Protein AF-A0A952J1V3-F1 (afdb_monomer_lite)

Radius of gyration: 32.46 Å; chains: 1; bounding box: 88×72×95 Å

Foldseek 3Di:
DDDDDDDDDDDDDDDDDDDDDDDDDDDDDDDDDDDDDDDDDDDDDDDDDDDDDDDDDDPQDDLDDPPPPDDDDFQDDDPPPPDVDAFDEDALKDWLVRKDWDPQWDWDADPVGIKTFRADQDARHDPTKIKYKYFAAAWAKWWKKFFKEAADPQGFWWFKDKQCVDPPPDDGTFIFGHRHDPHTDIDTRAGPVGVRDIDTDHGGIMMMITHDNGGGMMTTMMGIDGPPPDDPDQPQPDVVNLVVLCQQAVNDSVVVVVVCCVLQNPDRQRFDQDFQPPPPPPFGWRWGWDADPVGIEIEIRHHADDVVDEAEAAEAQAQRYEYRAHQEEYEYDLLHEHQHYYENQHYAYEDNEHENYEYENHHYAYEYLEYPEHEYEQHDEEYEYEEYEEYEYENHHYAYEYAEYNEYEYENYDDAYEYQEYEPHHHYHPHPHDHDYDHAFAWWADWDWDPADLFKIKIFTHDGPDPQFQWKWKDKDLDPRNDRQPQWFDHDPHDDTDTDRHRMDMDRGDDPRWIKMWMWTWHQDPVRGIHIHDTDIDIDDHDADPVRDDPPPVVPPPPPPPPDDDDDDDD

Structure (mmCIF, N/CA/C/O backbone):
data_AF-A0A952J1V3-F1
#
_entry.id   AF-A0A952J1V3-F1
#
loop_
_atom_site.group_PDB
_atom_site.id
_atom_site.type_symbol
_atom_site.label_atom_id
_atom_site.label_alt_id
_atom_site.label_comp_id
_atom_site.label_asym_id
_atom_site.label_entity_id
_atom_site.label_seq_id
_atom_site.pdbx_PDB_ins_code
_atom_site.Cartn_x
_atom_site.Cartn_y
_atom_site.Cartn_z
_atom_site.occupancy
_atom_site.B_iso_or_equiv
_atom_site.auth_seq_id
_atom_site.auth_comp_id
_atom_site.auth_asym_id
_atom_site.auth_atom_id
_atom_site.pdbx_PDB_model_num
ATOM 1 N N . MET A 1 1 ? 17.051 -45.631 -39.749 1.00 42.88 1 MET A N 1
ATOM 2 C CA . MET A 1 1 ? 17.375 -46.805 -38.910 1.00 42.88 1 MET A CA 1
ATOM 3 C C . MET A 1 1 ? 18.757 -46.601 -38.320 1.00 42.88 1 MET A C 1
ATOM 5 O O . MET A 1 1 ? 19.718 -46.673 -39.069 1.00 42.88 1 MET A O 1
ATOM 9 N N . ASN A 1 2 ? 18.821 -46.235 -37.039 1.00 33.84 2 ASN A N 1
ATOM 10 C CA . ASN A 1 2 ? 19.956 -46.403 -36.122 1.00 33.84 2 ASN A CA 1
ATOM 11 C C . ASN A 1 2 ? 19.530 -45.791 -34.779 1.00 33.84 2 ASN A C 1
ATOM 13 O O . ASN A 1 2 ? 19.628 -44.583 -34.585 1.00 33.84 2 ASN A O 1
ATOM 17 N N . HIS A 1 3 ? 18.995 -46.621 -33.882 1.00 31.73 3 HIS A N 1
ATOM 18 C CA . HIS A 1 3 ? 18.740 -46.238 -32.495 1.00 31.73 3 HIS A CA 1
ATOM 19 C C . HIS A 1 3 ? 20.025 -46.437 -31.689 1.00 31.73 3 HIS A C 1
ATOM 21 O O . HIS A 1 3 ? 20.577 -47.536 -31.667 1.00 31.73 3 HIS A O 1
ATOM 27 N N . ARG A 1 4 ? 20.500 -45.376 -31.032 1.00 41.12 4 ARG A N 1
ATOM 28 C CA . ARG A 1 4 ? 21.500 -45.466 -29.966 1.00 41.12 4 ARG A CA 1
ATOM 29 C C . ARG A 1 4 ? 20.769 -45.423 -28.629 1.00 41.12 4 ARG A C 1
ATOM 31 O O . ARG A 1 4 ? 20.080 -44.456 -28.328 1.00 41.12 4 ARG A O 1
ATOM 38 N N . LEU A 1 5 ? 20.907 -46.515 -27.888 1.00 34.66 5 LEU A N 1
ATOM 39 C CA . LEU A 1 5 ? 20.427 -46.712 -26.528 1.00 34.66 5 LEU A CA 1
ATOM 40 C C . LEU A 1 5 ? 21.409 -46.017 -25.570 1.00 34.66 5 LEU A C 1
ATOM 42 O O . LEU A 1 5 ? 22.597 -46.340 -25.582 1.00 34.66 5 LEU A O 1
ATOM 46 N N . LEU A 1 6 ? 20.926 -45.061 -24.777 1.00 37.31 6 LEU A N 1
ATOM 47 C CA . LEU A 1 6 ? 21.675 -44.436 -23.687 1.00 37.31 6 LEU A CA 1
ATOM 48 C C . LEU A 1 6 ? 21.347 -45.197 -22.396 1.00 37.31 6 LEU A C 1
ATOM 50 O O . LEU A 1 6 ? 20.190 -45.252 -21.988 1.00 37.31 6 LEU A O 1
ATOM 54 N N . VAL A 1 7 ? 22.359 -45.809 -21.781 1.00 34.25 7 VAL A N 1
ATOM 55 C CA . VAL A 1 7 ? 22.268 -46.437 -20.456 1.00 34.25 7 VAL A CA 1
ATOM 56 C C . VAL A 1 7 ? 22.830 -45.440 -19.450 1.00 34.25 7 VAL A C 1
ATOM 58 O O . VAL A 1 7 ? 24.014 -45.116 -19.508 1.00 34.25 7 VAL A O 1
ATOM 61 N N . VAL A 1 8 ? 21.984 -44.944 -18.548 1.00 36.84 8 VAL A N 1
ATOM 62 C CA . VAL A 1 8 ? 22.395 -44.113 -17.410 1.00 36.84 8 VAL A CA 1
ATOM 63 C C . VAL A 1 8 ? 22.591 -45.033 -16.208 1.00 36.84 8 VAL A C 1
ATOM 65 O O . VAL A 1 8 ? 21.660 -45.713 -15.781 1.00 36.84 8 VAL A O 1
ATOM 68 N N . ALA A 1 9 ? 23.818 -45.085 -15.694 1.00 32.38 9 ALA A N 1
ATOM 69 C CA . ALA A 1 9 ? 24.146 -45.748 -14.440 1.00 32.38 9 ALA A CA 1
ATOM 70 C C . ALA A 1 9 ? 23.870 -44.784 -13.278 1.00 32.38 9 ALA A C 1
ATOM 72 O O . ALA A 1 9 ? 24.427 -43.689 -13.237 1.00 32.38 9 ALA A O 1
ATOM 73 N N . VAL A 1 10 ? 23.011 -45.195 -12.347 1.00 31.73 10 VAL A N 1
ATOM 74 C CA . VAL A 1 10 ? 22.761 -44.493 -11.083 1.00 31.73 10 VAL A CA 1
ATOM 75 C C . VAL A 1 10 ? 23.675 -45.107 -10.025 1.00 31.73 10 VAL A C 1
ATOM 77 O O . VAL A 1 10 ? 23.540 -46.284 -9.694 1.00 31.73 10 VAL A O 1
ATOM 80 N N . SER A 1 11 ? 24.613 -44.316 -9.509 1.00 33.03 11 SER A N 1
ATOM 81 C CA . SER A 1 11 ? 25.461 -44.686 -8.373 1.00 33.03 11 SER A CA 1
ATOM 82 C C . SER A 1 11 ? 24.830 -44.155 -7.088 1.00 33.03 11 SER A C 1
ATOM 84 O O . SER A 1 11 ? 24.764 -42.947 -6.882 1.00 33.03 11 SER A O 1
ATOM 86 N N . VAL A 1 12 ? 24.369 -45.063 -6.228 1.00 34.31 12 VAL A N 1
ATOM 87 C CA . VAL A 1 12 ? 23.889 -44.759 -4.874 1.00 34.31 12 VAL A CA 1
ATOM 88 C C . VAL A 1 12 ? 25.088 -44.784 -3.927 1.00 34.31 12 VAL A C 1
ATOM 90 O O . VAL A 1 12 ? 25.714 -45.829 -3.750 1.00 34.31 12 VAL A O 1
ATOM 93 N N . PHE A 1 13 ? 25.412 -43.643 -3.318 1.00 32.72 13 PHE A N 1
ATOM 94 C CA . PHE A 1 13 ? 26.348 -43.573 -2.196 1.00 32.72 13 PHE A CA 1
ATOM 95 C C . PHE A 1 13 ? 25.583 -43.811 -0.891 1.00 32.72 13 PHE A C 1
ATOM 97 O O . PHE A 1 13 ? 24.722 -43.023 -0.512 1.00 32.72 13 PHE A O 1
ATOM 104 N N . VAL A 1 14 ? 25.909 -44.906 -0.204 1.00 36.16 14 VAL A N 1
ATOM 105 C CA . VAL A 1 14 ? 25.484 -45.175 1.174 1.00 36.16 14 VAL A CA 1
ATOM 106 C C . VAL A 1 14 ? 26.617 -44.718 2.088 1.00 36.16 14 VAL A C 1
ATOM 108 O O . VAL A 1 14 ? 27.689 -45.322 2.089 1.00 36.16 14 VAL A O 1
ATOM 111 N N . ALA A 1 15 ? 26.396 -43.644 2.844 1.00 36.00 15 ALA A N 1
ATOM 112 C CA . ALA A 1 15 ? 27.311 -43.214 3.893 1.00 36.00 15 ALA A CA 1
ATOM 113 C C . ALA A 1 15 ? 27.018 -43.999 5.180 1.00 36.00 15 ALA A C 1
ATOM 115 O O . ALA A 1 15 ? 25.929 -43.922 5.746 1.00 36.00 15 ALA A O 1
ATOM 116 N N . SER A 1 16 ? 27.999 -44.781 5.625 1.00 35.66 16 SER A N 1
ATOM 117 C CA . SER A 1 16 ? 28.008 -45.473 6.911 1.00 35.66 16 SER A CA 1
ATOM 118 C C . SER A 1 16 ? 28.656 -44.584 7.975 1.00 35.66 16 SER A C 1
ATOM 120 O O . SER A 1 16 ? 29.857 -44.323 7.900 1.00 35.66 16 SER A O 1
ATOM 122 N N . CYS A 1 17 ? 27.899 -44.169 8.990 1.00 36.47 17 CYS A N 1
ATOM 123 C CA . CYS A 1 17 ? 28.457 -43.565 10.199 1.00 36.47 17 CYS A CA 1
ATOM 124 C C . CYS A 1 17 ? 28.679 -44.650 11.258 1.00 36.47 17 CYS A C 1
ATOM 126 O O . CYS A 1 17 ? 27.735 -45.239 11.782 1.00 36.47 17 CYS A O 1
ATOM 128 N N . THR A 1 18 ? 29.945 -44.917 11.571 1.00 41.16 18 THR A N 1
ATOM 129 C CA . THR A 1 18 ? 30.371 -45.754 12.696 1.00 41.16 18 THR A CA 1
ATOM 130 C C . THR A 1 18 ? 30.796 -44.886 13.878 1.00 41.16 18 THR A C 1
ATOM 132 O O . THR A 1 18 ? 31.743 -44.119 13.751 1.00 41.16 18 THR A O 1
ATOM 135 N N . GLY A 1 19 ? 30.134 -45.093 15.019 1.00 34.66 19 GLY A N 1
ATOM 136 C CA . GLY A 1 19 ? 30.740 -45.291 16.342 1.00 34.66 19 GLY A CA 1
ATOM 137 C C . GLY A 1 19 ? 31.546 -44.156 16.979 1.00 34.66 19 GLY A C 1
ATOM 138 O O . GLY A 1 19 ? 32.722 -43.976 16.682 1.00 34.66 19 GLY A O 1
ATOM 139 N N . GLY A 1 20 ? 30.959 -43.542 18.008 1.00 35.22 20 GLY A N 1
ATOM 140 C CA . GLY A 1 20 ? 31.676 -42.835 19.068 1.00 35.22 20 GLY A CA 1
ATOM 141 C C . GLY A 1 20 ? 30.972 -43.061 20.404 1.00 35.22 20 GLY A C 1
ATOM 142 O O . GLY A 1 20 ? 29.954 -42.440 20.680 1.00 35.22 20 GLY A O 1
ATOM 143 N N . SER A 1 21 ? 31.481 -44.004 21.195 1.00 41.56 21 SER A N 1
ATOM 144 C CA . SER A 1 21 ? 31.025 -44.329 22.548 1.00 41.56 21 SER A CA 1
ATOM 145 C C . SER A 1 21 ? 31.603 -43.342 23.564 1.00 41.56 21 SER A C 1
ATOM 147 O O . SER A 1 21 ? 32.824 -43.263 23.699 1.00 41.56 21 SER A O 1
ATOM 149 N N . GLY A 1 22 ? 30.743 -42.661 24.316 1.00 36.50 22 GLY A N 1
ATOM 150 C CA . GLY A 1 22 ? 31.103 -41.910 25.516 1.00 36.50 22 GLY A CA 1
ATOM 151 C C . GLY A 1 22 ? 29.982 -42.056 26.536 1.00 36.50 22 GLY A C 1
ATOM 152 O O . GLY A 1 22 ? 28.917 -41.477 26.370 1.00 36.50 22 GLY A O 1
ATOM 153 N N . THR A 1 23 ? 30.202 -42.913 27.527 1.00 43.59 23 THR A N 1
ATOM 154 C CA . THR A 1 23 ? 29.342 -43.105 28.696 1.00 43.59 23 THR A CA 1
ATOM 155 C C . THR A 1 23 ? 29.727 -42.089 29.762 1.00 43.59 23 THR A C 1
ATOM 157 O O . THR A 1 23 ? 30.877 -42.119 30.190 1.00 43.59 23 THR A O 1
ATOM 160 N N . ASP A 1 24 ? 28.777 -41.280 30.223 1.00 41.03 24 ASP A N 1
ATOM 161 C CA . ASP A 1 24 ? 28.805 -40.717 31.573 1.00 41.03 24 ASP A CA 1
ATOM 162 C C . ASP A 1 24 ? 27.406 -40.830 32.196 1.00 41.03 24 ASP A C 1
ATOM 164 O O . ASP A 1 24 ? 26.399 -40.411 31.625 1.00 41.03 24 ASP A O 1
ATOM 168 N N . ASP A 1 25 ? 27.398 -41.490 33.354 1.00 42.12 25 ASP A N 1
ATOM 169 C CA . ASP A 1 25 ? 26.297 -41.734 34.282 1.00 42.12 25 ASP A CA 1
ATOM 170 C C . ASP A 1 25 ? 25.755 -40.426 34.869 1.00 42.12 25 ASP A C 1
ATOM 172 O O . ASP A 1 25 ? 26.494 -39.731 35.566 1.00 42.12 25 ASP A O 1
ATOM 176 N N . ILE A 1 26 ? 24.450 -40.164 34.729 1.00 38.59 26 ILE A N 1
ATOM 177 C CA . ILE A 1 26 ? 23.665 -39.443 35.745 1.00 38.59 26 ILE A CA 1
ATOM 178 C C . ILE A 1 26 ? 22.282 -40.101 35.847 1.00 38.59 26 ILE A C 1
ATOM 180 O O . ILE A 1 26 ? 21.467 -40.048 34.928 1.00 38.59 26 ILE A O 1
ATOM 184 N N . SER A 1 27 ? 22.041 -40.735 36.992 1.00 45.91 27 SER A N 1
ATOM 185 C CA . SER A 1 27 ? 20.775 -41.312 37.440 1.00 45.91 27 SER A CA 1
ATOM 186 C C . SER A 1 27 ? 19.778 -40.236 37.884 1.00 45.91 27 SER A C 1
ATOM 188 O O . SER A 1 27 ? 20.146 -39.375 38.683 1.00 45.91 27 SER A O 1
ATOM 190 N N . PHE A 1 28 ? 18.512 -40.371 37.487 1.00 38.53 28 PHE A N 1
ATOM 191 C CA . PHE A 1 28 ? 17.368 -39.801 38.203 1.00 38.53 28 PHE A CA 1
ATOM 192 C C . PHE A 1 28 ? 16.291 -40.881 38.357 1.00 38.53 28 PHE A C 1
ATOM 194 O O . PHE A 1 28 ? 15.590 -41.210 37.402 1.00 38.53 28 PHE A O 1
ATOM 201 N N . ASP A 1 29 ? 16.216 -41.440 39.565 1.00 41.91 29 ASP A N 1
ATOM 202 C CA . ASP A 1 29 ? 14.980 -41.964 40.144 1.00 41.91 29 ASP A CA 1
ATOM 203 C C . ASP A 1 29 ? 14.187 -40.761 40.675 1.00 41.91 29 ASP A C 1
ATOM 205 O O . ASP A 1 29 ? 14.771 -39.915 41.350 1.00 41.91 29 ASP A O 1
ATOM 209 N N . ASP A 1 30 ? 12.892 -40.684 40.365 1.00 42.66 30 ASP A N 1
ATOM 210 C CA . ASP A 1 30 ? 11.847 -40.359 41.347 1.00 42.66 30 ASP A CA 1
ATOM 211 C C . ASP A 1 30 ? 10.450 -40.580 40.730 1.00 42.66 30 ASP A C 1
ATOM 213 O O . ASP A 1 30 ? 10.069 -39.991 39.714 1.00 42.66 30 ASP A O 1
ATOM 217 N N . ASP A 1 31 ? 9.709 -41.488 41.366 1.00 44.97 31 ASP A N 1
ATOM 218 C CA . ASP A 1 31 ? 8.337 -41.915 41.083 1.00 44.97 31 ASP A CA 1
ATOM 219 C C . ASP A 1 31 ? 7.296 -40.776 41.174 1.00 44.97 31 ASP A C 1
ATOM 221 O O . ASP A 1 31 ? 7.408 -39.893 42.031 1.00 44.97 31 ASP A O 1
ATOM 225 N N . PRO A 1 32 ? 6.180 -40.836 40.418 1.00 51.06 32 PRO A N 1
ATOM 226 C CA . PRO A 1 32 ? 4.990 -40.047 40.723 1.00 51.06 32 PRO A CA 1
ATOM 227 C C . PRO A 1 32 ? 4.124 -40.717 41.819 1.00 51.06 32 PRO A C 1
ATOM 229 O O . PRO A 1 32 ? 3.968 -41.942 41.829 1.00 51.06 32 PRO A O 1
ATOM 232 N N . PRO A 1 33 ? 3.497 -39.946 42.733 1.00 57.59 33 PRO A N 1
ATOM 233 C CA . PRO A 1 33 ? 2.680 -40.504 43.808 1.00 57.59 33 PRO A CA 1
ATOM 234 C C . PRO A 1 33 ? 1.285 -40.959 43.326 1.00 57.59 33 PRO A C 1
ATOM 236 O O . PRO A 1 33 ? 0.762 -40.438 42.337 1.00 57.59 33 PRO A O 1
ATOM 239 N N . PRO A 1 34 ? 0.633 -41.893 44.049 1.00 53.94 34 PRO A N 1
ATOM 240 C CA . PRO A 1 34 ? -0.686 -42.405 43.696 1.00 53.94 34 PRO A CA 1
ATOM 241 C C . PRO A 1 34 ? -1.806 -41.454 44.142 1.00 53.94 34 PRO A C 1
ATOM 243 O O . PRO A 1 34 ? -1.839 -40.990 45.283 1.00 53.94 34 PRO A O 1
ATOM 246 N N . ILE A 1 35 ? -2.766 -41.215 43.247 1.00 45.88 35 ILE A N 1
ATOM 247 C CA . ILE A 1 35 ? -4.012 -40.505 43.549 1.00 45.88 35 ILE A CA 1
ATOM 248 C C . ILE A 1 35 ? -4.945 -41.442 44.323 1.00 45.88 35 ILE A C 1
ATOM 250 O O . ILE A 1 35 ? -5.237 -42.558 43.897 1.00 45.88 35 ILE A O 1
ATOM 254 N N . THR A 1 36 ? -5.389 -40.961 45.480 1.00 40.50 36 THR A N 1
ATOM 255 C CA . THR A 1 36 ? -6.282 -41.624 46.429 1.00 40.50 36 THR A CA 1
ATOM 256 C C . THR A 1 36 ? -7.759 -41.476 46.071 1.00 40.50 36 THR A C 1
ATOM 258 O O . THR A 1 36 ? -8.199 -40.425 45.608 1.00 40.50 36 THR A O 1
ATOM 261 N N . ASP A 1 37 ? -8.505 -42.530 46.401 1.00 35.12 37 ASP A N 1
ATOM 262 C CA . ASP A 1 37 ? -9.958 -42.686 46.368 1.00 35.12 37 ASP A CA 1
ATOM 263 C C . ASP A 1 37 ? -10.779 -41.510 46.933 1.00 35.12 37 ASP A C 1
ATOM 265 O O . ASP A 1 37 ? -10.433 -40.878 47.935 1.00 35.12 37 ASP A O 1
ATOM 269 N N . SER A 1 38 ? -11.981 -41.331 46.377 1.00 33.16 38 SER A N 1
ATOM 270 C CA . SER A 1 38 ? -13.133 -40.808 47.120 1.00 33.16 38 SER A CA 1
ATOM 271 C C . SER A 1 38 ? -14.406 -41.602 46.807 1.00 33.16 38 SER A C 1
ATOM 273 O O . SER A 1 38 ? -14.555 -42.114 45.696 1.00 33.16 38 SER A O 1
ATOM 275 N N . PRO A 1 39 ? -15.299 -41.775 47.801 1.00 51.47 39 PRO A N 1
ATOM 276 C CA . PRO A 1 39 ? -16.217 -42.901 47.858 1.00 51.47 39 PRO A CA 1
ATOM 277 C C . PRO A 1 39 ? -17.561 -42.621 47.187 1.00 51.47 39 PRO A C 1
ATOM 279 O O . PRO A 1 39 ? -18.048 -41.492 47.130 1.00 51.47 39 PRO A O 1
ATOM 282 N N . GLY A 1 40 ? -18.185 -43.707 46.735 1.00 35.69 40 GLY A N 1
ATOM 283 C CA . GLY A 1 40 ? -19.508 -43.702 46.134 1.00 35.69 40 GLY A CA 1
ATOM 284 C C . GLY A 1 40 ? -20.636 -43.308 47.086 1.00 35.69 40 GLY A C 1
ATOM 285 O O . GLY A 1 40 ? -20.620 -43.599 48.283 1.00 35.69 40 GLY A O 1
ATOM 286 N N . ILE A 1 41 ? -21.674 -42.727 46.489 1.00 35.56 41 ILE A N 1
ATOM 287 C CA . ILE A 1 41 ? -23.027 -42.697 47.033 1.00 35.56 41 ILE A CA 1
ATOM 288 C C . ILE A 1 41 ? -23.954 -43.373 46.024 1.00 35.56 41 ILE A C 1
ATOM 290 O O . ILE A 1 41 ? -23.915 -43.131 44.820 1.00 35.56 41 ILE A O 1
ATOM 294 N N . THR A 1 42 ? -24.748 -44.282 46.566 1.00 37.62 42 THR A N 1
ATOM 295 C CA . THR A 1 42 ? -25.702 -45.167 45.918 1.00 37.62 42 THR A CA 1
ATOM 296 C C . THR A 1 42 ? -27.054 -44.484 45.698 1.00 37.62 42 THR A C 1
ATOM 298 O O . THR A 1 42 ? -27.599 -43.873 46.608 1.00 37.62 42 THR A O 1
ATOM 301 N N . GLY A 1 43 ? -27.601 -44.683 44.495 1.00 35.47 43 GLY A N 1
ATOM 302 C CA . GLY A 1 43 ? -29.003 -45.023 44.225 1.00 35.47 43 GLY A CA 1
ATOM 303 C C . GLY A 1 43 ? -30.095 -43.993 44.513 1.00 35.47 43 GLY A C 1
ATOM 304 O O . GLY A 1 43 ? -30.506 -43.842 45.656 1.00 35.47 43 GLY A O 1
ATOM 305 N N . VAL A 1 44 ? -30.725 -43.478 43.450 1.00 34.53 44 VAL A N 1
ATOM 306 C CA . VAL A 1 44 ? -32.178 -43.241 43.424 1.00 34.53 44 VAL A CA 1
ATOM 307 C C . VAL A 1 44 ? -32.724 -43.633 42.049 1.00 34.53 44 VAL A C 1
ATOM 309 O O . VAL A 1 44 ? -32.129 -43.368 41.010 1.00 34.53 44 VAL A O 1
ATOM 312 N N . THR A 1 45 ? -33.838 -44.345 42.112 1.00 35.34 45 THR A N 1
ATOM 313 C CA . THR A 1 45 ? -34.645 -44.971 41.068 1.00 35.34 45 THR A CA 1
ATOM 314 C C . THR A 1 45 ? -35.309 -43.988 40.107 1.00 35.34 45 THR A C 1
ATOM 316 O O . THR A 1 45 ? -35.890 -42.993 40.536 1.00 35.34 45 THR A O 1
ATOM 319 N N . ASP A 1 46 ? -35.320 -44.375 38.836 1.00 36.56 46 ASP A N 1
ATOM 320 C CA . ASP A 1 46 ? -36.233 -43.929 37.779 1.00 36.56 46 ASP A CA 1
ATOM 321 C C . ASP A 1 46 ? -37.703 -44.228 38.165 1.00 36.56 46 ASP A C 1
ATOM 323 O O . ASP A 1 46 ? -37.981 -45.297 38.731 1.00 36.56 46 ASP A O 1
ATOM 327 N N . PRO A 1 47 ? -38.652 -43.312 37.896 1.00 50.47 47 PRO A N 1
ATOM 328 C CA . PRO A 1 47 ? -39.657 -43.690 36.907 1.00 50.47 47 PRO A CA 1
ATOM 329 C C . PRO A 1 47 ? -40.100 -42.543 35.978 1.00 50.47 47 PRO A C 1
ATOM 331 O O . PRO A 1 47 ? -40.581 -41.508 36.426 1.00 50.47 47 PRO A O 1
ATOM 334 N N . ALA A 1 48 ? -40.040 -42.827 34.678 1.00 40.78 48 ALA A N 1
ATOM 335 C CA . ALA A 1 48 ? -41.101 -42.716 33.668 1.00 40.78 48 ALA A CA 1
ATOM 336 C C . ALA A 1 48 ? -42.036 -41.476 33.626 1.00 40.78 48 ALA A C 1
ATOM 338 O O . ALA A 1 48 ? -42.769 -41.171 34.564 1.00 40.78 48 ALA A O 1
ATOM 339 N N . ASN A 1 49 ? -42.179 -40.983 32.384 1.00 35.59 49 ASN A N 1
ATOM 340 C CA . ASN A 1 49 ? -43.238 -40.147 31.793 1.00 35.59 49 ASN A CA 1
ATOM 341 C C . ASN A 1 49 ? -43.231 -38.635 32.068 1.00 35.59 49 ASN A C 1
ATOM 343 O O . ASN A 1 49 ? -43.727 -38.178 33.092 1.00 35.59 49 ASN A O 1
ATOM 347 N N . ALA A 1 50 ? -42.894 -37.859 31.030 1.00 34.34 50 ALA A N 1
ATOM 348 C CA . ALA A 1 50 ? -43.893 -37.083 30.282 1.00 34.34 50 ALA A CA 1
ATOM 349 C C . ALA A 1 50 ? -43.269 -36.481 29.009 1.00 34.34 50 ALA A C 1
ATOM 351 O O . ALA A 1 50 ? -42.366 -35.651 29.084 1.00 34.34 50 ALA A O 1
ATOM 352 N N . ASP A 1 51 ? -43.795 -36.885 27.851 1.00 40.56 51 ASP A N 1
ATOM 353 C CA . ASP A 1 51 ? -43.637 -36.178 26.582 1.00 40.56 51 ASP A CA 1
ATOM 354 C C . ASP A 1 51 ? -44.160 -34.743 26.728 1.00 40.56 51 ASP A C 1
ATOM 356 O O . ASP A 1 51 ? -45.360 -34.506 26.883 1.00 40.56 51 ASP A O 1
ATOM 360 N N . GLY A 1 52 ? -43.245 -33.782 26.668 1.00 31.45 52 GLY A N 1
ATOM 361 C CA . GLY A 1 52 ? -43.535 -32.361 26.565 1.00 31.45 52 GLY A CA 1
ATOM 362 C C . GLY A 1 52 ? -42.592 -31.759 25.540 1.00 31.45 52 GLY A C 1
ATOM 363 O O . GLY A 1 52 ? -41.450 -31.443 25.860 1.00 31.45 52 GLY A O 1
ATOM 364 N N . ALA A 1 53 ? -43.062 -31.640 24.299 1.00 38.12 53 ALA A N 1
ATOM 365 C CA . ALA A 1 53 ? -42.363 -30.939 23.234 1.00 38.12 53 ALA A CA 1
ATOM 366 C C . ALA A 1 53 ? -42.162 -29.470 23.638 1.00 38.12 53 ALA A C 1
ATOM 368 O O . ALA A 1 53 ? -43.075 -28.651 23.539 1.00 38.12 53 ALA A O 1
ATOM 369 N N . ILE A 1 54 ? -40.961 -29.150 24.115 1.00 31.62 54 ILE A N 1
ATOM 370 C CA . ILE A 1 54 ? -40.476 -27.780 24.224 1.00 31.62 54 ILE A CA 1
ATOM 371 C C . ILE A 1 54 ? -39.952 -27.431 22.835 1.00 31.62 54 ILE A C 1
ATOM 373 O O . ILE A 1 54 ? -38.928 -27.949 22.394 1.00 31.62 54 ILE A O 1
ATOM 377 N N . SER A 1 55 ? -40.697 -26.595 22.117 1.00 33.62 55 SER A N 1
ATOM 378 C CA . SER A 1 55 ? -40.196 -25.916 20.929 1.00 33.62 55 SER A CA 1
ATOM 379 C C . SER A 1 55 ? -38.953 -25.121 21.323 1.00 33.62 55 SER A C 1
ATOM 381 O O . SER A 1 55 ? -39.055 -24.182 22.118 1.00 33.62 55 SER A O 1
ATOM 383 N N . SER A 1 56 ? -37.796 -25.506 20.787 1.00 33.03 56 SER A N 1
ATOM 384 C CA . SER A 1 56 ? -36.583 -24.695 20.843 1.00 33.03 56 SER A CA 1
ATOM 385 C C . SER A 1 56 ? -36.898 -23.271 20.367 1.00 33.03 56 SER A C 1
ATOM 387 O O . SER A 1 56 ? -37.600 -23.126 19.361 1.00 33.03 56 SER A O 1
ATOM 389 N N . PRO A 1 57 ? -36.411 -22.220 21.050 1.00 34.50 57 PRO A N 1
ATOM 390 C CA . PRO A 1 57 ? -36.458 -20.879 20.488 1.00 34.50 57 PRO A CA 1
ATOM 391 C C . PRO A 1 57 ? -35.701 -20.893 19.156 1.00 34.50 57 PRO A C 1
ATOM 393 O O . PRO A 1 57 ? -34.649 -21.526 19.043 1.00 34.50 57 PRO A O 1
ATOM 396 N N . ALA A 1 58 ? -36.289 -20.255 18.142 1.00 34.69 58 ALA A N 1
ATOM 397 C CA . ALA A 1 58 ? -35.682 -20.099 16.830 1.00 34.69 58 ALA A CA 1
ATOM 398 C C . ALA A 1 58 ? -34.247 -19.580 16.992 1.00 34.69 58 ALA A C 1
ATOM 400 O O . ALA A 1 58 ? -34.015 -18.617 17.725 1.00 34.69 58 ALA A O 1
ATOM 401 N N . ALA A 1 59 ? -33.300 -20.263 16.350 1.00 32.91 59 ALA A N 1
ATOM 402 C CA . ALA A 1 59 ? -31.923 -19.811 16.270 1.00 32.91 59 ALA A CA 1
ATOM 403 C C . ALA A 1 59 ? -31.908 -18.375 15.729 1.00 32.91 59 ALA A C 1
ATOM 405 O O . ALA A 1 59 ? -32.587 -18.083 14.745 1.00 32.91 59 ALA A O 1
ATOM 406 N N . SER A 1 60 ? -31.168 -17.485 16.392 1.00 36.72 60 SER A N 1
ATOM 407 C CA . SER A 1 60 ? -30.859 -16.167 15.851 1.00 36.72 60 SER A CA 1
ATOM 408 C C . SER A 1 60 ? -30.136 -16.370 14.522 1.00 36.72 60 SER A C 1
ATOM 410 O O . SER A 1 60 ? -29.034 -16.920 14.505 1.00 36.72 60 SER A O 1
ATOM 412 N N . GLU A 1 61 ? -30.772 -15.989 13.417 1.00 38.31 61 GLU A N 1
ATOM 413 C CA . GLU A 1 61 ? -30.123 -15.968 12.110 1.00 38.31 61 GLU A CA 1
ATOM 414 C C . GLU A 1 61 ? -28.897 -15.049 12.198 1.00 38.31 61 GLU A C 1
ATOM 416 O O . GLU A 1 61 ? -28.993 -13.925 12.696 1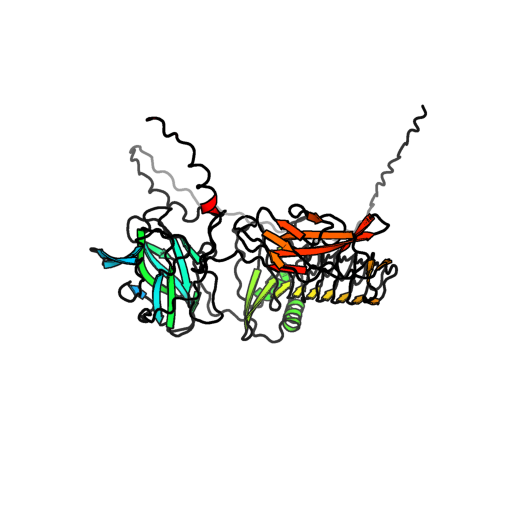.00 38.31 61 GLU A O 1
ATOM 421 N N . ALA A 1 62 ? -27.735 -15.574 11.802 1.00 37.06 62 ALA A N 1
ATOM 422 C CA . ALA A 1 62 ? -26.471 -14.852 11.832 1.00 37.06 62 ALA A CA 1
ATOM 423 C C . ALA A 1 62 ? -26.573 -13.574 10.984 1.00 37.06 62 ALA A C 1
ATOM 425 O O . ALA A 1 62 ? -27.173 -13.581 9.913 1.00 37.06 62 ALA A O 1
ATOM 426 N N . VAL A 1 63 ? -26.012 -12.481 11.504 1.00 44.12 63 VAL A N 1
ATOM 427 C CA . VAL A 1 63 ? -26.155 -11.114 10.969 1.00 44.12 63 VAL A CA 1
ATOM 428 C C . VAL A 1 63 ? -25.230 -10.836 9.773 1.00 44.12 63 VAL A C 1
ATOM 430 O O . VAL A 1 63 ? -25.370 -9.807 9.142 1.00 44.12 63 VAL A O 1
ATOM 433 N N . ASN A 1 64 ? -24.371 -11.774 9.372 1.00 37.41 64 ASN A N 1
ATOM 434 C CA . ASN A 1 64 ? -23.459 -11.597 8.241 1.00 37.41 64 ASN A CA 1
ATOM 435 C C . ASN A 1 64 ? -23.567 -12.814 7.313 1.00 37.41 64 ASN A C 1
ATOM 437 O O . ASN A 1 64 ? -23.006 -13.866 7.625 1.00 37.41 64 ASN A O 1
ATOM 441 N N . ASP A 1 65 ? -24.303 -12.703 6.204 1.00 44.03 65 ASP A N 1
ATOM 442 C CA . ASP A 1 65 ? -24.221 -13.682 5.114 1.00 44.03 65 ASP A CA 1
ATOM 443 C C . ASP A 1 65 ? -23.137 -13.212 4.125 1.00 44.03 65 ASP A C 1
ATOM 445 O O . ASP A 1 65 ? -23.359 -12.253 3.383 1.00 44.03 65 ASP A O 1
ATOM 449 N N . PRO A 1 66 ? -21.953 -13.851 4.099 1.00 39.75 66 PRO A N 1
ATOM 450 C CA . PRO A 1 66 ? -20.849 -13.449 3.230 1.00 39.75 66 PRO A CA 1
ATOM 451 C C . PRO A 1 66 ? -21.137 -13.662 1.734 1.00 39.75 66 PRO A C 1
ATOM 453 O O . PRO A 1 66 ? -20.295 -13.333 0.907 1.00 39.75 66 PRO A O 1
ATOM 456 N N . THR A 1 67 ? -22.292 -14.216 1.350 1.00 41.53 67 THR A N 1
ATOM 457 C CA . THR A 1 67 ? -22.630 -14.471 -0.060 1.00 41.53 67 THR A CA 1
ATOM 458 C C . THR A 1 67 ? -23.105 -13.238 -0.842 1.00 41.53 67 THR A C 1
ATOM 460 O O . THR A 1 67 ? -23.373 -13.363 -2.036 1.00 41.53 67 THR A O 1
ATOM 463 N N . ASN A 1 68 ? -23.159 -12.051 -0.222 1.00 44.75 68 ASN A N 1
ATOM 464 C CA . ASN A 1 68 ? -23.659 -10.814 -0.843 1.00 44.75 68 ASN A CA 1
ATOM 465 C C . ASN A 1 68 ? -22.563 -9.815 -1.307 1.00 44.75 68 ASN A C 1
ATOM 467 O O . ASN A 1 68 ? -22.859 -8.646 -1.527 1.00 44.75 68 ASN A O 1
ATOM 471 N N . SER A 1 69 ? -21.294 -10.229 -1.449 1.00 43.12 69 SER A N 1
ATOM 472 C CA . SER A 1 69 ? -20.148 -9.304 -1.599 1.00 43.12 69 SER A CA 1
ATOM 473 C C . SER A 1 69 ? -19.791 -8.825 -3.015 1.00 43.12 69 SER A C 1
ATOM 475 O O . SER A 1 69 ? -19.024 -7.875 -3.138 1.00 43.12 69 SER A O 1
ATOM 477 N N . ASP A 1 70 ? -20.288 -9.443 -4.089 1.00 34.94 70 ASP A N 1
ATOM 478 C CA . ASP A 1 70 ? -19.589 -9.347 -5.390 1.00 34.94 70 ASP A CA 1
ATOM 479 C C . ASP A 1 70 ? -20.103 -8.259 -6.360 1.00 34.94 70 ASP A C 1
ATOM 481 O O . ASP A 1 70 ? -19.655 -8.199 -7.507 1.00 34.94 70 ASP A O 1
ATOM 485 N N . SER A 1 71 ? -21.012 -7.370 -5.941 1.00 45.44 71 SER A N 1
ATOM 486 C CA . SER A 1 71 ? -21.477 -6.263 -6.803 1.00 45.44 71 SER A CA 1
ATOM 487 C C . SER A 1 71 ? -22.063 -5.055 -6.067 1.00 45.44 71 SER A C 1
ATOM 489 O O . SER A 1 71 ? -22.903 -4.351 -6.631 1.00 45.44 71 SER A O 1
ATOM 491 N N . GLU A 1 72 ? -21.701 -4.820 -4.807 1.00 49.84 72 GLU A N 1
ATOM 492 C CA . GLU A 1 72 ? -22.256 -3.675 -4.082 1.00 49.84 72 GLU A CA 1
ATOM 493 C C . GLU A 1 72 ? -21.493 -2.375 -4.397 1.00 49.84 72 GLU A C 1
ATOM 495 O O . GLU A 1 72 ? -20.262 -2.383 -4.411 1.00 49.84 72 GLU A O 1
ATOM 500 N N . PRO A 1 73 ? -22.198 -1.262 -4.670 1.00 47.00 73 PRO A N 1
ATOM 501 C CA . PRO A 1 73 ? -21.566 0.023 -4.941 1.00 47.00 73 PRO A CA 1
ATOM 502 C C . PRO A 1 73 ? -20.840 0.550 -3.700 1.00 47.00 73 PRO A C 1
ATOM 504 O O . PRO A 1 73 ? -21.376 0.528 -2.587 1.00 47.00 73 PRO A O 1
ATOM 507 N N . GLU A 1 74 ? -19.612 1.023 -3.915 1.00 46.41 74 GLU A N 1
ATOM 508 C CA . GLU A 1 74 ? -18.798 1.702 -2.909 1.00 46.41 74 GLU A CA 1
ATOM 509 C C . GLU A 1 74 ? -19.520 2.956 -2.420 1.00 46.41 74 GLU A C 1
ATOM 511 O O . GLU A 1 74 ? -19.942 3.792 -3.217 1.00 46.41 74 GLU A O 1
ATOM 516 N N . ALA A 1 75 ? -19.652 3.089 -1.103 1.00 44.91 75 ALA A N 1
ATOM 517 C CA . ALA A 1 75 ? -20.276 4.250 -0.497 1.00 44.91 75 ALA A CA 1
ATOM 518 C C . ALA A 1 75 ? -19.422 5.494 -0.781 1.00 44.91 75 ALA A C 1
ATOM 520 O O . ALA A 1 75 ? -18.279 5.574 -0.330 1.00 44.91 75 ALA A O 1
ATOM 521 N N . ARG A 1 76 ? -19.949 6.481 -1.511 1.00 50.31 76 ARG A N 1
ATOM 522 C CA . ARG A 1 76 ? -19.209 7.727 -1.762 1.00 50.31 76 ARG A CA 1
ATOM 523 C C . ARG A 1 76 ? -19.562 8.792 -0.715 1.00 50.31 76 ARG A C 1
ATOM 525 O O . ARG A 1 76 ? -20.738 9.123 -0.573 1.00 50.31 76 ARG A O 1
ATOM 532 N N . PRO A 1 77 ? -18.581 9.377 -0.003 1.00 47.53 77 PRO A N 1
ATOM 533 C CA . PRO A 1 77 ? -18.823 10.544 0.842 1.00 47.53 77 PRO A CA 1
ATOM 534 C C . PRO A 1 77 ? -19.272 11.711 -0.046 1.00 47.53 77 PRO A C 1
ATOM 536 O O . PRO A 1 77 ? -18.583 12.091 -1.000 1.00 47.53 77 PRO A O 1
ATOM 539 N N . TRP A 1 78 ? -20.463 12.258 0.208 1.00 50.06 78 TRP A N 1
ATOM 540 C CA . TRP A 1 78 ? -21.038 13.267 -0.679 1.00 50.06 78 TRP A CA 1
ATOM 541 C C . TRP A 1 78 ? -20.489 14.651 -0.329 1.00 50.06 78 TRP A C 1
ATOM 543 O O . TRP A 1 78 ? -20.974 15.345 0.568 1.00 50.06 78 TRP A O 1
ATOM 553 N N . VAL A 1 79 ? -19.473 15.082 -1.079 1.00 42.62 79 VAL A N 1
ATOM 554 C CA . VAL A 1 79 ? -18.889 16.427 -0.987 1.00 42.62 79 VAL A CA 1
ATOM 555 C C . VAL A 1 79 ? -19.902 17.457 -1.503 1.00 42.62 79 VAL A C 1
ATOM 557 O O . VAL A 1 79 ? -19.888 17.845 -2.669 1.00 42.62 79 VAL A O 1
ATOM 560 N N . GLY A 1 80 ? -20.810 17.917 -0.639 1.00 42.97 80 GLY A N 1
ATOM 561 C CA . GLY A 1 80 ? -21.738 18.990 -1.011 1.00 42.97 80 GLY A CA 1
ATOM 562 C C . GLY A 1 80 ? -22.894 19.293 -0.059 1.00 42.97 80 GLY A C 1
ATOM 563 O O . GLY A 1 80 ? -23.541 20.330 -0.225 1.00 42.97 80 GLY A O 1
ATOM 564 N N . THR A 1 81 ? -23.182 18.462 0.947 1.00 47.09 81 THR A N 1
ATOM 565 C CA . THR A 1 81 ? -24.326 18.638 1.867 1.00 47.09 81 THR A CA 1
ATOM 566 C C . THR A 1 81 ? -24.025 19.664 2.960 1.00 47.09 81 THR A C 1
ATOM 568 O O . THR A 1 81 ? -24.251 19.445 4.144 1.00 47.09 81 THR A O 1
ATOM 571 N N . THR A 1 82 ? -23.603 20.870 2.574 1.00 44.88 82 THR A N 1
ATOM 572 C CA . THR A 1 82 ? -23.602 22.034 3.479 1.00 44.88 82 THR A CA 1
ATOM 573 C C . THR A 1 82 ? -25.024 22.582 3.630 1.00 44.88 82 THR A C 1
ATOM 575 O O . THR A 1 82 ? -25.358 23.716 3.286 1.00 44.88 82 THR A O 1
ATOM 578 N N . SER A 1 83 ? -25.916 21.741 4.147 1.00 51.47 83 SER A N 1
ATOM 579 C CA . SER A 1 83 ? -27.190 22.191 4.688 1.00 51.47 83 SER A CA 1
ATOM 580 C C . SER A 1 83 ? -26.901 23.160 5.841 1.00 51.47 83 SER A C 1
ATOM 582 O O . SER A 1 83 ? -26.264 22.803 6.826 1.00 51.47 83 SER A O 1
ATOM 584 N N . ASN A 1 84 ? -27.429 24.388 5.777 1.00 57.41 84 ASN A N 1
ATOM 585 C CA . ASN A 1 84 ? -27.380 25.349 6.895 1.00 57.41 84 ASN A CA 1
ATOM 586 C C . ASN A 1 84 ? -28.156 24.879 8.150 1.00 57.41 84 ASN A C 1
ATOM 588 O O . ASN A 1 84 ? -28.273 25.629 9.122 1.00 57.41 84 ASN A O 1
ATOM 592 N N . ARG A 1 85 ? -28.755 23.682 8.132 1.00 68.50 85 ARG A N 1
ATOM 593 C CA . ARG A 1 85 ? -29.371 23.052 9.300 1.00 68.50 85 ARG A CA 1
ATOM 594 C C . ARG A 1 85 ? -28.516 21.867 9.727 1.00 68.50 85 ARG A C 1
ATOM 596 O O . ARG A 1 85 ? -28.495 20.859 9.033 1.00 68.50 85 ARG A O 1
ATOM 603 N N . GLN A 1 86 ? -27.877 22.027 10.878 1.00 80.00 86 GLN A N 1
ATOM 604 C CA . GLN A 1 86 ? -27.172 20.974 11.602 1.00 80.00 86 GLN A CA 1
ATOM 605 C C . GLN A 1 86 ? -28.040 20.464 12.754 1.00 80.00 86 GLN A C 1
ATOM 607 O O . GLN A 1 86 ? -28.892 21.198 13.284 1.00 80.00 86 GLN A O 1
ATOM 612 N N . ALA A 1 87 ? -27.817 19.215 13.151 1.00 90.81 87 ALA A N 1
ATOM 613 C CA . ALA A 1 87 ? -28.386 18.654 14.368 1.00 90.81 87 ALA A CA 1
ATOM 614 C C . ALA A 1 87 ? -27.979 19.480 15.601 1.00 90.81 87 ALA A C 1
ATOM 616 O O . ALA A 1 87 ? -26.920 20.112 15.647 1.00 90.81 87 ALA A O 1
ATOM 617 N N . ARG A 1 88 ? -28.825 19.501 16.638 1.00 92.75 88 ARG A N 1
ATOM 618 C CA . ARG A 1 88 ? -28.487 20.213 17.879 1.00 92.75 88 ARG A CA 1
ATOM 619 C C . ARG A 1 88 ? -27.601 19.330 18.738 1.00 92.75 88 ARG A C 1
ATOM 621 O O . ARG A 1 88 ? -28.021 18.242 19.110 1.00 92.75 88 ARG A O 1
ATOM 628 N N . CYS A 1 89 ? -26.430 19.838 19.115 1.00 95.75 89 CYS A N 1
ATOM 629 C CA . CYS A 1 89 ? -25.510 19.061 19.929 1.00 95.75 89 CYS A CA 1
ATOM 630 C C . CYS A 1 89 ? -26.103 18.728 21.308 1.00 95.75 89 CYS A C 1
ATOM 632 O O . CYS A 1 89 ? -26.480 19.628 22.065 1.00 95.75 89 CYS A O 1
ATOM 634 N N . GLY A 1 90 ? -26.209 17.434 21.609 1.00 95.50 90 GLY A N 1
ATOM 635 C CA . GLY A 1 90 ? -26.763 16.886 22.848 1.00 95.50 90 GLY A CA 1
ATOM 636 C C . GLY A 1 90 ? -25.742 16.085 23.661 1.00 95.50 90 GLY A C 1
ATOM 637 O O . GLY A 1 90 ? -24.540 16.156 23.423 1.00 95.50 90 GLY A O 1
ATOM 638 N N . GLY A 1 91 ? -26.218 15.323 24.649 1.00 96.88 91 GLY A N 1
ATOM 639 C CA . GLY A 1 91 ? -25.374 14.387 25.401 1.00 96.88 91 GLY A CA 1
ATOM 640 C C . GLY A 1 91 ? -24.985 13.152 24.580 1.00 96.88 91 GLY A C 1
ATOM 641 O O . GLY A 1 91 ? -25.272 13.073 23.387 1.00 96.88 91 GLY A O 1
ATOM 642 N N . LEU A 1 92 ? -24.367 12.169 25.240 1.00 97.19 92 LEU A N 1
ATOM 643 C CA . LEU A 1 92 ? -23.977 10.897 24.615 1.00 97.19 92 LEU A CA 1
ATOM 644 C C . LEU A 1 92 ? -25.176 10.016 24.224 1.00 97.19 92 LEU A C 1
ATOM 646 O O . LEU A 1 92 ? -25.032 9.152 23.373 1.00 97.19 92 LEU A O 1
ATOM 650 N N . VAL A 1 93 ? -26.358 10.251 24.806 1.00 97.88 93 VAL A N 1
ATOM 651 C CA . VAL A 1 93 ? -27.614 9.571 24.451 1.00 97.88 93 VAL A CA 1
ATOM 652 C C . VAL A 1 93 ? -28.563 10.579 23.816 1.00 97.88 93 VAL A C 1
ATOM 654 O O . VAL A 1 93 ? -28.840 11.621 24.419 1.00 97.88 93 VAL A O 1
ATOM 657 N N . GLN A 1 94 ? -29.066 10.281 22.617 1.00 97.94 94 GLN A N 1
ATOM 658 C CA . GLN A 1 94 ? -29.966 11.167 21.876 1.00 97.94 94 GLN A CA 1
ATOM 659 C C . GLN A 1 94 ? -31.071 10.400 21.169 1.00 97.94 94 GLN A C 1
ATOM 661 O O . GLN A 1 94 ? -30.810 9.444 20.442 1.00 97.94 94 GLN A O 1
ATOM 666 N N . GLY A 1 95 ? -32.306 10.860 21.356 1.00 97.31 95 GLY A N 1
ATOM 667 C CA . GLY A 1 95 ? -33.435 10.466 20.525 1.00 97.31 95 GLY A CA 1
ATOM 668 C C . GLY A 1 95 ? -33.472 11.257 19.217 1.00 97.31 95 GLY A C 1
ATOM 669 O O . GLY A 1 95 ? -32.813 12.289 19.059 1.00 97.31 95 GLY A O 1
ATOM 670 N N . VAL A 1 96 ? -34.289 10.793 18.272 1.00 97.19 96 VAL A N 1
ATOM 671 C CA . VAL A 1 96 ? -34.495 11.471 16.978 1.00 97.19 96 VAL A CA 1
ATOM 672 C C . VAL A 1 96 ? -35.113 12.872 17.074 1.00 97.19 96 VAL A C 1
ATOM 674 O O . VAL A 1 96 ? -35.179 13.587 16.083 1.00 97.19 96 VAL A O 1
ATOM 677 N N . ASP A 1 97 ? -35.581 13.296 18.245 1.00 95.75 97 ASP A N 1
ATOM 678 C CA . ASP A 1 97 ? -36.051 14.657 18.507 1.00 95.75 97 ASP A CA 1
ATOM 679 C C . ASP A 1 97 ? -34.922 15.703 18.526 1.00 95.75 97 ASP A C 1
ATOM 681 O O . ASP A 1 97 ? -35.192 16.895 18.354 1.00 95.75 97 ASP A O 1
ATOM 685 N N . LEU A 1 98 ? -33.674 15.260 18.698 1.00 95.00 98 LEU A N 1
ATOM 686 C CA . LEU A 1 98 ? -32.468 16.088 18.593 1.00 95.00 98 LEU A CA 1
ATOM 687 C C . LEU A 1 98 ? -31.755 15.946 17.241 1.00 95.00 98 LEU A C 1
ATOM 689 O O . LEU A 1 98 ? -30.897 16.773 16.917 1.00 95.00 98 LEU A O 1
ATOM 693 N N . ALA A 1 99 ? -32.137 14.940 16.454 1.00 96.31 99 ALA A N 1
ATOM 694 C CA . ALA A 1 99 ? -31.571 14.692 15.140 1.00 96.31 99 ALA A CA 1
ATOM 695 C C . ALA A 1 99 ? -32.049 15.720 14.107 1.00 96.31 99 ALA A C 1
ATOM 697 O O . ALA A 1 99 ? -33.170 16.238 14.160 1.00 96.31 99 ALA A O 1
ATOM 698 N N . PHE A 1 100 ? -31.198 15.981 13.122 1.00 94.88 100 PHE A N 1
ATOM 699 C CA . PHE A 1 100 ? -31.622 16.527 11.841 1.00 94.88 100 PHE A CA 1
ATOM 700 C C . PHE A 1 100 ? -31.879 15.361 10.884 1.00 94.88 100 PHE A C 1
ATOM 702 O O . PHE A 1 100 ? -31.147 14.380 10.901 1.00 94.88 100 PHE A O 1
ATOM 709 N N . ALA A 1 101 ? -32.920 15.452 10.063 1.00 94.25 101 ALA A N 1
ATOM 710 C CA . ALA A 1 101 ? -33.217 14.442 9.059 1.00 94.25 101 ALA A CA 1
ATOM 711 C C . ALA A 1 101 ? -33.641 15.123 7.761 1.00 94.25 101 ALA A C 1
ATOM 713 O O . ALA A 1 101 ? -34.381 16.116 7.787 1.00 94.25 101 ALA A O 1
ATOM 714 N N . THR A 1 102 ? -33.158 14.600 6.641 1.00 92.06 102 THR A N 1
ATOM 715 C CA . THR A 1 102 ? -33.547 15.049 5.304 1.00 92.06 102 THR A CA 1
ATOM 716 C C . THR A 1 102 ? -34.929 14.497 4.910 1.00 92.06 102 THR A C 1
ATOM 718 O O . THR A 1 102 ? -35.603 13.823 5.693 1.00 92.06 102 THR A O 1
ATOM 721 N N . SER A 1 103 ? -35.410 14.833 3.710 1.00 90.81 103 SER A N 1
ATOM 722 C CA . SER A 1 103 ? -36.774 14.514 3.262 1.00 90.81 103 SER A CA 1
ATOM 723 C C . SER A 1 103 ? -37.060 13.025 3.080 1.00 90.81 103 SER A C 1
ATOM 725 O O . SER A 1 103 ? -38.229 12.643 3.152 1.00 90.81 103 SER A O 1
ATOM 727 N N . ALA A 1 104 ? -36.043 12.189 2.871 1.00 91.75 104 ALA A N 1
ATOM 728 C CA . ALA A 1 104 ? -36.233 10.750 2.717 1.00 91.75 104 ALA A CA 1
ATOM 729 C C . ALA A 1 104 ? -36.604 10.030 4.024 1.00 91.75 104 ALA A C 1
ATOM 731 O O . ALA A 1 104 ? -37.042 8.874 3.990 1.00 91.75 104 ALA A O 1
ATOM 732 N N . PHE A 1 105 ? -36.489 10.706 5.171 1.00 95.06 105 PHE A N 1
ATOM 733 C CA . PHE A 1 105 ? -36.829 10.158 6.479 1.00 95.06 105 PHE A CA 1
ATOM 734 C C . PHE A 1 105 ? -38.134 10.751 7.013 1.00 95.06 105 PHE A C 1
ATOM 736 O O . PHE A 1 105 ? -38.231 11.929 7.362 1.00 95.06 105 PHE A O 1
ATOM 743 N N . LEU A 1 106 ? -39.157 9.907 7.140 1.00 96.50 106 LEU A N 1
ATOM 744 C CA . LEU A 1 106 ? -40.431 10.290 7.733 1.00 96.50 106 LEU A CA 1
ATOM 745 C C . LEU A 1 106 ? -40.357 10.184 9.252 1.00 96.50 106 LEU A C 1
ATOM 747 O O . LEU A 1 106 ? -40.090 9.118 9.805 1.00 96.50 106 LEU A O 1
ATOM 751 N N . SER A 1 107 ? -40.677 11.279 9.937 1.00 97.38 107 SER A N 1
ATOM 752 C CA . SER A 1 107 ? -40.889 11.245 11.379 1.00 97.38 107 SER A CA 1
ATOM 753 C C . SER A 1 107 ? -42.234 10.596 11.705 1.00 97.38 107 SER A C 1
ATOM 755 O O . SER A 1 107 ? -43.288 11.094 11.305 1.00 97.38 107 SER A O 1
ATOM 757 N N . VAL A 1 108 ? -42.192 9.487 12.440 1.00 97.94 108 VAL A N 1
ATOM 758 C CA . VAL A 1 108 ? -43.367 8.722 12.867 1.00 97.94 108 VAL A CA 1
ATOM 759 C C . VAL A 1 108 ? -43.401 8.672 14.391 1.00 97.94 108 VAL A C 1
ATOM 761 O O . VAL A 1 108 ? -42.364 8.575 15.040 1.00 97.94 108 VAL A O 1
ATOM 764 N N . GLU A 1 109 ? -44.593 8.746 14.977 1.00 98.00 109 GLU A N 1
ATOM 765 C CA . GLU A 1 109 ? -44.804 8.653 16.423 1.00 98.00 109 GLU A CA 1
ATOM 766 C C . GLU A 1 109 ? -45.742 7.480 16.725 1.00 98.00 109 GLU A C 1
ATOM 768 O O . GLU A 1 109 ? -46.829 7.384 16.151 1.00 98.00 109 GLU A O 1
ATOM 773 N N . ASP A 1 110 ? -45.301 6.568 17.591 1.00 96.50 110 ASP A N 1
ATOM 774 C CA . ASP A 1 110 ? -46.078 5.421 18.064 1.00 96.50 110 ASP A CA 1
ATOM 775 C C . ASP A 1 110 ? -46.233 5.437 19.597 1.00 96.50 110 ASP A C 1
ATOM 777 O O . ASP A 1 110 ? -45.924 6.426 20.263 1.00 96.50 110 ASP A O 1
ATOM 781 N N . ALA A 1 111 ? -46.752 4.352 20.181 1.00 96.38 111 ALA A N 1
ATOM 782 C CA . ALA A 1 111 ? -46.972 4.267 21.627 1.00 96.38 111 ALA A CA 1
ATOM 783 C C . ALA A 1 111 ? -45.666 4.216 22.448 1.00 96.38 111 ALA A C 1
ATOM 785 O O . ALA A 1 111 ? -45.705 4.383 23.667 1.00 96.38 111 ALA A O 1
ATOM 786 N N . GLN A 1 112 ? -44.529 3.971 21.801 1.00 95.00 112 GLN A N 1
ATOM 787 C CA . GLN A 1 112 ? -43.209 3.820 22.393 1.00 95.00 112 GLN A CA 1
ATOM 788 C C . GLN A 1 112 ? -42.300 5.023 22.100 1.00 95.00 112 GLN A C 1
ATOM 790 O O . GLN A 1 112 ? -41.206 5.097 22.656 1.00 95.00 112 GLN A O 1
ATOM 795 N N . GLY A 1 113 ? -42.745 5.969 21.270 1.00 96.31 113 GLY A N 1
ATOM 796 C CA . GLY A 1 113 ? -42.076 7.242 21.031 1.00 96.31 113 GLY A CA 1
ATOM 797 C C . GLY A 1 113 ? -41.964 7.605 19.554 1.00 96.31 113 GLY A C 1
ATOM 798 O O . GLY A 1 113 ? -42.547 6.974 18.671 1.00 96.31 113 GLY A O 1
ATOM 799 N N . ARG A 1 114 ? -41.202 8.666 19.287 1.00 98.06 114 ARG A N 1
ATOM 800 C CA . ARG A 1 114 ? -40.907 9.130 17.929 1.00 98.06 114 ARG A CA 1
ATOM 801 C C . ARG A 1 114 ? -39.720 8.371 17.345 1.00 98.06 114 ARG A C 1
ATOM 803 O O . ARG A 1 114 ? -38.784 8.054 18.068 1.00 98.06 114 ARG A O 1
ATOM 810 N N . TYR A 1 115 ? -39.749 8.106 16.048 1.00 98.38 115 TYR A N 1
ATOM 811 C CA . TYR A 1 115 ? -38.651 7.520 15.282 1.00 98.38 115 TYR A CA 1
ATOM 812 C C . TYR A 1 115 ? -38.604 8.113 13.869 1.00 98.38 115 TYR A C 1
ATOM 814 O O . TYR A 1 115 ? -39.539 8.796 13.440 1.00 98.38 115 TYR A O 1
ATOM 822 N N . LEU A 1 116 ? -37.506 7.869 13.162 1.00 98.00 116 LEU A N 1
ATOM 823 C CA . LEU A 1 116 ? -37.317 8.230 11.761 1.00 98.00 116 LEU A CA 1
ATOM 824 C C . LEU A 1 116 ? -37.355 6.957 10.920 1.00 98.00 116 LEU A C 1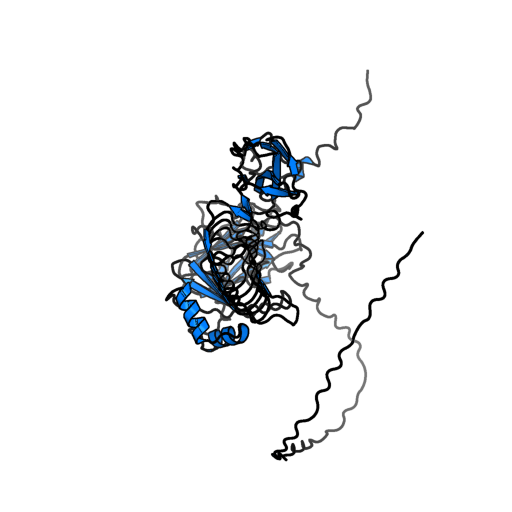
ATOM 826 O O . LEU A 1 116 ? -36.643 6.002 11.216 1.00 98.00 116 LEU A O 1
ATOM 830 N N . LEU A 1 117 ? -38.222 6.939 9.911 1.00 97.56 117 LEU A N 1
ATOM 831 C CA . LEU A 1 117 ? -38.431 5.828 8.986 1.00 97.56 117 LEU A CA 1
ATOM 832 C C . LEU A 1 117 ? -37.892 6.205 7.608 1.00 97.56 117 LEU A C 1
ATOM 834 O O . LEU A 1 117 ? -38.351 7.193 7.037 1.00 97.56 117 LEU A O 1
ATOM 838 N N . ALA A 1 118 ? -36.979 5.409 7.061 1.00 95.69 118 ALA A N 1
ATOM 839 C CA . ALA A 1 118 ? -36.571 5.524 5.666 1.00 95.69 118 ALA A CA 1
ATOM 840 C C . ALA A 1 118 ? -37.774 5.248 4.747 1.00 95.69 118 ALA A C 1
ATOM 842 O O . ALA A 1 118 ? -38.396 4.189 4.835 1.00 95.69 118 ALA A O 1
ATOM 843 N N . THR A 1 119 ? -38.149 6.206 3.896 1.00 91.94 119 THR A N 1
ATOM 844 C CA . THR A 1 119 ? -39.378 6.110 3.077 1.00 91.94 119 THR A CA 1
ATOM 845 C C . THR A 1 119 ? -39.160 5.761 1.619 1.00 91.94 119 THR A C 1
ATOM 847 O O . THR A 1 119 ? -40.121 5.399 0.941 1.00 91.94 119 THR A O 1
ATOM 850 N N . SER A 1 120 ? -37.928 5.866 1.138 1.00 79.94 120 SER A N 1
ATOM 851 C CA . SER A 1 120 ? -37.587 5.578 -0.244 1.00 79.94 120 SER A CA 1
ATOM 852 C C . SER A 1 120 ? -36.484 4.537 -0.296 1.00 79.94 120 SER A C 1
ATOM 854 O O . SER A 1 120 ? -35.576 4.556 0.528 1.00 79.94 120 SER A O 1
ATOM 856 N N . SER A 1 121 ? -36.570 3.644 -1.273 1.00 66.56 121 SER A N 1
ATOM 857 C CA . SER A 1 121 ? -35.423 2.904 -1.785 1.00 66.56 121 SER A CA 1
ATOM 858 C C . SER A 1 121 ? -34.910 3.715 -2.972 1.00 66.56 121 SER A C 1
ATOM 860 O O . SER A 1 121 ? -35.146 3.351 -4.126 1.00 66.56 121 SER A O 1
ATOM 862 N N . GLU A 1 122 ? -34.362 4.903 -2.715 1.00 56.94 122 GLU A N 1
ATOM 863 C CA . GLU A 1 122 ? -33.606 5.555 -3.783 1.00 56.94 122 GLU A CA 1
ATOM 864 C C . GLU A 1 122 ? -32.322 4.763 -4.020 1.00 56.94 122 GLU A C 1
ATOM 866 O O . GLU A 1 122 ? -31.922 3.942 -3.191 1.00 56.94 122 GLU A O 1
ATOM 871 N N . LEU A 1 123 ? -31.734 4.963 -5.198 1.00 57.53 123 LEU A N 1
ATOM 872 C CA . LEU A 1 123 ? -30.490 4.312 -5.575 1.00 57.53 123 LEU A CA 1
ATOM 873 C C . LEU A 1 123 ? -29.429 4.532 -4.479 1.00 57.53 123 LEU A C 1
ATOM 875 O O . LEU A 1 123 ? -29.440 5.583 -3.830 1.00 57.53 123 LEU A O 1
ATOM 879 N N . PRO A 1 124 ? -28.521 3.567 -4.268 1.00 54.31 124 PRO A N 1
ATOM 880 C CA . PRO A 1 124 ? -27.321 3.799 -3.469 1.00 54.31 124 PRO A CA 1
ATOM 881 C C . PRO A 1 124 ? -26.664 5.128 -3.896 1.00 54.31 124 PRO A C 1
ATOM 883 O O . PRO A 1 124 ? -26.686 5.457 -5.081 1.00 54.31 124 PRO A O 1
ATOM 886 N N . ASP A 1 125 ? -26.152 5.901 -2.929 1.00 62.34 125 ASP A N 1
ATOM 887 C CA . ASP A 1 125 ? -25.541 7.243 -3.088 1.00 62.34 125 ASP A CA 1
ATOM 888 C C . ASP A 1 125 ? -26.467 8.479 -3.046 1.00 62.34 125 ASP A C 1
ATOM 890 O O . ASP A 1 125 ? -26.171 9.520 -3.642 1.00 62.34 125 ASP A O 1
ATOM 894 N N . THR A 1 126 ? -27.570 8.441 -2.292 1.00 69.75 126 THR A N 1
ATOM 895 C CA . THR A 1 126 ? -28.334 9.678 -2.030 1.00 69.75 126 THR A CA 1
ATOM 896 C C . THR A 1 126 ? -27.713 10.545 -0.935 1.00 69.75 126 THR A C 1
ATOM 898 O O . THR A 1 126 ? -27.246 10.060 0.094 1.00 69.75 126 THR A O 1
ATOM 901 N N . ALA A 1 127 ? -27.805 11.866 -1.101 1.00 80.81 127 ALA A N 1
ATOM 902 C CA . ALA A 1 127 ? -27.410 12.868 -0.106 1.00 80.81 127 ALA A CA 1
ATOM 903 C C . ALA A 1 127 ? -28.372 12.946 1.108 1.00 80.81 127 ALA A C 1
ATOM 905 O O . ALA A 1 127 ? -28.417 13.956 1.816 1.00 80.81 127 ALA A O 1
ATOM 906 N N . GLU A 1 128 ? -29.191 11.915 1.321 1.00 89.62 128 GLU A N 1
ATOM 907 C CA . GLU A 1 128 ? -30.2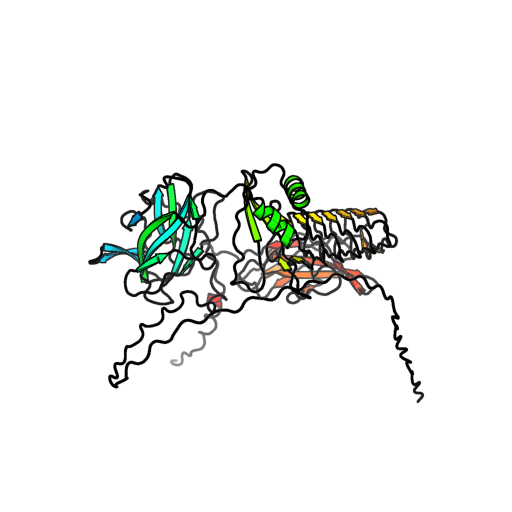52 11.877 2.317 1.00 89.62 128 GLU A CA 1
ATOM 908 C C . GLU A 1 128 ? -29.756 11.173 3.584 1.00 89.62 128 GLU A C 1
ATOM 910 O O . GLU A 1 128 ? -29.310 10.026 3.542 1.00 89.62 128 GLU A O 1
ATOM 915 N N . PHE A 1 129 ? -29.847 11.841 4.736 1.00 92.88 129 PHE A N 1
ATOM 916 C CA . PHE A 1 129 ? -29.298 11.334 5.994 1.00 92.88 129 PHE A CA 1
ATOM 917 C C . PHE A 1 129 ? -30.099 11.738 7.232 1.00 92.88 129 PHE A C 1
ATOM 919 O O . PHE A 1 129 ? -30.889 12.688 7.238 1.00 92.88 129 PHE A O 1
ATOM 926 N N . ILE A 1 130 ? -29.821 11.015 8.315 1.00 95.81 130 ILE A N 1
ATOM 927 C CA . ILE A 1 130 ? -30.099 11.394 9.696 1.00 95.81 130 ILE A CA 1
ATOM 928 C C . ILE A 1 130 ? -28.775 11.822 10.327 1.00 95.81 130 ILE A C 1
ATOM 930 O O . ILE A 1 130 ? -27.828 11.043 10.349 1.00 95.81 130 ILE A O 1
ATOM 934 N N . GLU A 1 131 ? -28.703 13.031 10.870 1.00 95.75 131 GLU A N 1
ATOM 935 C CA . GLU A 1 131 ? -27.534 13.533 11.591 1.00 95.75 131 GLU A CA 1
ATOM 936 C C . GLU A 1 131 ? -27.841 13.689 13.076 1.00 95.75 131 GLU A C 1
ATOM 938 O O . GLU A 1 131 ? -28.850 14.282 13.467 1.00 95.75 131 GLU A O 1
ATOM 943 N N . PHE A 1 132 ? -26.914 13.218 13.899 1.00 97.06 132 PHE A N 1
ATOM 944 C CA . PHE A 1 132 ? -26.829 13.544 15.313 1.00 97.06 132 PHE A CA 1
ATOM 945 C C . PHE A 1 132 ? -25.560 14.353 15.558 1.00 97.06 132 PHE A C 1
ATOM 947 O O . PHE A 1 132 ? -24.509 14.041 15.005 1.00 97.06 132 PHE A O 1
ATOM 954 N N . CYS A 1 133 ? -25.636 15.358 16.430 1.00 97.19 133 CYS A N 1
ATOM 955 C CA . CYS A 1 133 ? -24.446 16.006 16.974 1.00 97.19 133 CYS A CA 1
ATOM 956 C C . CYS A 1 133 ? -24.341 15.645 18.453 1.00 97.19 133 CYS A C 1
ATOM 958 O O . CYS A 1 133 ? -25.246 15.964 19.216 1.00 97.19 133 CYS A O 1
ATOM 960 N N . VAL A 1 134 ? -23.263 15.011 18.894 1.00 97.31 134 VAL A N 1
ATOM 961 C CA . VAL A 1 134 ? -23.014 14.655 20.304 1.00 97.31 134 VAL A CA 1
ATOM 962 C C . VAL A 1 134 ? -21.930 15.546 20.900 1.00 97.31 134 VAL A C 1
ATOM 964 O O . VAL A 1 134 ? -21.002 15.945 20.206 1.00 97.31 134 VAL A O 1
ATOM 967 N N . ASN A 1 135 ? -22.043 15.872 22.188 1.00 97.56 135 ASN A N 1
ATOM 968 C CA . ASN A 1 135 ? -21.026 16.614 22.928 1.00 97.56 135 ASN A CA 1
ATOM 969 C C . ASN A 1 135 ? -20.220 15.663 23.822 1.00 97.56 135 ASN A C 1
ATOM 971 O O . ASN A 1 135 ? -20.643 15.313 24.932 1.00 97.56 135 ASN A O 1
ATOM 975 N N . VAL A 1 136 ? -19.057 15.262 23.328 1.00 96.44 136 VAL A N 1
ATOM 976 C CA . VAL A 1 136 ? -18.108 14.370 23.990 1.00 96.44 136 VAL A CA 1
ATOM 977 C C . VAL A 1 136 ? -17.399 15.130 25.112 1.00 96.44 136 VAL A C 1
ATOM 979 O O . VAL A 1 136 ? -16.880 16.223 24.899 1.00 96.44 136 VAL A O 1
ATOM 982 N N . GLN A 1 137 ? -17.436 14.596 26.337 1.00 95.38 137 GLN A N 1
ATOM 983 C CA . GLN A 1 137 ? -16.894 15.288 27.518 1.00 95.38 137 GLN A CA 1
ATOM 984 C C . GLN A 1 137 ? -15.404 15.014 27.735 1.00 95.38 137 GLN A C 1
ATOM 986 O O . GLN A 1 137 ? -14.677 15.894 28.191 1.00 95.38 137 GLN A O 1
ATOM 991 N N . GLU A 1 138 ? -14.962 13.803 27.414 1.00 89.31 138 GLU A N 1
ATOM 992 C CA . GLU A 1 138 ? -13.593 13.336 27.608 1.00 89.31 138 GLU A CA 1
ATOM 993 C C . GLU A 1 138 ? -13.146 12.509 26.396 1.00 89.31 138 GLU A C 1
ATOM 995 O O . GLU A 1 138 ? -13.997 11.862 25.767 1.00 89.31 138 GLU A O 1
ATOM 1000 N N . PRO A 1 139 ? -11.845 12.550 26.042 1.00 89.50 139 PRO A N 1
ATOM 1001 C CA . PRO A 1 139 ? -11.335 11.745 24.948 1.00 89.50 139 PRO A CA 1
ATOM 1002 C C . PRO A 1 139 ? -11.468 10.274 25.325 1.00 89.50 139 PRO A C 1
ATOM 1004 O O . PRO A 1 139 ? -10.938 9.845 26.350 1.00 89.50 139 PRO A O 1
ATOM 1007 N N . ALA A 1 140 ? -12.179 9.501 24.515 1.00 91.06 140 ALA A N 1
ATOM 1008 C CA . ALA A 1 140 ? -12.325 8.071 24.743 1.00 91.06 140 ALA A CA 1
ATOM 1009 C C . ALA A 1 140 ? -12.634 7.331 23.441 1.00 91.06 140 ALA A C 1
ATOM 1011 O O . ALA A 1 140 ? -12.920 7.932 22.402 1.00 91.06 140 ALA A O 1
ATOM 1012 N N . ARG A 1 141 ? -12.582 6.002 23.523 1.00 89.88 141 ARG A N 1
ATOM 1013 C CA . ARG A 1 141 ? -13.136 5.112 22.506 1.00 89.88 141 ARG A CA 1
ATOM 1014 C C . ARG A 1 141 ? -14.593 4.849 22.837 1.00 89.88 141 ARG A C 1
ATOM 1016 O O . ARG A 1 141 ? -14.923 4.514 23.974 1.00 89.88 141 ARG A O 1
ATOM 1023 N N . TYR A 1 142 ? -15.450 5.000 21.845 1.00 93.75 142 TYR A N 1
ATOM 1024 C CA . TYR A 1 142 ? -16.881 4.829 21.979 1.00 93.75 142 TYR A CA 1
ATOM 1025 C C . TYR A 1 142 ? -17.350 3.721 21.048 1.00 93.75 142 TYR A C 1
ATOM 1027 O O . TYR A 1 142 ? -16.987 3.691 19.872 1.00 93.75 142 TYR A O 1
ATOM 1035 N N . ARG A 1 143 ? -18.200 2.844 21.576 1.00 94.75 143 ARG A N 1
ATOM 1036 C CA . ARG A 1 143 ? -19.102 2.029 20.764 1.00 94.75 143 ARG A CA 1
ATOM 1037 C C . ARG A 1 143 ? -20.400 2.796 20.555 1.00 94.75 143 ARG A C 1
ATOM 1039 O O . ARG A 1 143 ? -20.851 3.524 21.445 1.00 94.75 143 ARG A O 1
ATOM 1046 N N . ILE A 1 144 ? -21.009 2.617 19.392 1.00 96.81 144 ILE A N 1
ATOM 1047 C CA . ILE A 1 144 ? -22.229 3.330 19.014 1.00 96.81 144 ILE A CA 1
ATOM 1048 C C . ILE A 1 144 ? -23.387 2.347 19.109 1.00 96.81 144 ILE A C 1
ATOM 1050 O O . ILE A 1 144 ? -23.534 1.468 18.267 1.00 96.81 144 ILE A O 1
ATOM 1054 N N . ALA A 1 145 ? -24.192 2.472 20.156 1.00 97.56 145 ALA A N 1
ATOM 1055 C CA . ALA A 1 145 ? -25.421 1.711 20.311 1.00 97.56 145 ALA A CA 1
ATOM 1056 C C . ALA A 1 145 ? -26.596 2.472 19.687 1.00 97.56 145 ALA A C 1
ATOM 1058 O O . ALA A 1 145 ? -26.667 3.703 19.739 1.00 97.56 145 ALA A O 1
ATOM 1059 N N . THR A 1 146 ? -27.538 1.743 19.106 1.00 98.31 146 THR A N 1
ATOM 1060 C CA . THR A 1 146 ? -28.716 2.290 18.437 1.00 98.31 146 THR A CA 1
ATOM 1061 C C . THR A 1 146 ? -29.977 1.581 18.920 1.00 98.31 146 THR A C 1
ATOM 1063 O O . THR A 1 146 ? -29.935 0.453 19.403 1.00 98.31 146 THR A O 1
ATOM 1066 N N . GLN A 1 147 ? -31.122 2.253 18.792 1.00 98.25 147 GLN A N 1
ATOM 1067 C CA . GLN A 1 147 ? -32.430 1.613 18.889 1.00 98.25 147 GLN A CA 1
ATOM 1068 C C . GLN A 1 147 ? -33.087 1.640 17.510 1.00 98.25 147 GLN A C 1
ATOM 1070 O O . GLN A 1 147 ? -33.528 2.697 17.046 1.00 98.25 147 GLN A O 1
ATOM 1075 N N . VAL A 1 148 ? -33.131 0.482 16.856 1.00 98.12 148 VAL A N 1
ATOM 1076 C CA . VAL A 1 148 ? -33.401 0.339 15.416 1.00 98.12 148 VAL A CA 1
ATOM 1077 C C . VAL A 1 148 ? -34.427 -0.749 15.120 1.00 98.12 148 VAL A C 1
ATOM 1079 O O . VAL A 1 148 ? -34.716 -1.603 15.960 1.00 98.12 148 VAL A O 1
ATOM 1082 N N . ARG A 1 149 ? -35.020 -0.698 13.924 1.00 97.75 149 ARG A N 1
ATOM 1083 C CA . ARG A 1 149 ? -35.955 -1.700 13.399 1.00 97.75 149 ARG A CA 1
ATOM 1084 C C . ARG A 1 149 ? -35.707 -1.900 11.904 1.00 97.75 149 ARG A C 1
ATOM 1086 O O . ARG A 1 149 ? -35.811 -0.935 11.153 1.00 97.75 149 ARG A O 1
ATOM 1093 N N . ALA A 1 150 ? -35.495 -3.146 11.495 1.00 97.25 150 ALA A N 1
ATOM 1094 C CA . ALA A 1 150 ? -35.255 -3.558 10.112 1.00 97.25 150 ALA A CA 1
ATOM 1095 C C . ALA A 1 150 ? -36.137 -4.775 9.759 1.00 97.25 150 ALA A C 1
ATOM 1097 O O . ALA A 1 150 ? -35.900 -5.868 10.278 1.00 97.25 150 ALA A O 1
ATOM 1098 N N . PRO A 1 151 ? -37.212 -4.623 8.968 1.00 95.50 151 PRO A N 1
ATOM 1099 C CA . PRO A 1 151 ? -38.209 -5.684 8.788 1.00 95.50 151 PRO A CA 1
ATOM 1100 C C . PRO A 1 151 ? -37.765 -6.850 7.886 1.00 95.50 151 PRO A C 1
ATOM 1102 O O . PRO A 1 151 ? -38.330 -7.941 8.006 1.00 95.50 151 PRO A O 1
ATOM 1105 N N . SER A 1 152 ? -36.791 -6.656 6.992 1.00 92.94 152 SER A N 1
ATOM 1106 C CA . SER A 1 152 ? -36.353 -7.673 6.026 1.00 92.94 152 SER A CA 1
ATOM 1107 C C . SER A 1 152 ? -34.886 -7.494 5.613 1.00 92.94 152 SER A C 1
ATOM 1109 O O . SER A 1 152 ? -34.280 -6.496 5.961 1.00 92.94 152 SER A O 1
ATOM 1111 N N . ILE A 1 153 ? -34.329 -8.469 4.882 1.00 86.31 153 ILE A N 1
ATOM 1112 C CA . ILE A 1 153 ? -32.931 -8.474 4.385 1.00 86.31 153 ILE A CA 1
ATOM 1113 C C . ILE A 1 153 ? -32.649 -7.453 3.270 1.00 86.31 153 ILE A C 1
ATOM 1115 O O . ILE A 1 153 ? -31.518 -7.278 2.856 1.00 86.31 153 ILE A O 1
ATOM 1119 N N . SER A 1 154 ? -33.691 -6.855 2.700 1.00 88.69 154 SER A N 1
ATOM 1120 C CA . SER A 1 154 ? -33.556 -5.781 1.708 1.00 88.69 154 SER A CA 1
ATOM 1121 C C . SER A 1 154 ? -33.850 -4.408 2.322 1.00 88.69 154 SER A C 1
ATOM 1123 O O . SER A 1 154 ? -34.119 -3.453 1.596 1.00 88.69 154 SER A O 1
ATOM 1125 N N . GLU A 1 155 ? -33.974 -4.358 3.651 1.00 92.94 155 GLU A N 1
ATOM 1126 C CA . GLU A 1 155 ? -34.491 -3.244 4.454 1.00 92.94 155 GLU A CA 1
ATOM 1127 C C . GLU A 1 155 ? -33.793 -3.212 5.828 1.00 92.94 155 GLU A C 1
ATOM 1129 O O . GLU A 1 155 ? -34.433 -2.988 6.865 1.00 92.94 155 GLU A O 1
ATOM 1134 N N . ASP A 1 156 ? -32.493 -3.508 5.850 1.00 94.25 156 ASP A N 1
ATOM 1135 C CA . ASP A 1 156 ? -31.690 -3.721 7.049 1.00 94.25 156 ASP A CA 1
ATOM 1136 C C . ASP A 1 156 ? -30.347 -2.998 7.065 1.00 94.25 156 ASP A C 1
ATOM 1138 O O . ASP A 1 156 ? -29.468 -3.391 7.818 1.00 94.25 156 ASP A O 1
ATOM 1142 N N . SER A 1 157 ? -30.186 -1.890 6.343 1.00 94.19 157 SER A N 1
ATOM 1143 C CA . SER A 1 157 ? -28.890 -1.202 6.343 1.00 94.19 157 SER A CA 1
ATOM 1144 C C . SER A 1 157 ? -28.936 0.323 6.210 1.00 94.19 157 SER A C 1
ATOM 1146 O O . SER A 1 157 ? -29.875 0.923 5.676 1.00 94.19 157 SER A O 1
ATOM 1148 N N . TYR A 1 158 ? -27.861 0.948 6.696 1.00 94.69 158 TYR A N 1
ATOM 1149 C CA . TYR A 1 158 ? -27.517 2.360 6.517 1.00 94.69 158 TYR A CA 1
ATOM 1150 C C . TYR A 1 158 ? -26.080 2.480 5.997 1.00 94.69 158 TYR A C 1
ATOM 1152 O O . TYR A 1 158 ? -25.246 1.637 6.327 1.00 94.69 158 TYR A O 1
ATOM 1160 N N . TYR A 1 159 ? -25.745 3.560 5.285 1.00 92.50 159 TYR A N 1
ATOM 1161 C CA . TYR A 1 159 ? -24.343 4.007 5.271 1.00 92.50 159 TYR A CA 1
ATOM 1162 C C . TYR A 1 159 ? -24.081 4.899 6.486 1.00 92.50 159 TYR A C 1
ATOM 1164 O O . TYR A 1 159 ? -24.986 5.578 6.977 1.00 92.50 159 TYR A O 1
ATOM 1172 N N . PHE A 1 160 ? -22.855 4.895 6.996 1.00 92.56 160 PHE A N 1
ATOM 1173 C CA . PHE A 1 160 ? -22.520 5.532 8.261 1.00 92.56 160 PHE A CA 1
ATOM 1174 C C . PHE A 1 160 ? -21.194 6.298 8.192 1.00 92.56 160 PHE A C 1
ATOM 1176 O O . PHE A 1 160 ? -20.179 5.747 7.768 1.00 92.56 160 PHE A O 1
ATOM 1183 N N . THR A 1 161 ? -21.194 7.557 8.645 1.00 91.94 161 THR A N 1
ATOM 1184 C CA . THR A 1 161 ? -19.984 8.394 8.757 1.00 91.94 161 THR A CA 1
ATOM 1185 C C . THR A 1 161 ? -19.909 9.113 10.103 1.00 91.94 161 THR A C 1
ATOM 1187 O O . THR A 1 161 ? -20.913 9.303 10.803 1.00 91.94 161 THR A O 1
ATOM 1190 N N . ILE A 1 162 ? -18.694 9.536 10.465 1.00 92.12 162 ILE A N 1
ATOM 1191 C CA . ILE A 1 162 ? -18.412 10.344 11.655 1.00 92.12 162 ILE A CA 1
ATOM 1192 C C . ILE A 1 162 ? -17.537 11.521 11.254 1.00 92.12 162 ILE A C 1
ATOM 1194 O O . ILE A 1 162 ? -16.521 11.323 10.597 1.00 92.12 162 ILE A O 1
ATOM 1198 N N . ASN A 1 163 ? -17.895 12.726 11.706 1.00 91.06 163 ASN A N 1
ATOM 1199 C CA . ASN A 1 163 ? -17.109 13.948 11.510 1.00 91.06 163 ASN A CA 1
ATOM 1200 C C . ASN A 1 163 ? -16.717 14.210 10.047 1.00 91.06 163 ASN A C 1
ATOM 1202 O O . ASN A 1 163 ? -15.668 14.781 9.781 1.00 91.06 163 ASN A O 1
ATOM 1206 N N . GLU A 1 164 ? -17.574 13.842 9.099 1.00 84.62 164 GLU A N 1
ATOM 1207 C CA . GLU A 1 164 ? -17.309 13.991 7.661 1.00 84.62 164 GLU A CA 1
ATOM 1208 C C . GLU A 1 164 ? -17.037 15.447 7.234 1.00 84.62 164 GLU A C 1
ATOM 1210 O O . GLU A 1 164 ? -16.355 15.689 6.245 1.00 84.62 164 GLU A O 1
ATOM 1215 N N . ASP A 1 165 ? -17.524 16.429 8.001 1.00 78.25 165 ASP A N 1
ATOM 1216 C CA . ASP A 1 165 ? -17.268 17.853 7.744 1.00 78.25 165 ASP A CA 1
ATOM 1217 C C . ASP A 1 165 ? -15.873 18.319 8.207 1.00 78.25 165 ASP A C 1
ATOM 1219 O O . ASP A 1 165 ? -15.498 19.472 7.974 1.00 78.25 165 ASP A O 1
ATOM 1223 N N . VAL A 1 166 ? -15.116 17.472 8.911 1.00 72.06 166 VAL A N 1
ATOM 1224 C CA . VAL A 1 166 ? -13.751 17.784 9.337 1.00 72.06 166 VAL A CA 1
ATOM 1225 C C . VAL A 1 166 ? -12.807 17.484 8.159 1.00 72.06 166 VAL A C 1
ATOM 1227 O O . VAL A 1 166 ? -12.769 16.355 7.667 1.00 72.06 166 VAL A O 1
ATOM 1230 N N . PRO A 1 167 ? -12.054 18.486 7.660 1.00 58.44 167 PRO A N 1
ATOM 1231 C CA . PRO A 1 167 ? -11.090 18.276 6.584 1.00 58.44 167 PRO A CA 1
ATOM 1232 C C . PRO A 1 167 ? -10.091 17.172 6.950 1.00 58.44 167 PRO A C 1
ATOM 1234 O O . PRO A 1 167 ? -9.664 17.091 8.100 1.00 58.44 167 PRO A O 1
ATOM 1237 N N . ASP A 1 168 ? -9.714 16.352 5.969 1.00 53.41 168 ASP A N 1
ATOM 1238 C CA . ASP A 1 168 ? -8.716 15.276 6.093 1.00 53.41 168 ASP A CA 1
ATOM 1239 C C . ASP A 1 168 ? -9.140 14.061 6.948 1.00 53.41 168 ASP A C 1
ATOM 1241 O O . ASP A 1 168 ? -8.343 13.146 7.152 1.00 53.41 168 ASP A O 1
ATOM 1245 N N . THR A 1 169 ? -10.398 13.995 7.406 1.00 55.84 169 THR A N 1
ATOM 1246 C CA . THR A 1 169 ? -10.947 12.847 8.149 1.00 55.84 169 THR A CA 1
ATOM 1247 C C . THR A 1 169 ? -12.100 12.186 7.410 1.00 55.84 169 THR A C 1
ATOM 1249 O O . THR A 1 169 ? -13.123 11.914 8.027 1.00 55.84 169 THR A O 1
ATOM 1252 N N . ILE A 1 170 ? -11.990 11.952 6.104 1.00 50.31 170 ILE A N 1
ATOM 1253 C CA . ILE A 1 170 ? -13.032 11.223 5.373 1.00 50.31 170 ILE A CA 1
ATOM 1254 C C . ILE A 1 170 ? -12.644 9.737 5.340 1.00 50.31 170 ILE A C 1
ATOM 1256 O O . ILE A 1 170 ? -11.998 9.315 4.380 1.00 50.31 170 ILE A O 1
ATOM 1260 N N . PRO A 1 171 ? -12.957 8.922 6.371 1.00 61.28 171 PRO A N 1
ATOM 1261 C CA . PRO A 1 171 ? -13.005 7.492 6.154 1.00 61.28 171 PRO A CA 1
ATOM 1262 C C . PRO A 1 171 ? -14.117 7.217 5.140 1.00 61.28 171 PRO A C 1
ATOM 1264 O O . PRO A 1 171 ? -15.143 7.905 5.121 1.00 61.28 171 PRO A O 1
ATOM 1267 N N . GLU A 1 172 ? -13.906 6.207 4.304 1.00 74.81 172 GLU A N 1
ATOM 1268 C CA . GLU A 1 172 ? -14.978 5.644 3.491 1.00 74.81 172 GLU A CA 1
ATOM 1269 C C . GLU A 1 172 ? -16.191 5.343 4.396 1.00 74.81 172 GLU A C 1
ATOM 1271 O O . GLU A 1 172 ? -16.010 4.816 5.503 1.00 74.81 172 GLU A O 1
ATOM 1276 N N . PRO A 1 173 ? -17.421 5.708 3.989 1.00 80.62 173 PRO A N 1
ATOM 1277 C CA . PRO A 1 173 ? -18.612 5.412 4.767 1.00 80.62 173 PRO A CA 1
ATOM 1278 C C . PRO A 1 173 ? -18.717 3.909 5.029 1.00 80.62 173 PRO A C 1
ATOM 1280 O O . PRO A 1 173 ? -18.664 3.093 4.110 1.00 80.62 173 PRO A O 1
ATOM 1283 N N . GLY A 1 174 ? -18.914 3.534 6.289 1.00 88.50 174 GLY A N 1
ATOM 1284 C CA . GLY A 1 174 ? -19.166 2.143 6.646 1.00 88.50 174 GLY A CA 1
ATOM 1285 C C . GLY A 1 174 ? -20.592 1.734 6.282 1.00 88.50 174 GLY A C 1
ATOM 1286 O O . GLY A 1 174 ? -21.520 2.524 6.442 1.00 88.50 174 GLY A O 1
ATOM 1287 N N . ILE A 1 175 ? -20.797 0.491 5.843 1.00 92.50 175 ILE A N 1
ATOM 1288 C CA . ILE A 1 175 ? -22.144 -0.091 5.719 1.00 92.50 175 ILE A CA 1
ATOM 1289 C C . ILE A 1 175 ? -22.534 -0.658 7.077 1.00 92.50 175 ILE A C 1
ATOM 1291 O O . ILE A 1 175 ? -21.948 -1.652 7.495 1.00 92.50 175 ILE A O 1
ATOM 1295 N N . TYR A 1 176 ? -23.492 -0.028 7.752 1.00 95.12 176 TYR A N 1
ATOM 1296 C CA . TYR A 1 176 ? -24.071 -0.533 8.989 1.00 95.12 176 TYR A CA 1
ATOM 1297 C C . TYR A 1 176 ? -25.233 -1.483 8.683 1.00 95.12 176 TYR A C 1
ATOM 1299 O O . TYR A 1 176 ? -26.335 -1.024 8.376 1.00 95.12 176 TYR A O 1
ATOM 1307 N N . ASP A 1 177 ? -24.982 -2.786 8.819 1.00 93.50 177 ASP A N 1
ATOM 1308 C CA . ASP A 1 177 ? -25.993 -3.841 8.716 1.00 93.50 177 ASP A CA 1
ATOM 1309 C C . ASP A 1 177 ? -26.739 -3.980 10.062 1.00 93.50 177 ASP A C 1
ATOM 1311 O O . ASP A 1 177 ? -26.201 -4.414 11.086 1.00 93.50 177 ASP A O 1
ATOM 1315 N N . VAL A 1 178 ? -27.997 -3.549 10.070 1.00 95.56 178 VAL A N 1
ATOM 1316 C CA . VAL A 1 178 ? -28.910 -3.518 11.212 1.00 95.56 178 VAL A CA 1
ATOM 1317 C C . VAL A 1 178 ? -29.468 -4.909 11.483 1.00 95.56 178 VAL A C 1
ATOM 1319 O O . VAL A 1 178 ? -29.981 -5.595 10.600 1.00 95.56 178 VAL A O 1
ATOM 1322 N N . ARG A 1 179 ? -29.504 -5.319 12.753 1.00 94.38 179 ARG A N 1
ATOM 1323 C CA . ARG A 1 179 ? -30.152 -6.587 13.105 1.00 94.38 179 ARG A CA 1
ATOM 1324 C C . ARG A 1 179 ? -31.653 -6.576 12.760 1.00 94.38 179 ARG A C 1
ATOM 1326 O O . ARG A 1 179 ? -32.441 -5.783 13.279 1.00 94.38 179 ARG A O 1
ATOM 1333 N N . ARG A 1 180 ? -32.072 -7.543 11.938 1.00 95.62 180 ARG A N 1
ATOM 1334 C CA . ARG A 1 180 ? -33.461 -7.711 11.479 1.00 95.62 180 ARG A CA 1
ATOM 1335 C C . ARG A 1 180 ? -34.438 -7.953 12.635 1.00 95.62 180 ARG A C 1
ATOM 1337 O O . ARG A 1 180 ? -34.263 -8.856 13.454 1.00 95.62 180 ARG A O 1
ATOM 1344 N N . SER A 1 181 ? -35.499 -7.151 12.690 1.00 96.25 181 SER A N 1
ATOM 1345 C CA . SER A 1 181 ? -36.570 -7.229 13.682 1.00 96.25 181 SER A CA 1
ATOM 1346 C C . SER A 1 181 ? -37.805 -6.426 13.250 1.00 96.25 181 SER A C 1
ATOM 1348 O O . SER A 1 181 ? -37.705 -5.306 12.754 1.00 96.25 181 SER A O 1
ATOM 1350 N N . ASN A 1 182 ? -38.999 -6.959 13.539 1.00 95.38 182 ASN A N 1
ATOM 1351 C CA . ASN A 1 182 ? -40.276 -6.248 13.358 1.00 95.38 182 ASN A CA 1
ATOM 1352 C C . ASN A 1 182 ? -40.603 -5.266 14.502 1.00 95.38 182 ASN A C 1
ATOM 1354 O O . ASN A 1 182 ? -41.556 -4.490 14.410 1.00 95.38 182 ASN A O 1
ATOM 1358 N N . SER A 1 183 ? -39.831 -5.290 15.590 1.00 96.75 183 SER A N 1
ATOM 1359 C CA . SER A 1 183 ? -39.907 -4.344 16.710 1.00 96.75 183 SER A CA 1
ATOM 1360 C C . SER A 1 183 ? -38.592 -3.591 16.873 1.00 96.75 183 SER A C 1
ATOM 1362 O O . SER A 1 183 ? -37.547 -4.092 16.469 1.00 96.75 183 SER A O 1
ATOM 1364 N N . PHE A 1 184 ? -38.628 -2.420 17.509 1.00 98.00 184 PHE A N 1
ATOM 1365 C CA . PHE A 1 184 ? -37.392 -1.751 17.907 1.00 98.00 184 PHE A CA 1
ATOM 1366 C C . PHE A 1 184 ? -36.599 -2.633 18.872 1.00 98.00 184 PHE A C 1
ATOM 1368 O O . PHE A 1 184 ? -37.157 -3.134 19.851 1.00 98.00 184 PHE A O 1
ATOM 1375 N N . ILE A 1 185 ? -35.324 -2.819 18.566 1.00 97.62 185 ILE A N 1
ATOM 1376 C CA . ILE A 1 185 ? -34.351 -3.538 19.383 1.00 97.62 185 ILE A CA 1
ATOM 1377 C C . ILE A 1 185 ? -33.139 -2.645 19.610 1.00 97.62 185 ILE A C 1
ATOM 1379 O O . ILE A 1 185 ? -32.902 -1.713 18.840 1.00 97.62 185 ILE A O 1
ATOM 1383 N N . ASP A 1 186 ? -32.391 -2.945 20.665 1.00 97.75 186 ASP A N 1
ATOM 1384 C CA . ASP A 1 186 ? -31.077 -2.351 20.862 1.00 97.75 186 ASP A CA 1
ATOM 1385 C C . ASP A 1 186 ? -30.067 -3.116 19.996 1.00 97.75 186 ASP A C 1
ATOM 1387 O O . ASP A 1 186 ? -30.028 -4.354 20.010 1.00 97.75 186 ASP A O 1
ATOM 1391 N N . ASP A 1 187 ? -29.280 -2.375 19.230 1.00 97.19 187 ASP A N 1
ATOM 1392 C CA . ASP A 1 187 ? -28.248 -2.892 18.340 1.00 97.19 187 ASP A CA 1
ATOM 1393 C C . ASP A 1 187 ? -26.968 -2.060 18.484 1.00 97.19 187 ASP A C 1
ATOM 1395 O O . ASP A 1 187 ? -26.969 -0.993 19.101 1.00 97.19 187 ASP A O 1
ATOM 1399 N N . VAL A 1 188 ? -25.857 -2.562 17.961 1.00 96.06 188 VAL A N 1
ATOM 1400 C CA . VAL A 1 188 ? -24.581 -1.839 17.929 1.00 96.06 188 VAL A CA 1
ATOM 1401 C C . VAL A 1 188 ? -24.215 -1.614 16.474 1.00 96.06 188 VAL A C 1
ATOM 1403 O O . VAL A 1 188 ? -24.408 -2.509 15.656 1.00 96.06 188 VAL A O 1
ATOM 1406 N N . VAL A 1 189 ? -23.715 -0.421 16.149 1.00 96.00 189 VAL A N 1
ATOM 1407 C CA . VAL A 1 189 ? -23.207 -0.132 14.808 1.00 96.00 189 VAL A CA 1
ATOM 1408 C C . VAL A 1 189 ? -22.044 -1.073 14.529 1.00 96.00 189 VAL A C 1
ATOM 1410 O O . VAL A 1 189 ? -20.983 -0.958 15.139 1.00 96.00 189 VAL A O 1
ATOM 1413 N N . ASN A 1 190 ? -22.264 -2.002 13.608 1.00 92.12 190 ASN A N 1
ATOM 1414 C CA . ASN A 1 190 ? -21.249 -2.897 13.075 1.00 92.12 190 ASN A CA 1
ATOM 1415 C C . ASN A 1 190 ? -21.143 -2.575 11.595 1.00 92.12 190 ASN A C 1
ATOM 1417 O O . ASN A 1 190 ? -22.154 -2.603 10.894 1.00 92.12 190 ASN A O 1
ATOM 1421 N N . THR A 1 191 ? -19.951 -2.234 11.131 1.00 90.31 191 THR A N 1
ATOM 1422 C CA . THR A 1 191 ? -19.700 -2.142 9.702 1.00 90.31 191 THR A CA 1
ATOM 1423 C C . THR A 1 191 ? -19.263 -3.503 9.179 1.00 90.31 191 THR A C 1
ATOM 1425 O O . THR A 1 191 ? -18.788 -4.358 9.927 1.00 90.31 191 THR A O 1
ATOM 1428 N N . ARG A 1 192 ? -19.347 -3.715 7.868 1.00 84.06 192 ARG A N 1
ATOM 1429 C CA . ARG A 1 192 ? -18.793 -4.934 7.251 1.00 84.06 192 ARG A CA 1
ATOM 1430 C C . ARG A 1 192 ? -17.286 -5.108 7.451 1.00 84.06 192 ARG A C 1
ATOM 1432 O O . ARG A 1 192 ? -16.765 -6.204 7.266 1.00 84.06 192 ARG A O 1
ATOM 1439 N N . THR A 1 193 ? -16.589 -4.037 7.815 1.00 80.00 193 THR A N 1
ATOM 1440 C CA . THR A 1 193 ? -15.155 -4.035 8.110 1.00 80.00 193 THR A CA 1
ATOM 1441 C C . THR A 1 193 ? -14.850 -4.059 9.610 1.00 80.00 193 THR A C 1
ATOM 1443 O O . THR A 1 193 ? -13.741 -4.444 9.973 1.00 80.00 193 THR A O 1
ATOM 1446 N N . GLU A 1 194 ? -15.801 -3.692 10.479 1.00 82.00 194 GLU A N 1
ATOM 1447 C CA . GLU A 1 194 ? -15.615 -3.573 11.930 1.00 82.00 194 GLU A CA 1
ATOM 1448 C C . GLU A 1 194 ? -16.869 -4.002 12.712 1.00 82.00 194 GLU A C 1
ATOM 1450 O O . GLU A 1 194 ? -17.938 -3.411 12.583 1.00 82.00 194 GLU A O 1
ATOM 1455 N N . ASN A 1 195 ? -16.746 -4.993 13.596 1.00 87.00 195 ASN A N 1
ATOM 1456 C CA . ASN A 1 195 ? -17.863 -5.502 14.397 1.00 87.00 195 ASN A CA 1
ATOM 1457 C C . ASN A 1 195 ? -17.445 -5.717 15.866 1.00 87.00 195 ASN A C 1
ATOM 1459 O O . ASN A 1 195 ? -16.835 -6.744 16.174 1.00 87.00 195 ASN A O 1
ATOM 1463 N N . PRO A 1 196 ? -17.768 -4.796 16.795 1.00 91.69 196 PRO A N 1
ATOM 1464 C CA . PRO A 1 196 ? -18.440 -3.508 16.588 1.00 91.69 196 PRO A CA 1
ATOM 1465 C C . PRO A 1 196 ? -17.530 -2.424 15.999 1.00 91.69 196 PRO A C 1
ATOM 1467 O O . PRO A 1 196 ? -16.310 -2.485 16.143 1.00 91.69 196 PRO A O 1
ATOM 1470 N N . LEU A 1 197 ? -18.134 -1.384 15.416 1.00 90.81 197 LEU A N 1
ATOM 1471 C CA . LEU A 1 197 ? -17.437 -0.146 15.068 1.00 90.81 197 LEU A CA 1
ATOM 1472 C C . LEU A 1 197 ? -17.052 0.597 16.354 1.00 90.81 197 LEU A C 1
ATOM 1474 O O . LEU A 1 197 ? -17.922 0.985 17.145 1.00 90.81 197 LEU A O 1
ATOM 1478 N N . ILE A 1 198 ? -15.750 0.817 16.555 1.00 91.19 198 ILE A N 1
ATOM 1479 C CA . ILE A 1 198 ? -15.217 1.509 17.735 1.00 91.19 198 ILE A CA 1
ATOM 1480 C C . ILE A 1 198 ? -14.464 2.759 17.313 1.00 91.19 198 ILE A C 1
ATOM 1482 O O . ILE A 1 198 ? -13.446 2.693 16.630 1.00 91.19 198 ILE A O 1
ATOM 1486 N N . VAL A 1 199 ? -14.923 3.912 17.793 1.00 90.56 199 VAL A N 1
ATOM 1487 C CA . VAL A 1 199 ? -14.454 5.216 17.314 1.00 90.56 199 VAL A CA 1
ATOM 1488 C C . VAL A 1 199 ? -13.801 6.009 18.433 1.00 90.56 199 VAL A C 1
ATOM 1490 O O . VAL A 1 199 ? -14.320 6.079 19.545 1.00 90.56 199 VAL A O 1
ATOM 1493 N N . THR A 1 200 ? -12.651 6.618 18.157 1.00 90.94 200 THR A N 1
ATOM 1494 C CA . THR A 1 200 ? -11.992 7.529 19.101 1.00 90.94 200 THR A CA 1
ATOM 1495 C C . THR A 1 200 ? -12.525 8.935 18.876 1.00 90.94 200 THR A C 1
ATOM 1497 O O . THR A 1 200 ? -12.381 9.474 17.781 1.00 90.94 200 THR A O 1
ATOM 1500 N N . LEU A 1 201 ? -13.132 9.532 19.901 1.00 91.88 201 LEU A N 1
ATOM 1501 C CA . LEU A 1 201 ? -13.661 10.892 19.830 1.00 91.88 201 LEU A CA 1
ATOM 1502 C C . LEU A 1 201 ? -12.971 11.779 20.861 1.00 91.88 201 LEU A C 1
ATOM 1504 O O . LEU A 1 201 ? -12.873 11.412 22.031 1.00 91.88 201 LEU A O 1
ATOM 1508 N N . GLU A 1 202 ? -12.533 12.953 20.418 1.00 91.62 202 GLU A N 1
ATOM 1509 C CA . GLU A 1 202 ? -11.977 14.007 21.269 1.00 91.62 202 GLU A CA 1
ATOM 1510 C C . GLU A 1 202 ? -13.089 14.805 21.976 1.00 91.62 202 GLU A C 1
ATOM 1512 O O . GLU A 1 202 ? -14.232 14.816 21.506 1.00 91.62 202 GLU A O 1
ATOM 1517 N N . PRO A 1 203 ? -12.789 15.518 23.080 1.00 94.25 203 PRO A N 1
ATOM 1518 C CA . PRO A 1 203 ? -13.745 16.413 23.717 1.00 94.25 203 PRO A CA 1
ATOM 1519 C C . PRO A 1 203 ? -14.270 17.473 22.752 1.00 94.25 203 PRO A C 1
ATOM 1521 O O . PRO A 1 203 ? -13.501 18.181 22.100 1.00 94.25 203 PRO A O 1
ATOM 1524 N N . GLY A 1 204 ? -15.588 17.646 22.731 1.00 95.12 204 GLY A N 1
ATOM 1525 C CA . GLY A 1 204 ? -16.263 18.618 21.882 1.00 95.12 204 GLY A CA 1
ATOM 1526 C C . GLY A 1 204 ? -17.410 18.019 21.080 1.00 95.12 204 GLY A C 1
ATOM 1527 O O . GLY A 1 204 ? -17.950 16.963 21.405 1.00 95.12 204 GLY A O 1
ATOM 1528 N N . ALA A 1 205 ? -17.821 18.748 20.047 1.00 95.56 205 ALA A N 1
ATOM 1529 C CA . ALA A 1 205 ? -18.884 18.317 19.154 1.00 95.56 205 ALA A CA 1
ATOM 1530 C C . ALA A 1 205 ? -18.361 17.259 18.175 1.00 95.56 205 ALA A C 1
ATOM 1532 O O . ALA A 1 205 ? -17.357 17.495 17.506 1.00 95.56 205 ALA A O 1
ATOM 1533 N N . ALA A 1 206 ? -19.074 16.143 18.061 1.00 94.69 206 ALA A N 1
ATOM 1534 C CA . ALA A 1 206 ? -18.881 15.159 17.005 1.00 94.69 206 ALA A CA 1
ATOM 1535 C C . ALA A 1 206 ? -20.202 14.932 16.260 1.00 94.69 206 ALA A C 1
ATOM 1537 O O . ALA A 1 206 ? -21.270 14.910 16.880 1.00 94.69 206 ALA A O 1
ATOM 1538 N N . THR A 1 207 ? -20.146 14.781 14.940 1.00 94.94 207 THR A N 1
ATOM 1539 C CA . THR A 1 207 ? -21.318 14.499 14.105 1.00 94.94 207 THR A CA 1
ATOM 1540 C C . THR A 1 207 ? -21.332 13.037 13.686 1.00 94.94 207 THR A C 1
ATOM 1542 O O . THR A 1 207 ? -20.307 12.482 13.305 1.00 94.94 207 THR A O 1
ATOM 1545 N N . LEU A 1 208 ? -22.500 12.405 13.785 1.00 95.19 208 LEU A N 1
ATOM 1546 C CA . LEU A 1 208 ? -22.757 11.040 13.336 1.00 95.19 208 LEU A CA 1
ATOM 1547 C C . LEU A 1 208 ? -23.845 11.103 12.271 1.00 95.19 208 LEU A C 1
ATOM 1549 O O . LEU A 1 208 ? -24.926 11.630 12.555 1.00 95.19 208 LEU A O 1
ATOM 1553 N N . ARG A 1 209 ? -23.586 10.564 11.079 1.00 94.44 209 ARG A N 1
ATOM 1554 C CA . ARG A 1 209 ? -24.562 10.544 9.983 1.00 94.44 209 ARG A CA 1
ATOM 1555 C C . ARG A 1 209 ? -24.915 9.119 9.587 1.00 94.44 209 ARG A C 1
ATOM 1557 O O . ARG A 1 209 ? -24.033 8.305 9.344 1.00 94.44 209 ARG A O 1
ATOM 1564 N N . PHE A 1 210 ? -26.216 8.855 9.510 1.00 95.00 210 PHE A N 1
ATOM 1565 C CA . PHE A 1 210 ? -26.810 7.631 8.980 1.00 95.00 210 PHE A CA 1
ATOM 1566 C C . PHE A 1 210 ? -27.483 7.974 7.656 1.00 95.00 210 PHE A C 1
ATOM 1568 O O . PHE A 1 210 ? -28.556 8.579 7.632 1.00 95.00 210 PHE A O 1
ATOM 1575 N N . TYR A 1 211 ? -26.828 7.630 6.562 1.00 93.12 211 TYR A N 1
ATOM 1576 C CA . TYR A 1 211 ? -27.305 7.858 5.208 1.00 93.12 211 TYR A CA 1
ATOM 1577 C C . TYR A 1 211 ? -28.276 6.762 4.784 1.00 93.12 211 TYR A C 1
ATOM 1579 O O . TYR A 1 211 ? -28.159 5.600 5.189 1.00 93.12 211 TYR A O 1
ATOM 1587 N N . LEU A 1 212 ? -29.244 7.146 3.958 1.00 91.62 212 LEU A N 1
ATOM 1588 C CA . LEU A 1 212 ? -30.203 6.228 3.367 1.00 91.62 212 LEU A CA 1
ATOM 1589 C C . LEU A 1 212 ? -29.481 5.200 2.484 1.00 91.62 212 LEU A C 1
ATOM 1591 O O . LEU A 1 212 ? -28.782 5.577 1.547 1.00 91.62 212 LEU A O 1
ATOM 1595 N N . ARG A 1 213 ? -29.699 3.911 2.762 1.00 90.31 213 ARG A N 1
ATOM 1596 C CA . ARG A 1 213 ? -29.294 2.803 1.882 1.00 90.31 213 ARG A CA 1
ATOM 1597 C C . ARG A 1 213 ? -30.507 1.987 1.451 1.00 90.31 213 ARG A C 1
ATOM 1599 O O . ARG A 1 213 ? -30.712 1.768 0.265 1.00 90.31 213 ARG A O 1
ATOM 1606 N N . GLU A 1 214 ? -31.353 1.606 2.404 1.00 92.25 214 GLU A N 1
ATOM 1607 C CA . GLU A 1 214 ? -32.561 0.827 2.129 1.00 92.25 214 GLU A CA 1
ATOM 1608 C C . GLU A 1 214 ? -33.818 1.464 2.731 1.00 92.25 214 GLU A C 1
ATOM 1610 O O . GLU A 1 214 ? -33.765 2.247 3.681 1.00 92.25 214 GLU A O 1
ATOM 1615 N N . ALA A 1 215 ? -34.979 1.136 2.161 1.00 94.06 215 ALA A N 1
ATOM 1616 C CA . ALA A 1 215 ? -36.265 1.617 2.656 1.00 94.06 215 ALA A CA 1
ATOM 1617 C C . ALA A 1 215 ? -36.684 0.886 3.939 1.00 94.06 215 ALA A C 1
ATOM 1619 O O . ALA A 1 215 ? -36.189 -0.186 4.263 1.00 94.06 215 ALA A O 1
ATOM 1620 N N . ASN A 1 216 ? -37.659 1.445 4.657 1.00 95.62 216 ASN A N 1
ATOM 1621 C CA . ASN A 1 216 ? -38.351 0.846 5.805 1.00 95.62 216 ASN A CA 1
ATOM 1622 C C . ASN A 1 216 ? -37.503 0.512 7.046 1.00 95.62 216 ASN A C 1
ATOM 1624 O O . ASN A 1 216 ? -38.083 0.215 8.103 1.00 95.62 216 ASN A O 1
ATOM 1628 N N . VAL A 1 217 ? -36.179 0.657 6.974 1.00 96.31 217 VAL A N 1
ATOM 1629 C CA . VAL A 1 217 ? -35.304 0.703 8.143 1.00 96.31 217 VAL A CA 1
ATOM 1630 C C . VAL A 1 217 ? -35.625 1.950 8.976 1.00 96.31 217 VAL A C 1
ATOM 1632 O O . VAL A 1 217 ? -35.898 3.040 8.455 1.00 96.31 217 VAL A O 1
ATOM 1635 N N . ALA A 1 218 ? -35.679 1.788 10.296 1.00 98.12 218 ALA A N 1
ATOM 1636 C CA . ALA A 1 218 ? -36.046 2.855 11.214 1.00 98.12 218 ALA A CA 1
ATOM 1637 C C . ALA A 1 218 ? -35.055 3.003 12.366 1.00 98.12 218 ALA A C 1
ATOM 1639 O O . ALA A 1 218 ? -34.637 2.014 12.966 1.00 98.12 218 ALA A O 1
ATOM 1640 N N . LEU A 1 219 ? -34.779 4.254 12.733 1.00 98.31 219 LEU A N 1
ATOM 1641 C CA . LEU A 1 219 ? -33.886 4.640 13.823 1.00 98.31 219 LEU A CA 1
ATOM 1642 C C . LEU A 1 219 ? -34.646 5.508 14.826 1.00 98.31 219 LEU A C 1
ATOM 1644 O O . LEU A 1 219 ? -35.400 6.407 14.451 1.00 98.31 219 LEU A O 1
ATOM 1648 N N . ARG A 1 220 ? -34.468 5.233 16.117 1.00 98.25 220 ARG A N 1
ATOM 1649 C CA . ARG A 1 220 ? -35.165 5.926 17.210 1.00 98.25 220 ARG A CA 1
ATOM 1650 C C . ARG A 1 220 ? -34.222 6.663 18.150 1.00 98.25 220 ARG A C 1
ATOM 1652 O O . ARG A 1 220 ? -34.565 7.744 18.631 1.00 98.25 220 ARG A O 1
ATOM 1659 N N . GLN A 1 221 ? -33.063 6.080 18.422 1.00 98.38 221 GLN A N 1
ATOM 1660 C CA . GLN A 1 221 ? -32.116 6.601 19.398 1.00 98.38 221 GLN A CA 1
ATOM 1661 C C . GLN A 1 221 ? -30.698 6.163 19.045 1.00 98.38 221 GLN A C 1
ATOM 1663 O O . GLN A 1 221 ? -30.517 5.066 18.518 1.00 98.38 221 GLN A O 1
ATOM 1668 N N . ILE A 1 222 ? -29.719 6.989 19.405 1.00 98.44 222 ILE A N 1
ATOM 1669 C CA . ILE A 1 222 ? -28.308 6.610 19.498 1.00 98.44 222 ILE A CA 1
ATOM 1670 C C . ILE A 1 222 ? -27.796 6.778 20.935 1.00 98.44 222 ILE A C 1
ATOM 1672 O O . ILE A 1 222 ? -28.300 7.606 21.701 1.00 98.44 222 ILE A O 1
ATOM 1676 N N . SER A 1 223 ? -26.783 6.000 21.293 1.00 98.00 223 SER A N 1
ATOM 1677 C CA . SER A 1 223 ? -26.050 6.078 22.552 1.00 98.00 223 SER A CA 1
ATOM 1678 C C . SER A 1 223 ? -24.568 5.827 22.285 1.00 98.00 223 SER A C 1
ATOM 1680 O O . SER A 1 223 ? -24.199 4.783 21.756 1.00 98.00 223 SER A O 1
ATOM 1682 N N . LEU A 1 224 ? -23.717 6.785 22.641 1.00 96.88 224 LEU A N 1
ATOM 1683 C CA . LEU A 1 224 ? -22.276 6.588 22.704 1.00 96.88 224 LEU A CA 1
ATOM 1684 C C . LEU A 1 224 ? -21.919 6.007 24.063 1.00 96.88 224 LEU A C 1
ATOM 1686 O O . LEU A 1 224 ? -22.060 6.661 25.099 1.00 96.88 224 LEU A O 1
ATOM 1690 N N . GLU A 1 225 ? -21.431 4.778 24.051 1.00 95.69 225 GLU A N 1
ATOM 1691 C CA . GLU A 1 225 ? -21.022 4.077 25.254 1.00 95.69 225 GLU A CA 1
ATOM 1692 C C . GLU A 1 225 ? -19.507 3.969 25.248 1.00 95.69 225 GLU A C 1
ATOM 1694 O O . GLU A 1 225 ? -18.916 3.571 24.246 1.00 95.69 225 GLU A O 1
ATOM 1699 N N . ILE A 1 226 ? -18.872 4.347 26.357 1.00 92.12 226 ILE A N 1
ATOM 1700 C CA . ILE A 1 226 ? -17.425 4.191 26.496 1.00 92.12 226 ILE A CA 1
ATOM 1701 C C . ILE A 1 226 ? -17.113 2.705 26.344 1.00 92.12 226 ILE A C 1
ATOM 1703 O O . ILE A 1 226 ? -17.657 1.871 27.076 1.00 92.12 226 ILE A O 1
ATOM 1707 N N . ASP A 1 227 ? -16.245 2.386 25.389 1.00 88.38 227 ASP A N 1
ATOM 1708 C CA . ASP A 1 227 ? -15.741 1.037 25.204 1.00 88.38 227 ASP A CA 1
ATOM 1709 C C . ASP A 1 227 ? -14.762 0.722 26.339 1.00 88.38 227 ASP A C 1
ATOM 1711 O O . ASP A 1 227 ? -13.556 0.957 26.261 1.00 88.38 227 ASP A O 1
ATOM 1715 N N . SER A 1 228 ? -15.314 0.235 27.449 1.00 76.38 228 SER A N 1
ATOM 1716 C CA . SER A 1 228 ? -14.571 -0.134 28.654 1.00 76.38 228 SER A CA 1
ATOM 1717 C C . SER A 1 228 ? -13.759 -1.423 28.495 1.00 76.38 228 SER A C 1
ATOM 1719 O O . SER A 1 228 ? -13.158 -1.881 29.465 1.00 76.38 228 SER A O 1
ATOM 1721 N N . LEU A 1 229 ? -13.728 -2.007 27.290 1.00 59.28 229 LEU A N 1
ATOM 1722 C CA . LEU A 1 229 ? -12.950 -3.202 26.970 1.00 59.28 229 LEU A CA 1
ATOM 1723 C C . LEU A 1 229 ? -11.476 -2.922 26.667 1.00 59.28 229 LEU A C 1
ATOM 1725 O O . LEU A 1 229 ? -10.743 -3.862 26.362 1.00 59.28 229 LEU A O 1
ATOM 1729 N N . LEU A 1 230 ? -10.994 -1.685 26.824 1.00 50.03 230 LEU A N 1
ATOM 1730 C CA . LEU A 1 230 ? -9.560 -1.504 26.999 1.00 50.03 230 LEU A CA 1
ATOM 1731 C C . LEU A 1 230 ? -9.139 -1.836 28.444 1.00 50.03 230 LEU A C 1
ATOM 1733 O O . LEU A 1 230 ? -9.742 -1.333 29.398 1.00 50.03 230 LEU A O 1
ATOM 1737 N N . PRO A 1 231 ? -8.063 -2.630 28.625 1.00 42.91 231 PRO A N 1
ATOM 1738 C CA . PRO A 1 231 ? -7.265 -2.558 29.841 1.00 42.91 231 PRO A CA 1
ATOM 1739 C C . PRO A 1 231 ? -6.902 -1.086 30.104 1.00 42.91 231 PRO A C 1
ATOM 1741 O O . PRO A 1 231 ? -6.854 -0.289 29.168 1.00 42.91 231 PRO A O 1
ATOM 1744 N N . ALA A 1 232 ? -6.675 -0.726 31.371 1.00 37.69 232 ALA A N 1
ATOM 1745 C CA . ALA A 1 232 ? -6.175 0.593 31.778 1.00 37.69 232 ALA A CA 1
ATOM 1746 C C . ALA A 1 232 ? -5.134 1.147 30.786 1.00 37.69 232 ALA A C 1
ATOM 1748 O O . ALA A 1 232 ? -4.397 0.326 30.248 1.00 37.69 232 ALA A O 1
ATOM 1749 N N . ASP A 1 233 ? -5.118 2.478 30.582 1.00 40.53 233 ASP A N 1
ATOM 1750 C CA . ASP A 1 233 ? -4.171 3.275 29.770 1.00 40.53 233 ASP A CA 1
ATOM 1751 C C . ASP A 1 233 ? -3.092 2.448 29.060 1.00 40.53 233 ASP A C 1
ATOM 1753 O O . ASP A 1 233 ? -2.335 1.788 29.775 1.00 40.53 233 ASP A O 1
ATOM 1757 N N . PRO A 1 234 ? -2.954 2.521 27.716 1.00 41.66 234 PRO A N 1
ATOM 1758 C CA . PRO A 1 234 ? -1.993 1.714 26.967 1.00 41.66 234 PRO A CA 1
ATOM 1759 C C . PRO A 1 234 ? -0.654 1.752 27.686 1.00 41.66 234 PRO A C 1
ATOM 1761 O O . PRO A 1 234 ? 0.002 2.793 27.763 1.00 41.66 234 PRO A O 1
ATOM 1764 N N . VAL A 1 235 ? -0.333 0.624 28.314 1.00 40.38 235 VAL A N 1
ATOM 1765 C CA . VAL A 1 235 ? 0.872 0.496 29.108 1.00 40.38 235 VAL A CA 1
ATOM 1766 C C . VAL A 1 235 ? 2.001 0.755 28.121 1.00 40.38 235 VAL A C 1
ATOM 1768 O O . VAL A 1 235 ? 2.053 0.107 27.073 1.00 40.38 235 VAL A O 1
ATOM 1771 N N . ASP A 1 236 ? 2.825 1.765 28.425 1.00 48.19 236 ASP A N 1
ATOM 1772 C CA . ASP A 1 236 ? 4.169 1.971 27.865 1.00 48.19 236 ASP A CA 1
ATOM 1773 C C . ASP A 1 236 ? 4.716 0.594 27.496 1.00 48.19 236 ASP A C 1
ATOM 1775 O O . ASP A 1 236 ? 4.661 -0.231 28.415 1.00 48.19 236 ASP A O 1
ATOM 1779 N N . PRO A 1 237 ? 5.074 0.308 26.216 1.00 49.19 237 PRO A N 1
ATOM 1780 C CA . PRO A 1 237 ? 5.354 -1.033 25.705 1.00 49.19 237 PRO A CA 1
ATOM 1781 C C . PRO A 1 237 ? 5.860 -1.885 26.830 1.00 49.19 237 PRO A C 1
ATOM 1783 O O . PRO A 1 237 ? 6.994 -1.702 27.288 1.00 49.19 237 PRO A O 1
ATOM 1786 N N . THR A 1 238 ? 4.979 -2.732 27.363 1.00 57.47 238 THR A N 1
ATOM 1787 C CA . THR A 1 238 ? 5.453 -3.661 28.364 1.00 57.47 238 THR A CA 1
ATOM 1788 C C . THR A 1 238 ? 6.617 -4.369 27.691 1.00 57.47 238 THR A C 1
ATOM 1790 O O . THR A 1 238 ? 6.601 -4.578 26.471 1.00 57.47 238 THR A O 1
ATOM 1793 N N . SER A 1 239 ? 7.653 -4.695 28.457 1.00 63.44 239 SER A N 1
ATOM 1794 C CA . SER A 1 239 ? 8.712 -5.606 28.009 1.00 63.44 239 SER A CA 1
ATOM 1795 C C . SER A 1 239 ? 8.154 -6.741 27.134 1.00 63.44 239 SER A C 1
ATOM 1797 O O . SER A 1 239 ? 8.774 -7.146 26.166 1.00 63.44 239 SER A O 1
ATOM 1799 N N . ASP A 1 240 ? 6.919 -7.161 27.407 1.00 79.50 240 ASP A N 1
ATOM 1800 C CA . ASP A 1 240 ? 6.132 -8.154 26.691 1.00 79.50 240 ASP A CA 1
ATOM 1801 C C . ASP A 1 240 ? 5.892 -7.869 25.192 1.00 79.50 240 ASP A C 1
ATOM 1803 O O . ASP A 1 240 ? 5.878 -8.821 24.421 1.00 79.50 240 ASP A O 1
ATOM 1807 N N . ALA A 1 241 ? 5.713 -6.621 24.733 1.00 81.81 241 ALA A N 1
ATOM 1808 C CA . ALA A 1 241 ? 5.476 -6.331 23.308 1.00 81.81 241 ALA A CA 1
ATOM 1809 C C . ALA A 1 241 ? 6.758 -6.472 22.472 1.00 81.81 241 ALA A C 1
ATOM 1811 O O . ALA A 1 241 ? 6.747 -7.095 21.407 1.00 81.81 241 ALA A O 1
ATOM 1812 N N . LEU A 1 242 ? 7.876 -5.938 22.980 1.00 87.19 242 LEU A N 1
ATOM 1813 C CA . LEU A 1 242 ? 9.192 -6.142 22.373 1.00 87.19 242 LEU A CA 1
ATOM 1814 C C . LEU A 1 242 ? 9.596 -7.613 22.463 1.00 87.19 242 LEU A C 1
ATOM 1816 O O . LEU A 1 242 ? 10.009 -8.172 21.453 1.00 87.19 242 LEU A O 1
ATOM 1820 N N . ALA A 1 243 ? 9.385 -8.262 23.611 1.00 89.50 243 ALA A N 1
ATOM 1821 C CA . ALA A 1 243 ? 9.632 -9.689 23.792 1.00 89.50 243 ALA A CA 1
ATOM 1822 C C . ALA A 1 243 ? 8.803 -10.555 22.834 1.00 89.50 243 ALA A C 1
ATOM 1824 O O . ALA A 1 243 ? 9.311 -11.533 22.292 1.00 89.50 243 ALA A O 1
ATOM 1825 N N . LEU A 1 244 ? 7.538 -10.205 22.582 1.00 87.19 244 LEU A N 1
ATOM 1826 C CA . LEU A 1 244 ? 6.694 -10.919 21.625 1.00 87.19 244 LEU A CA 1
ATOM 1827 C C . LEU A 1 244 ? 7.149 -10.681 20.182 1.00 87.19 244 LEU A C 1
ATOM 1829 O O . LEU A 1 244 ? 7.201 -11.624 19.397 1.00 87.19 244 LEU A O 1
ATOM 1833 N N . CYS A 1 245 ? 7.509 -9.445 19.828 1.00 89.50 245 CYS A N 1
ATOM 1834 C CA . CYS A 1 245 ? 8.087 -9.149 18.518 1.00 89.50 245 CYS A CA 1
ATOM 1835 C C . CYS A 1 245 ? 9.403 -9.921 18.311 1.00 89.50 245 CYS A C 1
ATOM 1837 O O . CYS A 1 245 ? 9.590 -10.553 17.273 1.00 89.50 245 CYS A O 1
ATOM 1839 N N . ALA A 1 246 ? 10.267 -9.954 19.327 1.00 92.38 246 ALA A N 1
ATOM 1840 C CA . ALA A 1 246 ? 11.499 -10.737 19.356 1.00 92.38 246 ALA A CA 1
ATOM 1841 C C . ALA A 1 246 ? 11.226 -12.238 19.204 1.00 92.38 246 ALA A C 1
ATOM 1843 O O . ALA A 1 246 ? 11.876 -12.912 18.411 1.00 92.38 246 ALA A O 1
ATOM 1844 N N . ALA A 1 247 ? 10.220 -12.767 19.903 1.00 90.44 247 ALA A N 1
ATOM 1845 C CA . ALA A 1 247 ? 9.834 -14.171 19.801 1.00 90.44 247 ALA A CA 1
ATOM 1846 C C . ALA A 1 247 ? 9.293 -14.543 18.409 1.00 90.44 247 ALA A C 1
ATOM 1848 O O . ALA A 1 247 ? 9.580 -15.634 17.922 1.00 90.44 247 ALA A O 1
ATOM 1849 N N . ASN A 1 248 ? 8.530 -13.652 17.772 1.00 88.62 248 ASN A N 1
ATOM 1850 C CA . ASN A 1 248 ? 7.973 -13.869 16.436 1.00 88.62 248 ASN A CA 1
ATOM 1851 C C . ASN A 1 248 ? 9.051 -13.845 15.349 1.00 88.62 248 ASN A C 1
ATOM 1853 O O . ASN A 1 248 ? 9.117 -14.745 14.512 1.00 88.62 248 ASN A O 1
ATOM 1857 N N . THR A 1 249 ? 9.883 -12.808 15.387 1.00 92.00 249 THR A N 1
ATOM 1858 C CA . THR A 1 249 ? 10.868 -12.509 14.342 1.00 92.00 249 THR A CA 1
ATOM 1859 C C . THR A 1 249 ? 12.159 -13.298 14.540 1.00 92.00 249 THR A C 1
ATOM 1861 O O . THR A 1 249 ? 12.904 -13.512 13.597 1.00 92.00 249 THR A O 1
ATOM 1864 N N . GLY A 1 250 ? 12.457 -13.739 15.764 1.00 93.19 250 GLY A N 1
ATOM 1865 C CA . GLY A 1 250 ? 13.754 -14.308 16.135 1.00 93.19 250 GLY A CA 1
ATOM 1866 C C . GLY A 1 250 ? 14.842 -13.258 16.399 1.00 93.19 250 GLY A C 1
ATOM 1867 O O . GLY A 1 250 ? 15.965 -13.625 16.745 1.00 93.19 250 GLY A O 1
ATOM 1868 N N . MET A 1 251 ? 14.536 -11.962 16.272 1.00 94.56 251 MET A N 1
ATOM 1869 C CA . MET A 1 251 ? 15.475 -10.878 16.576 1.00 94.56 251 MET A CA 1
ATOM 1870 C C . MET A 1 251 ? 15.590 -10.646 18.088 1.00 94.56 251 MET A C 1
ATOM 1872 O O . MET A 1 251 ? 14.662 -10.902 18.850 1.00 94.56 251 MET A O 1
ATOM 1876 N N . ALA A 1 252 ? 16.718 -10.099 18.545 1.00 95.81 252 ALA A N 1
ATOM 1877 C CA . ALA A 1 252 ? 16.840 -9.644 19.930 1.00 95.81 252 ALA A CA 1
ATOM 1878 C C . ALA A 1 252 ? 16.002 -8.373 20.174 1.00 95.81 252 ALA A C 1
ATOM 1880 O O . ALA A 1 252 ? 15.936 -7.501 19.307 1.00 95.81 252 ALA A O 1
ATOM 1881 N N . GLU A 1 253 ? 15.432 -8.226 21.377 1.00 93.69 253 GLU A N 1
ATOM 1882 C CA . GLU A 1 253 ? 14.625 -7.049 21.756 1.00 93.69 253 GLU A CA 1
ATOM 1883 C C . GLU A 1 253 ? 15.383 -5.729 21.555 1.00 93.69 253 GLU A C 1
ATOM 1885 O O . GLU A 1 253 ? 14.850 -4.799 20.952 1.00 93.69 253 GLU A O 1
ATOM 1890 N N . ASP A 1 254 ? 16.652 -5.671 21.977 1.00 94.19 254 ASP A N 1
ATOM 1891 C CA . ASP A 1 254 ? 17.504 -4.488 21.799 1.00 94.19 254 ASP A CA 1
ATOM 1892 C C . ASP A 1 254 ? 17.719 -4.153 20.313 1.00 94.19 254 ASP A C 1
ATOM 1894 O O . ASP A 1 254 ? 17.831 -2.984 19.944 1.00 94.19 254 ASP A O 1
ATOM 1898 N N . THR A 1 255 ? 17.779 -5.161 19.436 1.00 94.81 255 THR A N 1
ATOM 1899 C CA . THR A 1 255 ? 17.912 -4.948 17.987 1.00 94.81 255 THR A CA 1
ATOM 1900 C C . THR A 1 255 ? 16.640 -4.334 17.420 1.00 94.81 255 THR A C 1
ATOM 1902 O O . THR A 1 255 ? 16.719 -3.327 16.720 1.00 94.81 255 THR A O 1
ATOM 1905 N N . ILE A 1 256 ? 15.475 -4.892 17.765 1.00 92.44 256 ILE A N 1
ATOM 1906 C CA . ILE A 1 256 ? 14.173 -4.355 17.349 1.00 92.44 256 ILE A CA 1
ATOM 1907 C C . ILE A 1 256 ? 14.029 -2.908 17.821 1.00 92.44 256 ILE A C 1
ATOM 1909 O O . ILE A 1 256 ? 13.685 -2.039 17.023 1.00 92.44 256 ILE A O 1
ATOM 1913 N N . ASP A 1 257 ? 14.348 -2.621 19.085 1.00 91.69 257 ASP A N 1
ATOM 1914 C CA . ASP A 1 257 ? 14.235 -1.264 19.618 1.00 91.69 257 ASP A CA 1
ATOM 1915 C C . ASP A 1 257 ? 15.170 -0.280 18.900 1.00 91.69 257 ASP A C 1
ATOM 1917 O O . ASP A 1 257 ? 14.771 0.826 18.533 1.00 91.69 257 ASP A O 1
ATOM 1921 N N . ASN A 1 258 ? 16.410 -0.686 18.620 1.00 92.88 258 ASN A N 1
ATOM 1922 C CA . ASN A 1 258 ? 17.342 0.143 17.857 1.00 92.88 258 ASN A CA 1
ATOM 1923 C C . ASN A 1 258 ? 16.840 0.427 16.435 1.00 92.88 258 ASN A C 1
ATOM 1925 O O . ASN A 1 258 ? 16.954 1.565 15.981 1.00 92.88 258 ASN A O 1
ATOM 1929 N N . LEU A 1 259 ? 16.255 -0.561 15.751 1.00 92.81 259 LEU A N 1
ATOM 1930 C CA . LEU A 1 259 ? 15.701 -0.390 14.405 1.00 92.81 259 LEU A CA 1
ATOM 1931 C C . LEU A 1 259 ? 14.471 0.526 14.420 1.00 92.81 259 LEU A C 1
ATOM 1933 O O . LEU A 1 259 ? 14.377 1.443 13.605 1.00 92.81 259 LEU A O 1
ATOM 1937 N N . ILE A 1 260 ? 13.574 0.358 15.394 1.00 90.38 260 ILE A N 1
ATOM 1938 C CA . ILE A 1 260 ? 12.442 1.269 15.616 1.00 90.38 260 ILE A CA 1
ATOM 1939 C C . ILE A 1 260 ? 12.950 2.707 15.771 1.00 90.38 260 ILE A C 1
ATOM 1941 O O . ILE A 1 260 ? 12.496 3.603 15.060 1.00 90.38 260 ILE A O 1
ATOM 1945 N N . ASN A 1 261 ? 13.936 2.924 16.644 1.00 89.50 261 ASN A N 1
ATOM 1946 C CA . ASN A 1 261 ? 14.509 4.249 16.879 1.00 89.50 261 ASN A CA 1
ATOM 1947 C C . ASN A 1 261 ? 15.260 4.798 15.653 1.00 89.50 261 ASN A C 1
ATOM 1949 O O . ASN A 1 261 ? 15.255 6.006 15.420 1.00 89.50 261 ASN A O 1
ATOM 1953 N N . GLN A 1 262 ? 15.899 3.938 14.857 1.00 91.44 262 GLN A N 1
ATOM 1954 C CA . GLN A 1 262 ? 16.609 4.328 13.639 1.00 91.44 262 GLN A CA 1
ATOM 1955 C C . GLN A 1 262 ? 15.652 4.836 12.557 1.00 91.44 262 GLN A C 1
ATOM 1957 O O . GLN A 1 262 ? 15.920 5.876 11.956 1.00 91.44 262 GLN A O 1
ATOM 1962 N N . TYR A 1 263 ? 14.560 4.114 12.301 1.00 88.44 263 TYR A N 1
ATOM 1963 C CA . TYR A 1 263 ? 13.675 4.391 11.167 1.00 88.44 263 TYR A CA 1
ATOM 1964 C C . TYR A 1 263 ? 12.498 5.307 11.520 1.00 88.44 263 TYR A C 1
ATOM 1966 O O . TYR A 1 263 ? 12.060 6.074 10.667 1.00 88.44 263 TYR A O 1
ATOM 1974 N N . LEU A 1 264 ? 12.011 5.290 12.765 1.00 84.12 264 LEU A N 1
ATOM 1975 C CA . LEU A 1 264 ? 10.914 6.164 13.212 1.00 84.12 264 LEU A CA 1
ATOM 1976 C C . LEU A 1 264 ? 11.395 7.355 14.048 1.00 84.12 264 LEU A C 1
ATOM 1978 O O . LEU A 1 264 ? 10.627 8.282 14.313 1.00 84.12 264 LEU A O 1
ATOM 1982 N N . GLY A 1 265 ? 12.663 7.358 14.466 1.00 84.25 265 GLY A N 1
ATOM 1983 C CA . GLY A 1 265 ? 13.200 8.355 15.385 1.00 84.25 265 GLY A CA 1
ATOM 1984 C C . GLY A 1 265 ? 12.673 8.190 16.814 1.00 84.25 265 GLY A C 1
ATOM 1985 O O . GLY A 1 265 ? 12.116 7.166 17.195 1.00 84.25 265 GLY A O 1
ATOM 1986 N N . ASN A 1 266 ? 12.820 9.247 17.618 1.00 73.44 266 ASN A N 1
ATOM 1987 C CA . ASN A 1 266 ? 12.363 9.289 19.015 1.00 73.44 266 ASN A CA 1
ATOM 1988 C C . ASN A 1 266 ? 10.855 9.590 19.126 1.00 73.44 266 ASN A C 1
ATOM 1990 O O . ASN A 1 266 ? 10.456 10.507 19.851 1.00 73.44 266 ASN A O 1
ATOM 1994 N N . VAL A 1 267 ? 10.013 8.895 18.365 1.00 67.19 267 VAL A N 1
ATOM 1995 C CA . VAL A 1 267 ? 8.556 9.020 18.501 1.00 67.19 267 VAL A CA 1
ATOM 1996 C C . VAL A 1 267 ? 8.086 8.331 19.778 1.00 67.19 267 VAL A C 1
ATOM 1998 O O . VAL A 1 267 ? 8.600 7.284 20.164 1.00 67.19 267 VAL A O 1
ATOM 2001 N N . GLU A 1 268 ? 7.113 8.939 20.463 1.00 66.94 268 GLU A N 1
ATOM 2002 C CA . GLU A 1 268 ? 6.473 8.327 21.628 1.00 66.94 268 GLU A CA 1
ATOM 2003 C C . GLU A 1 268 ? 5.827 7.006 21.193 1.00 66.94 268 GLU A C 1
ATOM 2005 O O . GLU A 1 268 ? 4.842 6.985 20.451 1.00 66.94 268 GLU A O 1
ATOM 2010 N N . ARG A 1 269 ? 6.434 5.895 21.616 1.00 65.75 269 ARG A N 1
ATOM 2011 C CA . ARG A 1 269 ? 6.015 4.552 21.229 1.00 65.75 269 ARG A CA 1
ATOM 2012 C C . ARG A 1 269 ? 4.677 4.244 21.890 1.00 65.75 269 ARG A C 1
ATOM 2014 O O . ARG A 1 269 ? 4.601 4.119 23.108 1.00 65.75 269 ARG A O 1
ATOM 2021 N N . ARG A 1 270 ? 3.624 4.086 21.094 1.00 59.81 270 ARG A N 1
ATOM 2022 C CA . ARG A 1 270 ? 2.346 3.545 21.565 1.00 59.81 270 ARG A CA 1
ATOM 2023 C C . ARG A 1 270 ? 2.140 2.215 20.868 1.00 59.81 270 ARG A C 1
ATOM 2025 O O . ARG A 1 270 ? 1.990 2.182 19.657 1.00 59.81 270 ARG A O 1
ATOM 2032 N N . PHE A 1 271 ? 2.215 1.120 21.613 1.00 56.44 271 PHE A N 1
ATOM 2033 C CA . PHE A 1 271 ? 1.984 -0.214 21.075 1.00 56.44 271 PHE A CA 1
ATOM 2034 C C . PHE A 1 271 ? 0.554 -0.614 21.417 1.00 56.44 271 PHE A C 1
ATOM 2036 O O . PHE A 1 271 ? 0.217 -0.814 22.580 1.00 56.44 271 PHE A O 1
ATOM 2043 N N . VAL A 1 272 ? -0.303 -0.715 20.407 1.00 47.75 272 VAL A N 1
ATOM 2044 C CA . VAL A 1 272 ? -1.620 -1.336 20.570 1.00 47.75 272 VAL A CA 1
ATOM 2045 C C . VAL A 1 272 ? -1.471 -2.812 20.228 1.00 47.75 272 VAL A C 1
ATOM 2047 O O . VAL A 1 272 ? -1.314 -3.143 19.061 1.00 47.75 272 VAL A O 1
ATOM 2050 N N . LEU A 1 273 ? -1.495 -3.691 21.231 1.00 45.00 273 LEU A N 1
ATOM 2051 C CA . LEU A 1 273 ? -1.639 -5.133 21.014 1.00 45.00 273 LEU A CA 1
ATOM 2052 C C . LEU A 1 273 ? -3.070 -5.402 20.532 1.00 45.00 273 LEU A C 1
ATOM 2054 O O . LEU A 1 273 ? -3.980 -5.562 21.344 1.00 45.00 273 LEU A O 1
ATOM 2058 N N . ALA A 1 274 ? -3.289 -5.410 19.219 1.00 42.66 274 ALA A N 1
ATOM 2059 C CA . ALA A 1 274 ? -4.488 -6.020 18.661 1.00 42.66 274 ALA A CA 1
ATOM 2060 C C . ALA A 1 274 ? -4.250 -7.541 18.597 1.00 42.66 274 ALA A C 1
ATOM 2062 O O . ALA A 1 274 ? -3.238 -7.950 18.023 1.00 42.66 274 ALA A O 1
ATOM 2063 N N . PRO A 1 275 ? -5.107 -8.388 19.201 1.00 40.62 275 PRO A N 1
ATOM 2064 C CA . PRO A 1 275 ? -5.005 -9.826 18.994 1.00 40.62 275 PRO A CA 1
ATOM 2065 C C . PRO A 1 275 ? -5.147 -10.128 17.500 1.00 40.62 275 PRO A C 1
ATOM 2067 O O . PRO A 1 275 ? -5.932 -9.475 16.810 1.00 40.62 275 PRO A O 1
ATOM 2070 N N . ALA A 1 276 ? -4.380 -11.103 17.011 1.00 42.44 276 ALA A N 1
ATOM 2071 C CA . ALA A 1 276 ? -4.540 -11.607 15.656 1.00 42.44 276 ALA A CA 1
ATOM 2072 C C . ALA A 1 276 ? -6.004 -12.007 15.436 1.00 42.44 276 ALA A C 1
ATOM 2074 O O . ALA A 1 276 ? -6.558 -12.791 16.206 1.00 42.44 276 ALA A O 1
ATOM 2075 N N . ASP A 1 277 ? -6.625 -11.435 14.411 1.00 41.06 277 ASP A N 1
ATOM 2076 C CA . ASP A 1 277 ? -8.005 -11.734 14.052 1.00 41.06 277 ASP A CA 1
ATOM 2077 C C . ASP A 1 277 ? -8.075 -13.168 13.495 1.00 41.06 277 ASP A C 1
ATOM 2079 O O . ASP A 1 277 ? -7.632 -13.434 12.374 1.00 41.06 277 ASP A O 1
ATOM 2083 N N . GLU A 1 278 ? -8.557 -14.115 14.311 1.00 41.44 278 GLU A N 1
ATOM 2084 C CA . GLU A 1 278 ? -8.589 -15.555 13.998 1.00 41.44 278 GLU A CA 1
ATOM 2085 C C . GLU A 1 278 ? -9.450 -15.885 12.757 1.00 41.44 278 GLU A C 1
ATOM 2087 O O . GLU A 1 278 ? -9.336 -16.977 12.196 1.00 41.44 278 GLU A O 1
ATOM 2092 N N . GLU A 1 279 ? -10.294 -14.959 12.284 1.00 39.47 279 GLU A N 1
ATOM 2093 C CA . GLU A 1 279 ? -11.253 -15.216 11.202 1.00 39.47 279 GLU A CA 1
ATOM 2094 C C . GLU A 1 279 ? -10.649 -15.207 9.783 1.00 39.47 279 GLU A C 1
ATOM 2096 O O . GLU A 1 279 ? -11.283 -15.703 8.849 1.00 39.47 279 GLU A O 1
ATOM 2101 N N . ARG A 1 280 ? -9.413 -14.721 9.576 1.00 43.47 280 ARG A N 1
ATOM 2102 C CA . ARG A 1 280 ? -8.813 -14.589 8.223 1.00 43.47 280 ARG A CA 1
ATOM 2103 C C . ARG A 1 280 ? -7.913 -15.751 7.772 1.00 43.47 280 ARG A C 1
ATOM 2105 O O . ARG A 1 280 ? -7.186 -15.625 6.785 1.00 43.47 280 ARG A O 1
ATOM 2112 N N . GLY A 1 281 ? -7.990 -16.909 8.427 1.00 42.53 281 GLY A N 1
ATOM 2113 C CA . GLY A 1 281 ? -7.158 -18.081 8.116 1.00 42.53 281 GLY A CA 1
ATOM 2114 C C . GLY A 1 281 ? -5.868 -18.131 8.950 1.00 42.53 281 GLY A C 1
ATOM 2115 O O . GLY A 1 281 ? -5.769 -17.423 9.944 1.00 42.53 281 GLY A O 1
ATOM 2116 N N . PRO A 1 282 ? -4.873 -18.974 8.607 1.00 40.78 282 PRO A N 1
ATOM 2117 C CA . PRO A 1 282 ? -3.736 -19.313 9.482 1.00 40.78 282 PRO A CA 1
ATOM 2118 C C . PRO A 1 282 ? -2.702 -18.185 9.706 1.00 40.78 282 PRO A C 1
ATOM 2120 O O . PRO A 1 282 ? -1.555 -18.467 10.044 1.00 40.78 282 PRO A O 1
ATOM 2123 N N . PHE A 1 283 ? -3.071 -16.918 9.519 1.00 46.09 283 PHE A N 1
ATOM 2124 C CA . PHE A 1 283 ? -2.170 -15.774 9.631 1.00 46.09 283 PHE A CA 1
ATOM 2125 C C . PHE A 1 283 ? -2.299 -15.130 11.013 1.00 46.09 283 PHE A C 1
ATOM 2127 O O . PHE A 1 283 ? -3.250 -14.403 11.287 1.00 46.09 283 PHE A O 1
ATOM 2134 N N . VAL A 1 284 ? -1.320 -15.358 11.887 1.00 44.09 284 VAL A N 1
ATOM 2135 C CA . VAL A 1 284 ? -1.218 -14.619 13.152 1.00 44.09 284 VAL A CA 1
ATOM 2136 C C . VAL A 1 284 ? -0.545 -13.273 12.863 1.00 44.09 284 VAL A C 1
ATOM 2138 O O . VAL A 1 284 ? 0.665 -13.221 12.655 1.00 44.09 284 VAL A O 1
ATOM 2141 N N . ARG A 1 285 ? -1.318 -12.177 12.821 1.00 54.53 285 ARG A N 1
ATOM 2142 C CA . ARG A 1 285 ? -0.788 -10.803 12.726 1.00 54.53 285 ARG A CA 1
ATOM 2143 C C . ARG A 1 285 ? -0.743 -10.149 14.102 1.00 54.53 285 ARG A C 1
ATOM 2145 O O . ARG A 1 285 ? -1.782 -9.976 14.726 1.00 54.53 285 ARG A O 1
ATOM 2152 N N . ASN A 1 286 ? 0.443 -9.712 14.520 1.00 50.69 286 ASN A N 1
ATOM 2153 C CA . ASN A 1 286 ? 0.599 -8.754 15.613 1.00 50.69 286 ASN A CA 1
ATOM 2154 C C . ASN A 1 286 ? 0.850 -7.371 14.995 1.00 50.69 286 ASN A C 1
ATOM 2156 O O . ASN A 1 286 ? 1.977 -7.056 14.608 1.00 50.69 286 ASN A O 1
ATOM 2160 N N . ASP A 1 287 ? -0.220 -6.586 14.847 1.00 55.97 287 ASP A N 1
ATOM 2161 C CA . ASP A 1 287 ? -0.184 -5.217 14.324 1.00 55.97 287 ASP A CA 1
ATOM 2162 C C . ASP A 1 287 ? -0.169 -4.213 15.481 1.00 55.97 287 ASP A C 1
ATOM 2164 O O . ASP A 1 287 ? -1.173 -4.035 16.170 1.00 55.97 287 ASP A O 1
ATOM 2168 N N . TYR A 1 288 ? 0.947 -3.508 15.662 1.00 51.88 288 TYR A N 1
ATOM 2169 C CA . TYR A 1 288 ? 1.093 -2.475 16.684 1.00 51.88 288 TYR A CA 1
ATOM 2170 C C . TYR A 1 288 ? 0.932 -1.086 16.076 1.00 51.88 288 TYR A C 1
ATOM 2172 O O . TYR A 1 288 ? 1.735 -0.696 15.236 1.00 51.88 288 TYR A O 1
ATOM 2180 N N . ARG A 1 289 ? -0.074 -0.313 16.496 1.00 55.81 289 ARG A N 1
ATOM 2181 C CA . ARG A 1 289 ? -0.340 1.041 15.962 1.00 55.81 289 ARG A CA 1
ATOM 2182 C C . ARG A 1 289 ? 0.094 2.144 16.926 1.00 55.81 289 ARG A C 1
ATOM 2184 O O . ARG A 1 289 ? -0.260 2.060 18.098 1.00 55.81 289 ARG A O 1
ATOM 2191 N N . TRP A 1 290 ? 0.714 3.214 16.422 1.00 56.56 290 TRP A N 1
ATOM 2192 C CA . TRP A 1 290 ? 0.939 4.469 17.157 1.00 56.56 290 TRP A CA 1
ATOM 2193 C C . TRP A 1 290 ? 0.434 5.680 16.368 1.00 56.56 290 TRP A C 1
ATOM 2195 O O . TRP A 1 290 ? 0.277 5.633 15.150 1.00 56.56 290 TRP A O 1
ATOM 2205 N N . ASN A 1 291 ? 0.242 6.797 17.070 1.00 48.34 291 ASN A N 1
ATOM 2206 C CA . ASN A 1 291 ? -0.112 8.085 16.479 1.00 48.34 291 ASN A CA 1
ATOM 2207 C C . ASN A 1 291 ? 0.976 9.109 16.806 1.00 48.34 291 ASN A C 1
ATOM 2209 O O . ASN A 1 291 ? 1.343 9.264 17.971 1.00 48.34 291 ASN A O 1
ATOM 2213 N N . THR A 1 292 ? 1.469 9.826 15.799 1.00 54.00 292 THR A N 1
ATOM 2214 C CA . THR A 1 292 ? 2.320 11.011 15.966 1.00 54.00 292 THR A CA 1
ATOM 2215 C C . THR A 1 292 ? 1.576 12.252 15.473 1.00 54.00 292 THR A C 1
ATOM 2217 O O . THR A 1 292 ? 0.544 12.157 14.809 1.00 54.00 292 THR A O 1
ATOM 2220 N N . ALA A 1 293 ? 2.127 13.440 15.735 1.00 48.84 293 ALA A N 1
ATOM 2221 C CA . ALA A 1 293 ? 1.627 14.680 15.135 1.00 48.84 293 ALA A CA 1
ATOM 2222 C C . ALA A 1 293 ? 1.744 14.710 13.592 1.00 48.84 293 ALA A C 1
ATOM 2224 O O . ALA A 1 293 ? 1.187 15.605 12.964 1.00 48.84 293 ALA A O 1
ATOM 2225 N N . GLN A 1 294 ? 2.479 13.768 12.987 1.00 53.50 294 GLN A N 1
ATOM 2226 C CA . GLN A 1 294 ? 2.716 13.649 11.544 1.00 53.50 294 GLN A CA 1
ATOM 2227 C C . GLN A 1 294 ? 1.920 12.500 10.893 1.00 53.50 294 GLN A C 1
ATOM 2229 O O . GLN A 1 294 ? 2.074 12.262 9.699 1.00 53.50 294 GLN A O 1
ATOM 2234 N N . GLY A 1 295 ? 1.077 11.791 11.654 1.00 61.84 295 GLY A N 1
ATOM 2235 C CA . GLY A 1 295 ? 0.226 10.703 11.165 1.00 61.84 295 GLY A CA 1
ATOM 2236 C C . GLY A 1 295 ? 0.270 9.452 12.045 1.00 61.84 295 GLY A C 1
ATOM 2237 O O . GLY A 1 295 ? 1.041 9.359 13.002 1.00 61.84 295 GLY A O 1
ATOM 2238 N N . SER A 1 296 ? -0.577 8.474 11.727 1.00 66.75 296 SER A N 1
ATOM 2239 C CA . SER A 1 296 ? -0.536 7.145 12.341 1.00 66.75 296 SER A CA 1
ATOM 2240 C C . SER A 1 296 ? 0.488 6.258 11.635 1.00 66.75 296 SER A C 1
ATOM 2242 O O . SER A 1 296 ? 0.509 6.206 10.403 1.00 66.75 296 SER A O 1
ATOM 2244 N N . GLY A 1 297 ? 1.297 5.534 12.400 1.00 70.06 297 GLY A N 1
ATOM 2245 C CA . GLY A 1 297 ? 2.183 4.493 11.889 1.00 70.06 297 GLY A CA 1
ATOM 2246 C C . GLY A 1 297 ? 1.908 3.151 12.560 1.00 70.06 297 GLY A C 1
ATOM 2247 O O . GLY A 1 297 ? 1.153 3.071 13.536 1.00 70.06 297 GLY A O 1
ATOM 2248 N N . ASN A 1 298 ? 2.479 2.079 12.019 1.00 79.75 298 ASN A N 1
ATOM 2249 C CA . ASN A 1 298 ? 2.386 0.759 12.636 1.00 79.75 298 ASN A CA 1
ATOM 2250 C C . ASN A 1 298 ? 3.646 -0.092 12.440 1.00 79.75 298 ASN A C 1
ATOM 2252 O O . ASN A 1 298 ? 4.369 0.047 11.456 1.00 79.75 298 ASN A O 1
ATOM 2256 N N . ILE A 1 299 ? 3.907 -0.951 13.422 1.00 85.81 299 ILE A N 1
ATOM 2257 C CA . ILE A 1 299 ? 4.982 -1.936 13.448 1.00 85.81 299 ILE A CA 1
ATOM 2258 C C . ILE A 1 299 ? 4.283 -3.280 13.336 1.00 85.81 299 ILE A C 1
ATOM 2260 O O . ILE A 1 299 ? 3.373 -3.576 14.112 1.00 85.81 299 ILE A O 1
ATOM 2264 N N . MET A 1 300 ? 4.700 -4.078 12.368 1.00 87.50 300 MET A N 1
ATOM 2265 C CA . MET A 1 300 ? 4.221 -5.438 12.174 1.00 87.50 300 MET A CA 1
ATOM 2266 C C . MET A 1 300 ? 5.377 -6.389 12.466 1.00 87.50 300 MET A C 1
ATOM 2268 O O . MET A 1 300 ? 6.454 -6.199 11.913 1.00 87.50 300 MET A O 1
ATOM 2272 N N . CYS A 1 301 ? 5.171 -7.381 13.332 1.00 89.81 301 CYS A N 1
ATOM 2273 C CA . CYS A 1 301 ? 6.187 -8.394 13.643 1.00 89.81 301 CYS A CA 1
ATOM 2274 C C . CYS A 1 301 ? 5.673 -9.776 13.244 1.00 89.81 301 CYS A C 1
ATOM 2276 O O . CYS A 1 301 ? 4.799 -10.335 13.921 1.00 89.81 301 CYS A O 1
ATOM 2278 N N . LEU A 1 302 ? 6.196 -10.307 12.142 1.00 89.12 302 LEU A N 1
ATOM 2279 C CA . LEU A 1 302 ? 5.752 -11.563 11.555 1.00 89.12 302 LEU A CA 1
ATOM 2280 C C . LEU A 1 302 ? 6.339 -12.757 12.308 1.00 89.12 302 LEU A C 1
ATOM 2282 O O . LEU A 1 302 ? 7.515 -12.776 12.659 1.00 89.12 302 LEU A O 1
ATOM 2286 N N . ALA A 1 303 ? 5.493 -13.748 12.584 1.00 86.56 303 ALA A N 1
ATOM 2287 C CA . ALA A 1 303 ? 5.929 -15.039 13.104 1.00 86.56 303 ALA A CA 1
ATOM 2288 C C . ALA A 1 303 ? 6.309 -15.964 11.944 1.00 86.56 303 ALA A C 1
ATOM 2290 O O . ALA A 1 303 ? 5.742 -15.846 10.858 1.00 86.56 303 ALA A O 1
ATOM 2291 N N . ALA A 1 304 ? 7.226 -16.905 12.180 1.00 86.69 304 ALA A N 1
ATOM 2292 C CA . ALA A 1 304 ? 7.632 -17.856 11.147 1.00 86.69 304 ALA A CA 1
ATOM 2293 C C . ALA A 1 304 ? 6.411 -18.596 10.560 1.00 86.69 304 ALA A C 1
ATOM 2295 O O . ALA A 1 304 ? 5.581 -19.105 11.329 1.00 86.69 304 ALA A O 1
ATOM 2296 N N . PRO A 1 305 ? 6.284 -18.687 9.223 1.00 83.25 305 PRO A N 1
ATOM 2297 C CA . PRO A 1 305 ? 5.176 -19.400 8.614 1.00 83.25 305 PRO A CA 1
ATOM 2298 C C . PRO A 1 305 ? 5.279 -20.909 8.908 1.00 83.25 305 PRO A C 1
ATOM 2300 O O . PRO A 1 305 ? 6.354 -21.427 9.233 1.00 83.25 305 PRO A O 1
ATOM 2303 N N . PRO A 1 306 ? 4.176 -21.671 8.772 1.00 82.00 306 PRO A N 1
ATOM 2304 C CA . PRO A 1 306 ? 4.234 -23.129 8.816 1.00 82.00 306 PRO A CA 1
ATOM 2305 C C . PRO A 1 306 ? 5.263 -23.677 7.809 1.00 82.00 306 PRO A C 1
ATOM 2307 O O . PRO A 1 306 ? 5.475 -23.053 6.771 1.00 82.00 306 PRO A O 1
ATOM 2310 N N . PRO A 1 307 ? 5.869 -24.858 8.037 1.00 86.31 307 PRO A N 1
ATOM 2311 C CA . PRO A 1 307 ? 6.856 -25.421 7.116 1.00 86.31 307 PRO A CA 1
ATOM 2312 C C . PRO A 1 307 ? 6.358 -25.485 5.662 1.00 86.31 307 PRO A C 1
ATOM 2314 O O . PRO A 1 307 ? 5.353 -26.137 5.373 1.00 86.31 307 PRO A O 1
ATOM 2317 N N . GLY A 1 308 ? 7.081 -24.822 4.752 1.00 85.38 308 GLY A N 1
ATOM 2318 C CA . GLY A 1 308 ? 6.728 -24.704 3.330 1.00 85.38 308 GLY A CA 1
ATOM 2319 C C . GLY A 1 308 ? 5.646 -23.663 3.009 1.00 85.38 308 GLY A C 1
ATOM 2320 O O . GLY A 1 308 ? 5.225 -23.572 1.858 1.00 85.38 308 GLY A O 1
ATOM 2321 N N . GLY A 1 309 ? 5.174 -22.919 4.009 1.00 86.75 309 GLY A N 1
ATOM 2322 C CA . GLY A 1 309 ? 4.309 -21.756 3.854 1.00 86.75 309 GLY A CA 1
ATOM 2323 C C . GLY A 1 309 ? 5.102 -20.457 3.711 1.00 86.75 309 GLY A C 1
ATOM 2324 O O . GLY A 1 309 ? 6.325 -20.444 3.810 1.00 86.75 309 GLY A O 1
ATOM 2325 N N . THR A 1 310 ? 4.364 -19.372 3.500 1.00 87.25 310 THR A N 1
ATOM 2326 C CA . THR A 1 310 ? 4.869 -17.998 3.393 1.00 87.25 310 THR A CA 1
ATOM 2327 C C . THR A 1 310 ? 3.899 -17.074 4.130 1.00 87.25 310 THR A C 1
ATOM 2329 O O . THR A 1 310 ? 2.687 -17.332 4.136 1.00 87.25 310 THR A O 1
ATOM 2332 N N . ASN A 1 311 ? 4.404 -16.003 4.742 1.00 83.94 311 ASN A N 1
ATOM 2333 C CA . ASN A 1 311 ? 3.549 -14.912 5.200 1.00 83.94 311 ASN A CA 1
ATOM 2334 C C . ASN A 1 311 ? 3.192 -14.001 4.027 1.00 83.94 311 ASN A C 1
ATOM 2336 O O . ASN A 1 311 ? 4.056 -13.632 3.242 1.00 83.94 311 ASN A O 1
ATOM 2340 N N . LEU A 1 312 ? 1.922 -13.600 3.926 1.00 84.12 312 LEU A N 1
ATOM 2341 C CA . LEU A 1 312 ? 1.455 -12.706 2.868 1.00 84.12 312 LEU A CA 1
ATOM 2342 C C . LEU A 1 312 ? 1.055 -11.337 3.429 1.00 84.12 312 LEU A C 1
ATOM 2344 O O . LEU A 1 312 ? 0.087 -11.198 4.190 1.00 84.12 312 LEU A O 1
ATOM 2348 N N . ILE A 1 313 ? 1.767 -10.302 2.994 1.00 82.75 313 ILE A N 1
ATOM 2349 C CA . ILE A 1 313 ? 1.480 -8.904 3.304 1.00 82.75 313 ILE A CA 1
ATOM 2350 C C . ILE A 1 313 ? 0.691 -8.301 2.147 1.00 82.75 313 ILE A C 1
ATOM 2352 O O . ILE A 1 313 ? 1.224 -7.934 1.101 1.00 82.75 313 ILE A O 1
ATOM 2356 N N . ASP A 1 314 ? -0.618 -8.208 2.360 1.00 75.88 314 ASP A N 1
ATOM 2357 C CA . ASP A 1 314 ? -1.573 -7.708 1.365 1.00 75.88 314 ASP A CA 1
ATOM 2358 C C . ASP A 1 314 ? -1.822 -6.195 1.451 1.00 75.8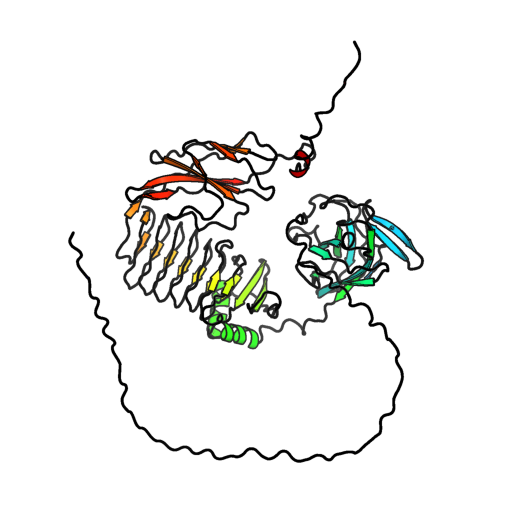8 314 ASP A C 1
ATOM 2360 O O . ASP A 1 314 ? -2.653 -5.653 0.739 1.00 75.88 314 ASP A O 1
ATOM 2364 N N . ASN A 1 315 ? -1.128 -5.497 2.351 1.00 72.06 315 ASN A N 1
ATOM 2365 C CA . ASN A 1 315 ? -1.341 -4.072 2.590 1.00 72.06 315 ASN A CA 1
ATOM 2366 C C . ASN A 1 315 ? -0.144 -3.256 2.098 1.00 72.06 315 ASN A C 1
ATOM 2368 O O . ASN A 1 315 ? 1.004 -3.671 2.259 1.00 72.06 315 ASN A O 1
ATOM 2372 N N . THR A 1 316 ? -0.405 -2.052 1.589 1.00 75.12 316 THR A N 1
ATOM 2373 C CA . THR A 1 316 ? 0.636 -1.051 1.312 1.00 75.12 316 THR A CA 1
ATOM 2374 C C . THR A 1 316 ? 1.406 -0.750 2.589 1.00 75.12 316 THR A C 1
ATOM 2376 O O . THR A 1 316 ? 0.815 -0.450 3.632 1.00 75.12 316 THR A O 1
ATOM 2379 N N . VAL A 1 317 ? 2.731 -0.840 2.522 1.00 83.25 317 VAL A N 1
ATOM 2380 C CA . VAL A 1 317 ? 3.608 -0.457 3.628 1.00 83.25 317 VAL A CA 1
ATOM 2381 C C . VAL A 1 317 ? 3.986 0.996 3.402 1.00 83.25 317 VAL A C 1
ATOM 2383 O O . VAL A 1 317 ? 4.825 1.295 2.562 1.00 83.25 317 VAL A O 1
ATOM 2386 N N . THR A 1 318 ? 3.290 1.910 4.075 1.00 85.69 318 THR A N 1
ATOM 2387 C CA . THR A 1 318 ? 3.488 3.360 3.929 1.00 85.69 318 THR A CA 1
ATOM 2388 C C . THR A 1 318 ? 4.776 3.824 4.611 1.00 85.69 318 THR A C 1
ATOM 2390 O O . THR A 1 318 ? 5.329 3.098 5.428 1.00 85.69 318 THR A O 1
ATOM 2393 N N . GLU A 1 319 ? 5.237 5.045 4.322 1.00 85.38 319 GLU A N 1
ATOM 2394 C CA . GLU A 1 319 ? 6.487 5.629 4.858 1.00 85.38 319 GLU A CA 1
ATOM 2395 C C . GLU A 1 319 ? 6.608 5.563 6.393 1.00 85.38 319 GLU A C 1
ATOM 2397 O O . GLU A 1 319 ? 7.703 5.450 6.931 1.00 85.38 319 GLU A O 1
ATOM 2402 N N . ASN A 1 320 ? 5.476 5.570 7.106 1.00 83.69 320 ASN A N 1
ATOM 2403 C CA . ASN A 1 320 ? 5.418 5.500 8.569 1.00 83.69 320 ASN A CA 1
ATOM 2404 C C . ASN A 1 320 ? 5.191 4.071 9.103 1.00 83.69 320 ASN A C 1
ATOM 2406 O O . ASN A 1 320 ? 4.765 3.905 10.248 1.00 83.69 320 ASN A O 1
ATOM 2410 N N . ARG A 1 321 ? 5.402 3.032 8.287 1.00 86.88 321 ARG A N 1
ATOM 2411 C CA . ARG A 1 321 ? 5.230 1.624 8.670 1.00 86.88 321 ARG A CA 1
ATOM 2412 C C . ARG A 1 321 ? 6.563 0.886 8.641 1.00 86.88 321 ARG A C 1
ATOM 2414 O O . ARG A 1 321 ? 7.330 1.022 7.690 1.00 86.88 321 ARG A O 1
ATOM 2421 N N . ILE A 1 322 ? 6.781 0.063 9.665 1.00 92.06 322 ILE A N 1
ATOM 2422 C CA . ILE A 1 322 ? 7.876 -0.909 9.715 1.00 92.06 322 ILE A CA 1
ATOM 2423 C C . ILE A 1 322 ? 7.288 -2.311 9.744 1.00 92.06 322 ILE A C 1
ATOM 2425 O O . ILE A 1 322 ? 6.404 -2.606 10.549 1.00 92.06 322 ILE A O 1
ATOM 2429 N N . VAL A 1 323 ? 7.801 -3.179 8.888 1.00 92.75 323 VAL A N 1
ATOM 2430 C CA . VAL A 1 323 ? 7.570 -4.616 8.955 1.00 92.75 323 VAL A CA 1
ATOM 2431 C C . VAL A 1 323 ? 8.873 -5.279 9.374 1.00 92.75 323 VAL A C 1
ATOM 2433 O O . VAL A 1 323 ? 9.889 -5.113 8.707 1.00 92.75 323 VAL A O 1
ATOM 2436 N N . PHE A 1 324 ? 8.831 -6.026 10.470 1.00 94.81 324 PHE A N 1
ATOM 2437 C CA . PHE A 1 324 ? 9.840 -7.014 10.816 1.00 94.81 324 PHE A CA 1
ATOM 2438 C C . PHE A 1 324 ? 9.341 -8.376 10.344 1.00 94.81 324 PHE A C 1
ATOM 2440 O O . PHE A 1 324 ? 8.329 -8.884 10.842 1.00 94.81 324 PHE A O 1
ATOM 2447 N N . GLY A 1 325 ? 10.042 -8.910 9.359 1.00 93.81 325 GLY A N 1
ATOM 2448 C CA . GLY A 1 325 ? 9.912 -10.255 8.844 1.00 93.81 325 GLY A CA 1
ATOM 2449 C C . GLY A 1 325 ? 10.297 -11.314 9.869 1.00 93.81 325 GLY A C 1
ATOM 2450 O O . GLY A 1 325 ? 10.758 -11.033 10.983 1.00 93.81 325 GLY A O 1
ATOM 2451 N N . SER A 1 326 ? 9.998 -12.548 9.512 1.00 93.62 326 SER A N 1
ATOM 2452 C CA . SER A 1 326 ? 10.101 -13.713 10.363 1.00 93.62 326 SER A CA 1
ATOM 2453 C C . SER A 1 326 ? 11.464 -14.408 10.211 1.00 93.62 326 SER A C 1
ATOM 2455 O O . SER A 1 326 ? 12.485 -13.761 10.020 1.00 93.62 326 SER A O 1
ATOM 2457 N N . GLN A 1 327 ? 11.513 -15.726 10.417 1.00 95.00 327 GLN A N 1
ATOM 2458 C CA . GLN A 1 327 ? 12.673 -16.578 10.089 1.00 95.00 327 GLN A CA 1
ATOM 2459 C C . GLN A 1 327 ? 12.375 -17.481 8.878 1.00 95.00 327 GLN A C 1
ATOM 2461 O O . GLN A 1 327 ? 13.067 -18.472 8.638 1.00 95.00 327 GLN A O 1
ATOM 2466 N N . GLY A 1 328 ? 11.265 -17.230 8.189 1.00 93.12 328 GLY A N 1
ATOM 2467 C CA . GLY A 1 328 ? 10.883 -17.916 6.967 1.00 93.12 328 GLY A CA 1
ATOM 2468 C C . GLY A 1 328 ? 10.271 -16.930 5.980 1.00 93.12 328 GLY A C 1
ATOM 2469 O O . GLY A 1 328 ? 10.027 -15.786 6.327 1.00 93.12 328 GLY A O 1
ATOM 2470 N N . ALA A 1 329 ? 9.983 -17.419 4.775 1.00 93.81 329 ALA A N 1
ATOM 2471 C CA . ALA A 1 329 ? 9.601 -16.588 3.638 1.00 93.81 329 ALA A CA 1
ATOM 2472 C C . ALA A 1 329 ? 8.401 -15.658 3.902 1.00 93.81 329 ALA A C 1
ATOM 2474 O O . ALA A 1 329 ? 7.285 -16.109 4.197 1.00 93.81 329 ALA A O 1
ATOM 2475 N N . ASP A 1 330 ? 8.608 -14.370 3.664 1.00 92.94 330 ASP A N 1
ATOM 2476 C CA . ASP A 1 330 ? 7.634 -13.300 3.766 1.00 92.94 330 ASP A CA 1
ATOM 2477 C C . ASP A 1 330 ? 7.461 -12.607 2.411 1.00 92.94 330 ASP A C 1
ATOM 2479 O O . ASP A 1 330 ? 8.399 -12.150 1.769 1.00 92.94 330 ASP A O 1
ATOM 2483 N N . HIS A 1 331 ? 6.222 -12.520 1.940 1.00 92.62 331 HIS A N 1
ATOM 2484 C CA . HIS A 1 331 ? 5.902 -11.993 0.621 1.00 92.62 331 HIS A CA 1
ATOM 2485 C C . HIS A 1 331 ? 4.984 -10.784 0.762 1.00 92.62 331 HIS A C 1
ATOM 2487 O O . HIS A 1 331 ? 3.855 -10.888 1.248 1.00 92.62 331 HIS A O 1
ATOM 2493 N N . GLN A 1 332 ? 5.414 -9.635 0.258 1.00 87.50 332 GLN A N 1
ATOM 2494 C CA . GLN A 1 332 ? 4.536 -8.512 -0.016 1.00 87.50 332 GLN A CA 1
ATOM 2495 C C . GLN A 1 332 ? 3.972 -8.626 -1.433 1.00 87.50 332 GLN A C 1
ATOM 2497 O O . GLN A 1 332 ? 4.702 -8.791 -2.415 1.00 87.50 332 GLN A O 1
ATOM 2502 N N . ARG A 1 333 ? 2.647 -8.502 -1.565 1.00 78.75 333 ARG A N 1
ATOM 2503 C CA . ARG A 1 333 ? 2.012 -8.555 -2.884 1.00 78.75 333 ARG A CA 1
ATOM 2504 C C . ARG A 1 333 ? 2.541 -7.463 -3.811 1.00 78.75 333 ARG A C 1
ATOM 2506 O O . ARG A 1 333 ? 2.632 -6.300 -3.453 1.00 78.75 333 ARG A O 1
ATOM 2513 N N . ALA A 1 334 ? 2.712 -7.825 -5.079 1.00 71.25 334 ALA A N 1
ATOM 2514 C CA . ALA A 1 334 ? 3.007 -6.899 -6.176 1.00 71.25 334 ALA A CA 1
ATOM 2515 C C . ALA A 1 334 ? 1.986 -5.776 -6.380 1.00 71.25 334 ALA A C 1
ATOM 2517 O O . ALA A 1 334 ? 2.312 -4.798 -7.043 1.00 71.25 334 ALA A O 1
ATOM 2518 N N . ALA A 1 335 ? 0.778 -5.922 -5.832 1.00 68.31 335 ALA A N 1
ATOM 2519 C CA . ALA A 1 335 ? -0.242 -4.888 -5.868 1.00 68.31 335 ALA A CA 1
ATOM 2520 C C . ALA A 1 335 ? 0.059 -3.726 -4.897 1.00 68.31 335 ALA A C 1
ATOM 2522 O O . ALA A 1 335 ? -0.388 -2.602 -5.087 1.00 68.31 335 ALA A O 1
ATOM 2523 N N . THR A 1 336 ? 0.815 -3.972 -3.831 1.00 76.38 336 THR A N 1
ATOM 2524 C CA . THR A 1 336 ? 0.965 -3.010 -2.746 1.00 76.38 336 THR A CA 1
ATOM 2525 C C . THR A 1 336 ? 2.403 -2.507 -2.688 1.00 76.38 336 THR A C 1
ATOM 2527 O O . THR A 1 336 ? 3.296 -3.262 -2.323 1.00 76.38 336 THR A O 1
ATOM 2530 N N . PRO A 1 337 ? 2.687 -1.245 -3.061 1.00 85.31 337 PRO A N 1
ATOM 2531 C CA . PRO A 1 337 ? 4.056 -0.751 -3.033 1.00 85.31 337 PRO A CA 1
ATOM 2532 C C . PRO A 1 337 ? 4.594 -0.652 -1.599 1.00 85.31 337 PRO A C 1
ATOM 2534 O O . PRO A 1 337 ? 3.892 -0.248 -0.668 1.00 85.31 337 PRO A O 1
ATOM 2537 N N . LEU A 1 338 ? 5.861 -1.014 -1.417 1.00 91.56 338 LEU A N 1
ATOM 2538 C CA . LEU A 1 338 ? 6.646 -0.739 -0.220 1.00 91.56 338 LEU A CA 1
ATOM 2539 C C . LEU A 1 338 ? 7.220 0.681 -0.304 1.00 91.56 338 LEU A C 1
ATOM 2541 O O . LEU A 1 338 ? 8.145 0.952 -1.070 1.00 91.56 338 LEU A O 1
ATOM 2545 N N . ARG A 1 339 ? 6.651 1.581 0.501 1.00 92.31 339 ARG A N 1
ATOM 2546 C CA . ARG A 1 339 ? 7.111 2.964 0.721 1.00 92.31 339 ARG A CA 1
ATOM 2547 C C . ARG A 1 339 ? 7.742 3.175 2.102 1.00 92.31 339 ARG A C 1
ATOM 2549 O O . ARG A 1 339 ? 8.432 4.162 2.310 1.00 92.31 339 ARG A O 1
ATOM 2556 N N . GLY A 1 340 ? 7.466 2.280 3.049 1.00 92.00 340 GLY A N 1
ATOM 2557 C CA . GLY A 1 340 ? 8.063 2.253 4.385 1.00 92.00 340 GLY A CA 1
ATOM 2558 C C . GLY A 1 340 ? 9.295 1.368 4.469 1.00 92.00 340 GLY A C 1
ATOM 2559 O O . GLY A 1 340 ? 10.027 1.213 3.493 1.00 92.00 340 GLY A O 1
ATOM 2560 N N . THR A 1 341 ? 9.488 0.766 5.640 1.00 95.50 341 THR A N 1
ATOM 2561 C CA . THR A 1 341 ? 10.610 -0.133 5.923 1.00 95.50 341 THR A CA 1
ATOM 2562 C C . THR A 1 341 ? 10.127 -1.573 6.054 1.00 95.50 341 THR A C 1
ATOM 2564 O O . THR A 1 341 ? 9.183 -1.848 6.796 1.00 95.50 341 THR A O 1
ATOM 2567 N N . PHE A 1 342 ? 10.800 -2.495 5.376 1.00 96.25 342 PHE A N 1
ATOM 2568 C CA . PHE A 1 342 ? 10.651 -3.935 5.550 1.00 96.25 342 PHE A CA 1
ATOM 2569 C C . PHE A 1 342 ? 12.022 -4.528 5.882 1.00 96.25 342 PHE A C 1
ATOM 2571 O O . PHE A 1 342 ? 12.991 -4.259 5.178 1.00 96.25 342 PHE A O 1
ATOM 2578 N N . ILE A 1 343 ? 12.099 -5.315 6.951 1.00 97.62 343 ILE A N 1
ATOM 2579 C CA . ILE A 1 343 ? 13.302 -6.034 7.380 1.00 97.62 343 ILE A CA 1
ATOM 2580 C C . ILE A 1 343 ? 12.979 -7.528 7.373 1.00 97.62 343 ILE A C 1
ATOM 2582 O O . ILE A 1 343 ? 12.354 -7.990 8.317 1.00 97.62 343 ILE A O 1
ATOM 2586 N N . GLY A 1 344 ? 13.346 -8.239 6.310 1.00 95.75 344 GLY A N 1
ATOM 2587 C CA . GLY A 1 344 ? 13.067 -9.655 6.043 1.00 95.75 344 GLY A CA 1
ATOM 2588 C C . GLY A 1 344 ? 13.626 -10.612 7.074 1.00 95.75 344 GLY A C 1
ATOM 2589 O O . GLY A 1 344 ? 12.908 -11.474 7.576 1.00 95.75 344 GLY A O 1
ATOM 2590 N N . ASN A 1 345 ? 14.831 -10.300 7.555 1.00 94.06 345 ASN A N 1
ATOM 2591 C CA . ASN A 1 345 ? 15.538 -11.019 8.606 1.00 94.06 345 ASN A CA 1
ATOM 2592 C C . ASN A 1 345 ? 16.020 -12.397 8.147 1.00 94.06 345 ASN A C 1
ATOM 2594 O O . ASN A 1 345 ? 17.223 -12.547 7.963 1.00 94.06 345 ASN A O 1
ATOM 2598 N N . GLY A 1 346 ? 15.149 -13.389 7.965 1.00 93.62 346 GLY A N 1
ATOM 2599 C CA . GLY A 1 346 ? 15.573 -14.669 7.402 1.00 93.62 346 GLY A CA 1
ATOM 2600 C C . GLY A 1 346 ? 14.470 -15.390 6.641 1.00 93.62 346 GLY A C 1
ATOM 2601 O O . GLY A 1 346 ? 13.311 -15.329 7.031 1.00 93.62 346 GLY A O 1
ATOM 2602 N N . GLY A 1 347 ? 14.845 -16.172 5.630 1.00 96.00 347 GLY A N 1
ATOM 2603 C CA . GLY A 1 347 ? 13.911 -16.780 4.680 1.00 96.00 347 GLY A CA 1
ATOM 2604 C C . GLY A 1 347 ? 14.099 -16.198 3.280 1.00 96.00 347 GLY A C 1
ATOM 2605 O O . GLY A 1 347 ? 14.861 -15.269 3.105 1.00 96.00 347 GLY A O 1
ATOM 2606 N N . ASP A 1 348 ? 13.448 -16.778 2.269 1.00 97.44 348 ASP A N 1
ATOM 2607 C CA . ASP A 1 348 ? 13.439 -16.177 0.927 1.00 97.44 348 ASP A CA 1
ATOM 2608 C C . ASP A 1 348 ? 12.280 -15.161 0.866 1.00 97.44 348 ASP A C 1
ATOM 2610 O O . ASP A 1 348 ? 11.123 -15.568 0.706 1.00 97.44 348 ASP A O 1
ATOM 2614 N N . ASP A 1 349 ? 12.563 -13.869 1.014 1.00 97.38 349 ASP A N 1
ATOM 2615 C CA . ASP A 1 349 ? 11.553 -12.814 1.097 1.00 97.38 349 ASP A CA 1
ATOM 2616 C C . ASP A 1 349 ? 11.299 -12.140 -0.259 1.00 97.38 349 ASP A C 1
ATOM 2618 O O . ASP A 1 349 ? 12.192 -11.946 -1.084 1.00 97.38 349 ASP A O 1
ATOM 2622 N N . GLU A 1 350 ? 10.046 -11.763 -0.531 1.00 96.06 350 GLU A N 1
ATOM 2623 C CA . GLU A 1 350 ? 9.652 -11.156 -1.807 1.00 96.06 350 GLU A CA 1
ATOM 2624 C C . GLU A 1 350 ? 8.944 -9.816 -1.612 1.00 96.06 350 GLU A C 1
ATOM 2626 O O . GLU A 1 350 ? 7.861 -9.735 -1.033 1.00 96.06 350 GLU A O 1
ATOM 2631 N N . ILE A 1 351 ? 9.490 -8.772 -2.232 1.00 95.50 351 ILE A N 1
ATOM 2632 C CA . ILE A 1 351 ? 8.827 -7.485 -2.422 1.00 95.50 351 ILE A CA 1
ATOM 2633 C C . ILE A 1 351 ? 8.421 -7.349 -3.878 1.00 95.50 351 ILE A C 1
ATOM 2635 O O . ILE A 1 351 ? 9.240 -7.328 -4.801 1.00 95.50 351 ILE A O 1
ATOM 2639 N N . GLY A 1 352 ? 7.124 -7.194 -4.108 1.00 90.31 352 GLY A N 1
ATOM 2640 C CA . GLY A 1 352 ? 6.639 -6.965 -5.454 1.00 90.31 352 GLY A CA 1
ATOM 2641 C C . GLY A 1 352 ? 7.064 -5.602 -6.021 1.00 90.31 352 GLY A C 1
ATOM 2642 O O . GLY A 1 352 ? 7.662 -5.555 -7.096 1.00 90.31 352 GLY A O 1
ATOM 2643 N N . VAL A 1 353 ? 6.794 -4.498 -5.314 1.00 90.56 353 VAL A N 1
ATOM 2644 C CA . VAL A 1 353 ? 7.197 -3.143 -5.739 1.00 90.56 353 VAL A CA 1
ATOM 2645 C C . VAL A 1 353 ? 7.851 -2.395 -4.590 1.00 90.56 353 VAL A C 1
ATOM 2647 O O . VAL A 1 353 ? 7.202 -2.140 -3.583 1.00 90.56 353 VAL A O 1
ATOM 2650 N N . LEU A 1 354 ? 9.089 -1.948 -4.784 1.00 94.81 354 LEU A N 1
ATOM 2651 C CA . LEU A 1 354 ? 9.753 -0.976 -3.920 1.00 94.81 354 LEU A CA 1
ATOM 2652 C C . LEU A 1 354 ? 9.629 0.426 -4.542 1.00 94.81 354 LEU A C 1
ATOM 2654 O O . LEU A 1 354 ? 10.097 0.664 -5.659 1.00 94.81 354 LEU A O 1
ATOM 2658 N N . ASP A 1 355 ? 8.957 1.340 -3.841 1.00 93.88 355 ASP A N 1
ATOM 2659 C CA . ASP A 1 355 ? 8.627 2.691 -4.317 1.00 93.88 355 ASP A CA 1
ATOM 2660 C C . ASP A 1 355 ? 8.987 3.736 -3.256 1.00 93.88 355 ASP A C 1
ATOM 2662 O O . ASP A 1 355 ? 8.138 4.243 -2.529 1.00 93.88 355 ASP A O 1
ATOM 2666 N N . GLY A 1 356 ? 10.283 4.009 -3.127 1.00 94.69 356 GLY A N 1
ATOM 2667 C CA . GLY A 1 356 ? 10.824 5.008 -2.199 1.00 94.69 356 GLY A CA 1
ATOM 2668 C C . GLY A 1 356 ? 11.093 4.475 -0.792 1.00 94.69 356 GLY A C 1
ATOM 2669 O O . GLY A 1 356 ? 11.715 5.177 0.002 1.00 94.69 356 GLY A O 1
ATOM 2670 N N . GLY A 1 357 ? 10.679 3.239 -0.505 1.00 95.75 357 GLY A N 1
ATOM 2671 C CA . GLY A 1 357 ? 10.917 2.571 0.770 1.00 95.75 357 GLY A CA 1
ATOM 2672 C C . GLY A 1 357 ? 12.330 2.012 0.946 1.00 95.75 357 GLY A C 1
ATOM 2673 O O . GLY A 1 357 ? 13.234 2.213 0.128 1.00 95.75 357 GLY A O 1
ATOM 2674 N N . PHE A 1 358 ? 12.488 1.261 2.030 1.00 97.62 358 PHE A N 1
ATOM 2675 C CA . PHE A 1 358 ? 13.693 0.524 2.383 1.00 97.62 358 PHE A CA 1
ATOM 2676 C C . PHE A 1 358 ? 13.345 -0.951 2.606 1.00 97.62 358 PHE A C 1
ATOM 2678 O O . PHE A 1 358 ? 12.452 -1.262 3.394 1.00 97.62 358 PHE A O 1
ATOM 2685 N N . PHE A 1 359 ? 14.053 -1.844 1.923 1.00 98.12 359 PHE A N 1
ATOM 2686 C CA . PHE A 1 359 ? 13.961 -3.286 2.118 1.00 98.12 359 PHE A CA 1
ATOM 2687 C C . PHE A 1 359 ? 15.341 -3.849 2.456 1.00 98.12 359 PHE A C 1
ATOM 2689 O O . PHE A 1 359 ? 16.288 -3.652 1.698 1.00 98.12 359 PHE A O 1
ATOM 2696 N N . ASP A 1 360 ? 15.441 -4.519 3.595 1.00 98.19 360 ASP A N 1
ATOM 2697 C CA . ASP A 1 360 ? 16.596 -5.310 4.019 1.00 98.19 360 ASP A CA 1
ATOM 2698 C C . ASP A 1 360 ? 16.157 -6.770 4.009 1.00 98.19 360 ASP A C 1
ATOM 2700 O O . ASP A 1 360 ? 15.307 -7.122 4.820 1.00 98.19 360 ASP A O 1
ATOM 2704 N N . GLY A 1 361 ? 16.628 -7.558 3.045 1.00 97.62 361 GLY A N 1
ATOM 2705 C CA . GLY A 1 361 ? 16.244 -8.956 2.855 1.00 97.62 361 GLY A CA 1
ATOM 2706 C C . GLY A 1 361 ? 16.721 -9.823 4.018 1.00 97.62 361 GLY A C 1
ATOM 2707 O O . GLY A 1 361 ? 15.919 -10.404 4.743 1.00 97.62 361 GLY A O 1
ATOM 2708 N N . GLY A 1 362 ? 18.006 -9.724 4.347 1.00 96.94 362 GLY A N 1
ATOM 2709 C CA . GLY A 1 362 ? 18.603 -10.430 5.472 1.00 96.94 362 GLY A CA 1
ATOM 2710 C C . GLY A 1 362 ? 19.249 -11.733 5.018 1.00 96.94 362 GLY A C 1
ATOM 2711 O O . GLY A 1 362 ? 20.112 -11.722 4.146 1.00 96.94 362 GLY A O 1
ATOM 2712 N N . ASP A 1 363 ? 18.931 -12.841 5.682 1.00 96.19 363 ASP A N 1
ATOM 2713 C CA . ASP A 1 363 ? 19.448 -14.162 5.326 1.00 96.19 363 ASP A CA 1
ATOM 2714 C C . ASP A 1 363 ? 18.479 -14.888 4.376 1.00 96.19 363 ASP A C 1
ATOM 2716 O O . ASP A 1 363 ? 17.444 -15.375 4.825 1.00 96.19 363 ASP A O 1
ATOM 2720 N N . GLY A 1 364 ? 18.854 -15.129 3.120 1.00 97.31 364 GLY A N 1
ATOM 2721 C CA . GLY A 1 364 ? 18.031 -15.898 2.182 1.00 97.31 364 GLY A CA 1
ATOM 2722 C C . GLY A 1 364 ? 18.153 -15.408 0.747 1.00 97.31 364 GLY A C 1
ATOM 2723 O O . GLY A 1 364 ? 18.961 -14.548 0.445 1.00 97.31 364 GLY A O 1
ATOM 2724 N N . ASN A 1 365 ? 17.430 -16.031 -0.187 1.00 98.25 365 ASN A N 1
ATOM 2725 C CA . ASN A 1 365 ? 17.430 -15.572 -1.578 1.00 98.25 365 ASN A CA 1
ATOM 2726 C C . ASN A 1 365 ? 16.278 -14.592 -1.774 1.00 98.25 365 ASN A C 1
ATOM 2728 O O . ASN A 1 365 ? 15.184 -14.987 -2.200 1.00 98.25 365 ASN A O 1
ATOM 2732 N N . ASP A 1 366 ? 16.531 -13.325 -1.487 1.00 98.31 366 ASP A N 1
ATOM 2733 C CA . ASP A 1 366 ? 15.508 -12.300 -1.479 1.00 98.31 366 ASP A CA 1
ATOM 2734 C C . ASP A 1 366 ? 15.258 -11.750 -2.877 1.00 98.31 366 ASP A C 1
ATOM 2736 O O . ASP A 1 366 ? 16.108 -11.737 -3.778 1.00 98.31 366 ASP A O 1
ATOM 2740 N N . PHE A 1 367 ? 14.024 -11.314 -3.101 1.00 97.69 367 PHE A N 1
ATOM 2741 C CA . PHE A 1 367 ? 13.574 -10.910 -4.417 1.00 97.69 367 PHE A CA 1
ATOM 2742 C C . PHE A 1 367 ? 12.797 -9.605 -4.386 1.00 97.69 367 PHE A C 1
ATOM 2744 O O . PHE A 1 367 ? 11.695 -9.522 -3.849 1.00 97.69 367 PHE A O 1
ATOM 2751 N N . VAL A 1 368 ? 13.312 -8.597 -5.092 1.00 96.81 368 VAL A N 1
ATOM 2752 C CA . VAL A 1 368 ? 12.529 -7.411 -5.444 1.00 96.81 368 VAL A CA 1
ATOM 2753 C C . VAL A 1 368 ? 12.161 -7.455 -6.908 1.00 96.81 368 VAL A C 1
ATOM 2755 O O . VAL A 1 368 ? 12.996 -7.361 -7.809 1.00 96.81 368 VAL A O 1
ATOM 2758 N N . ARG A 1 369 ? 10.872 -7.561 -7.190 1.00 94.06 369 ARG A N 1
ATOM 2759 C CA . ARG A 1 369 ? 10.431 -7.726 -8.569 1.00 94.06 369 ARG A CA 1
ATOM 2760 C C . ARG A 1 369 ? 10.561 -6.420 -9.374 1.00 94.06 369 ARG A C 1
ATOM 2762 O O . ARG A 1 369 ? 11.032 -6.468 -10.513 1.00 94.06 369 ARG A O 1
ATOM 2769 N N . LEU A 1 370 ? 10.230 -5.267 -8.782 1.00 92.31 370 LEU A N 1
ATOM 2770 C CA . LEU A 1 370 ? 10.474 -3.931 -9.346 1.00 92.31 370 LEU A CA 1
ATOM 2771 C C . LEU A 1 370 ? 10.895 -2.925 -8.276 1.00 92.31 370 LEU A C 1
ATOM 2773 O O . LEU A 1 370 ? 10.182 -2.708 -7.302 1.00 92.31 370 LEU A O 1
ATOM 2777 N N . ILE A 1 371 ? 11.991 -2.222 -8.539 1.00 95.25 371 ILE A N 1
ATOM 2778 C CA . ILE A 1 371 ? 12.408 -1.028 -7.807 1.00 95.25 371 ILE A CA 1
ATOM 2779 C C . ILE A 1 371 ? 12.108 0.187 -8.680 1.00 95.25 371 ILE A C 1
ATOM 2781 O O . ILE A 1 371 ? 12.779 0.42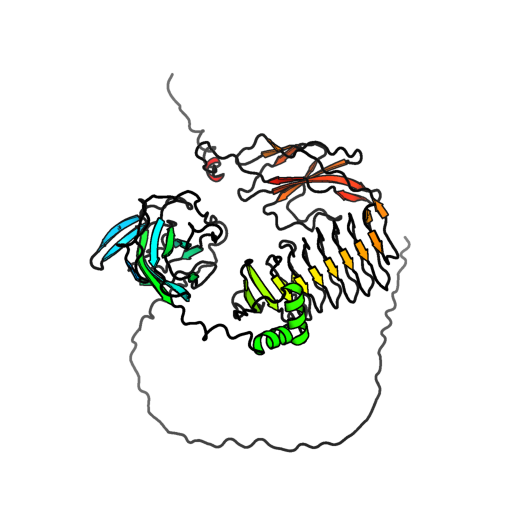0 -9.689 1.00 95.25 371 ILE A O 1
ATOM 2785 N N . ARG A 1 372 ? 11.094 0.972 -8.304 1.00 92.62 372 ARG A N 1
ATOM 2786 C CA . ARG A 1 372 ? 10.841 2.291 -8.905 1.00 92.62 372 ARG A CA 1
ATOM 2787 C C . ARG A 1 372 ? 11.832 3.309 -8.360 1.00 92.62 372 ARG A C 1
ATOM 2789 O O . ARG A 1 372 ? 12.467 4.014 -9.133 1.00 92.62 372 ARG A O 1
ATOM 2796 N N . SER A 1 373 ? 11.976 3.323 -7.040 1.00 95.56 373 SER A N 1
ATOM 2797 C CA . SER A 1 373 ? 12.947 4.098 -6.268 1.00 95.56 373 SER A CA 1
ATOM 2798 C C . SER A 1 373 ? 13.116 3.445 -4.885 1.00 95.56 373 SER A C 1
ATOM 2800 O O . SER A 1 373 ? 12.404 2.490 -4.575 1.00 95.56 373 SER A O 1
ATOM 2802 N N . GLY A 1 374 ? 14.025 3.943 -4.045 1.00 96.81 374 GLY A N 1
ATOM 2803 C CA . GLY A 1 374 ? 14.263 3.410 -2.695 1.00 96.81 374 GLY A CA 1
ATOM 2804 C C . GLY A 1 374 ? 15.585 2.654 -2.565 1.00 96.81 374 GLY A C 1
ATOM 2805 O O . GLY A 1 374 ? 16.493 2.825 -3.385 1.00 96.81 374 GLY A O 1
ATOM 2806 N N . GLN A 1 375 ? 15.699 1.846 -1.513 1.00 98.25 375 GLN A N 1
ATOM 2807 C CA . GLN A 1 375 ? 16.907 1.087 -1.199 1.00 98.25 375 GLN A CA 1
ATOM 2808 C C . GLN A 1 375 ? 16.589 -0.382 -0.913 1.00 98.25 375 GLN A C 1
ATOM 2810 O O . GLN A 1 375 ? 15.734 -0.673 -0.082 1.00 98.25 375 GLN A O 1
ATOM 2815 N N . PHE A 1 376 ? 17.316 -1.281 -1.574 1.00 98.44 376 PHE A N 1
ATOM 2816 C CA . PHE A 1 376 ? 17.313 -2.716 -1.301 1.00 98.44 376 PHE A CA 1
ATOM 2817 C C . PHE A 1 376 ? 18.703 -3.154 -0.826 1.00 98.44 376 PHE A C 1
ATOM 2819 O O . PHE A 1 376 ? 19.709 -2.817 -1.457 1.00 98.44 376 PHE A O 1
ATOM 2826 N N . VAL A 1 377 ? 18.753 -3.866 0.291 1.00 98.44 377 VAL A N 1
ATOM 2827 C CA . VAL A 1 377 ? 19.924 -4.591 0.785 1.00 98.44 377 VAL A CA 1
ATOM 2828 C C . VAL A 1 377 ? 19.548 -6.066 0.751 1.00 98.44 377 VAL A C 1
ATOM 2830 O O . VAL A 1 377 ? 18.595 -6.424 1.427 1.00 98.44 377 VAL A O 1
ATOM 2833 N N . GLY A 1 378 ? 20.225 -6.867 -0.068 1.00 97.94 378 GLY A N 1
ATOM 2834 C CA . GLY A 1 378 ? 19.953 -8.299 -0.195 1.00 97.94 378 GLY A CA 1
ATOM 2835 C C . GLY A 1 378 ? 20.363 -9.031 1.075 1.00 97.94 378 GLY A C 1
ATOM 2836 O O . GLY A 1 378 ? 19.519 -9.357 1.895 1.00 97.94 378 GLY A O 1
ATOM 2837 N N . GLY A 1 379 ? 21.665 -9.065 1.348 1.00 97.38 379 GLY A N 1
ATOM 2838 C CA . GLY A 1 379 ? 22.199 -9.548 2.617 1.00 97.38 379 GLY A CA 1
ATOM 2839 C C . GLY A 1 379 ? 23.093 -10.760 2.419 1.00 97.38 379 GLY A C 1
ATOM 2840 O O . GLY A 1 379 ? 24.232 -10.601 1.972 1.00 97.38 379 GLY A O 1
ATOM 2841 N N . LEU A 1 380 ? 22.650 -11.938 2.855 1.00 96.56 380 LEU A N 1
ATOM 2842 C CA . LEU A 1 380 ? 23.344 -13.206 2.633 1.00 96.56 380 LEU A CA 1
ATOM 2843 C C . LEU A 1 380 ? 22.547 -14.084 1.664 1.00 96.56 380 LEU A C 1
ATOM 2845 O O . LEU A 1 380 ? 21.386 -14.345 1.927 1.00 96.56 380 LEU A O 1
ATOM 2849 N N . ALA A 1 381 ? 23.254 -14.734 0.735 1.00 97.69 381 ALA A N 1
ATOM 2850 C CA . ALA A 1 381 ? 22.771 -15.639 -0.319 1.00 97.69 381 ALA A CA 1
ATOM 2851 C C . ALA A 1 381 ? 22.447 -14.930 -1.646 1.00 97.69 381 ALA A C 1
ATOM 2853 O O . ALA A 1 381 ? 22.946 -13.846 -1.888 1.00 97.69 381 ALA A O 1
ATOM 2854 N N . ASP A 1 382 ? 21.827 -15.638 -2.600 1.00 98.38 382 ASP A N 1
ATOM 2855 C CA . ASP A 1 382 ? 21.748 -15.177 -3.992 1.00 98.38 382 ASP A CA 1
ATOM 2856 C C . ASP A 1 382 ? 20.491 -14.312 -4.207 1.00 98.38 382 ASP A C 1
ATOM 2858 O O . ASP A 1 382 ? 19.418 -14.825 -4.562 1.00 98.38 382 ASP A O 1
ATOM 2862 N N . ASP A 1 383 ? 20.642 -12.998 -4.092 1.00 98.50 383 ASP A N 1
ATOM 2863 C CA . ASP A 1 383 ? 19.559 -12.028 -4.173 1.00 98.50 383 ASP A CA 1
ATOM 2864 C C . ASP A 1 383 ? 19.243 -11.593 -5.599 1.00 98.50 383 ASP A C 1
ATOM 2866 O O . ASP A 1 383 ? 20.044 -11.661 -6.546 1.00 98.50 383 ASP A O 1
ATOM 2870 N N . ARG A 1 384 ? 17.995 -11.174 -5.807 1.00 98.00 384 ARG A N 1
ATOM 2871 C CA . ARG A 1 384 ? 17.479 -10.918 -7.148 1.00 98.00 384 ARG A CA 1
ATOM 2872 C C . ARG A 1 384 ? 16.676 -9.640 -7.225 1.00 98.00 384 ARG A C 1
ATOM 2874 O O . ARG A 1 384 ? 15.764 -9.382 -6.449 1.00 98.00 384 ARG A O 1
ATOM 2881 N N . VAL A 1 385 ? 16.933 -8.890 -8.290 1.00 97.12 385 VAL A N 1
ATOM 2882 C CA . VAL A 1 385 ? 16.058 -7.809 -8.729 1.00 97.12 385 VAL A CA 1
ATOM 2883 C C . VAL A 1 385 ? 15.583 -8.079 -10.150 1.00 97.12 385 VAL A C 1
ATOM 2885 O O . VAL A 1 385 ? 16.369 -8.349 -11.064 1.00 97.12 385 VAL A O 1
ATOM 2888 N N . GLY A 1 386 ? 14.273 -8.002 -10.367 1.00 93.75 386 GLY A N 1
ATOM 2889 C CA . GLY A 1 386 ? 13.712 -8.040 -11.713 1.00 93.75 386 GLY A CA 1
ATOM 2890 C C . GLY A 1 386 ? 14.115 -6.780 -12.478 1.00 93.75 386 GLY A C 1
ATOM 2891 O O . GLY A 1 386 ? 15.061 -6.779 -13.273 1.00 93.75 386 GLY A O 1
ATOM 2892 N N . VAL A 1 387 ? 13.398 -5.690 -12.214 1.00 92.00 387 VAL A N 1
ATOM 2893 C CA . VAL A 1 387 ? 13.637 -4.376 -12.822 1.00 92.00 387 VAL A CA 1
ATOM 2894 C C . VAL A 1 387 ? 14.089 -3.373 -11.774 1.00 92.00 387 VAL A C 1
ATOM 2896 O O . VAL A 1 387 ? 13.452 -3.229 -10.738 1.00 92.00 387 VAL A O 1
ATOM 2899 N N . MET A 1 388 ? 15.123 -2.601 -12.091 1.00 94.94 388 MET A N 1
ATOM 2900 C CA . MET A 1 388 ? 15.517 -1.423 -11.327 1.00 94.94 388 MET A CA 1
ATOM 2901 C C . MET A 1 388 ? 15.426 -0.180 -12.213 1.00 94.94 388 MET A C 1
ATOM 2903 O O . MET A 1 388 ? 16.133 -0.072 -13.217 1.00 94.94 388 MET A O 1
ATOM 2907 N N . ARG A 1 389 ? 14.546 0.759 -11.859 1.00 91.56 389 ARG A N 1
ATOM 2908 C CA . ARG A 1 389 ? 14.404 2.052 -12.542 1.00 91.56 389 ARG A CA 1
ATOM 2909 C C . ARG A 1 389 ? 15.346 3.092 -11.954 1.00 91.56 389 ARG A C 1
ATOM 2911 O O . ARG A 1 389 ? 16.151 3.666 -12.681 1.00 91.56 389 ARG A O 1
ATOM 2918 N N . GLU A 1 390 ? 15.264 3.280 -10.643 1.00 95.00 390 GLU A N 1
ATOM 2919 C CA . GLU A 1 390 ? 16.103 4.183 -9.855 1.00 95.00 390 GLU A CA 1
ATOM 2920 C C . GLU A 1 390 ? 16.442 3.546 -8.495 1.00 95.00 390 GLU A C 1
ATOM 2922 O O . GLU A 1 390 ? 16.178 2.366 -8.271 1.00 95.00 390 GLU A O 1
ATOM 2927 N N . GLY A 1 391 ? 17.032 4.324 -7.582 1.00 96.38 391 GLY A N 1
ATOM 2928 C CA . GLY A 1 391 ? 17.359 3.881 -6.225 1.00 96.38 391 GLY A CA 1
ATOM 2929 C C . GLY A 1 391 ? 18.757 3.280 -6.085 1.00 96.38 391 GLY A C 1
ATOM 2930 O O . GLY A 1 391 ? 19.662 3.560 -6.882 1.00 96.38 391 GLY A O 1
ATOM 2931 N N . SER A 1 392 ? 18.929 2.469 -5.046 1.00 98.19 392 SER A N 1
ATOM 2932 C CA . SER A 1 392 ? 20.176 1.762 -4.755 1.00 98.19 392 SER A CA 1
ATOM 2933 C C . SER A 1 392 ? 19.927 0.309 -4.367 1.00 98.19 392 SER A C 1
ATOM 2935 O O . SER A 1 392 ? 19.055 0.041 -3.543 1.00 98.19 392 SER A O 1
ATOM 2937 N N . VAL A 1 393 ? 20.734 -0.599 -4.904 1.00 98.50 393 VAL A N 1
ATOM 2938 C CA . VAL A 1 393 ? 20.781 -2.012 -4.521 1.00 98.50 393 VAL A CA 1
ATOM 2939 C C . VAL A 1 393 ? 22.177 -2.323 -3.998 1.00 98.50 393 VAL A C 1
ATOM 2941 O O . VAL A 1 393 ? 23.159 -1.992 -4.662 1.00 98.50 393 VAL A O 1
ATOM 2944 N N . ASN A 1 394 ? 22.256 -2.943 -2.828 1.00 98.50 394 ASN A N 1
ATOM 2945 C CA . ASN A 1 394 ? 23.448 -3.618 -2.330 1.00 98.50 394 ASN A CA 1
ATOM 2946 C C . ASN A 1 394 ? 23.110 -5.107 -2.262 1.00 98.50 394 ASN A C 1
ATOM 2948 O O . ASN A 1 394 ? 22.283 -5.467 -1.431 1.00 98.50 394 ASN A O 1
ATOM 2952 N N . GLY A 1 395 ? 23.672 -5.917 -3.159 1.00 97.81 395 GLY A N 1
ATOM 2953 C CA . GLY A 1 395 ? 23.406 -7.355 -3.210 1.00 97.81 395 GLY A CA 1
ATOM 2954 C C . GLY A 1 395 ? 23.838 -8.026 -1.912 1.00 97.81 395 GLY A C 1
ATOM 2955 O O . GLY A 1 395 ? 23.014 -8.553 -1.182 1.00 97.81 395 GLY A O 1
ATOM 2956 N N . GLY A 1 396 ? 25.080 -7.792 -1.501 1.00 97.88 396 GLY A N 1
ATOM 2957 C CA . GLY A 1 396 ? 25.607 -8.352 -0.266 1.00 97.88 396 GLY A CA 1
ATOM 2958 C C . GLY A 1 396 ? 26.505 -9.537 -0.579 1.00 97.88 396 GLY A C 1
ATOM 2959 O O . GLY A 1 396 ? 27.347 -9.450 -1.461 1.00 97.88 396 GLY A O 1
ATOM 2960 N N . SER A 1 397 ? 26.460 -10.591 0.230 1.00 97.75 397 SER A N 1
ATOM 2961 C CA . SER A 1 397 ? 27.269 -11.791 -0.018 1.00 97.75 397 SER A CA 1
ATOM 2962 C C . SER A 1 397 ? 26.433 -12.830 -0.747 1.00 97.75 397 SER A C 1
ATOM 2964 O O . SER A 1 397 ? 25.410 -13.227 -0.212 1.00 97.75 397 SER A O 1
ATOM 2966 N N . GLY A 1 398 ? 26.929 -13.374 -1.853 1.00 97.75 398 GLY A N 1
ATOM 2967 C CA . GLY A 1 398 ? 26.186 -14.304 -2.704 1.00 97.75 398 GLY A CA 1
ATOM 2968 C C . GLY A 1 398 ? 26.269 -13.921 -4.177 1.00 97.75 398 GLY A C 1
ATOM 2969 O O . GLY A 1 398 ? 26.961 -12.986 -4.551 1.00 97.75 398 GLY A O 1
ATOM 2970 N N . ASN A 1 399 ? 25.666 -14.719 -5.055 1.00 98.31 399 ASN A N 1
ATOM 2971 C CA . ASN A 1 399 ? 25.701 -14.456 -6.493 1.00 98.31 399 ASN A CA 1
ATOM 2972 C C . ASN A 1 399 ? 24.456 -13.677 -6.906 1.00 98.31 399 ASN A C 1
ATOM 2974 O O . ASN A 1 399 ? 23.481 -14.255 -7.414 1.00 98.31 399 ASN A O 1
ATOM 2978 N N . ASP A 1 400 ? 24.504 -12.367 -6.717 1.00 98.38 400 ASP A N 1
ATOM 2979 C CA . ASP A 1 400 ? 23.340 -11.518 -6.866 1.00 98.38 400 ASP A CA 1
ATOM 2980 C C . ASP A 1 400 ? 23.087 -11.194 -8.332 1.00 98.38 400 ASP A C 1
ATOM 2982 O O . ASP A 1 400 ? 23.962 -11.239 -9.214 1.00 98.38 400 ASP A O 1
ATOM 2986 N N . SER A 1 401 ? 21.825 -10.913 -8.652 1.00 97.75 401 SER A N 1
ATOM 2987 C CA . SER A 1 401 ? 21.487 -10.605 -10.031 1.00 97.75 401 SER A CA 1
ATOM 2988 C C . SER A 1 401 ? 20.379 -9.594 -10.229 1.00 97.75 401 SER A C 1
ATOM 2990 O O . SER A 1 401 ? 19.294 -9.704 -9.668 1.00 97.75 401 SER A O 1
ATOM 2992 N N . ILE A 1 402 ? 20.618 -8.664 -11.158 1.00 97.19 402 ILE A N 1
ATOM 2993 C CA . ILE A 1 402 ? 19.578 -7.779 -11.683 1.00 97.19 402 ILE A CA 1
ATOM 2994 C C . ILE A 1 402 ? 19.286 -8.108 -13.144 1.00 97.19 402 ILE A C 1
ATOM 2996 O O . ILE A 1 402 ? 20.172 -8.116 -14.006 1.00 97.19 402 ILE A O 1
ATOM 3000 N N . THR A 1 403 ? 18.019 -8.350 -13.474 1.00 93.94 403 THR A N 1
ATOM 3001 C CA . THR A 1 403 ? 17.655 -8.652 -14.864 1.00 93.94 403 THR A CA 1
ATOM 3002 C C . THR A 1 403 ? 17.760 -7.403 -15.737 1.00 93.94 403 THR A C 1
ATOM 3004 O O . THR A 1 403 ? 18.288 -7.456 -16.849 1.00 93.94 403 THR A O 1
ATOM 3007 N N . THR A 1 404 ? 17.262 -6.249 -15.295 1.00 91.31 404 THR A N 1
ATOM 3008 C CA . THR A 1 404 ? 17.363 -5.002 -16.072 1.00 91.31 404 THR A CA 1
ATOM 3009 C C . THR A 1 404 ? 17.505 -3.776 -15.177 1.00 91.31 404 THR A C 1
ATOM 3011 O O . THR A 1 404 ? 16.671 -3.549 -14.309 1.00 91.31 404 THR A O 1
ATOM 3014 N N . VAL A 1 405 ? 18.535 -2.965 -15.434 1.00 94.06 405 VAL A N 1
ATOM 3015 C CA . VAL A 1 405 ? 18.805 -1.708 -14.718 1.00 94.06 405 VAL A CA 1
ATOM 3016 C C . VAL A 1 405 ? 18.683 -0.531 -15.687 1.00 94.06 405 VAL A C 1
ATOM 3018 O O . VAL A 1 405 ? 19.485 -0.413 -16.615 1.00 94.06 405 VAL A O 1
ATOM 3021 N N . PHE A 1 406 ? 17.699 0.343 -15.489 1.00 91.25 406 PHE A N 1
ATOM 3022 C CA . PHE A 1 406 ? 17.530 1.587 -16.251 1.00 91.25 406 PHE A CA 1
ATOM 3023 C C . PHE A 1 406 ? 18.311 2.762 -15.637 1.00 91.25 406 PHE A C 1
ATOM 3025 O O . PHE A 1 406 ? 18.786 3.634 -16.366 1.00 91.25 406 PHE A O 1
ATOM 3032 N N . GLY A 1 407 ? 18.489 2.768 -14.316 1.00 93.25 407 GLY A N 1
ATOM 3033 C CA . GLY A 1 407 ? 19.149 3.835 -13.567 1.00 93.25 407 GLY A CA 1
ATOM 3034 C C . GLY A 1 407 ? 19.480 3.414 -12.133 1.00 93.25 407 GLY A C 1
ATOM 3035 O O . GLY A 1 407 ? 19.297 2.259 -11.761 1.00 93.25 407 GLY A O 1
ATOM 3036 N N . GLY A 1 408 ? 19.997 4.356 -11.339 1.00 95.75 408 GLY A N 1
ATOM 3037 C CA . GLY A 1 408 ? 20.409 4.116 -9.951 1.00 95.75 408 GLY A CA 1
ATOM 3038 C C . GLY A 1 408 ? 21.804 3.496 -9.798 1.00 95.75 408 GLY A C 1
ATOM 3039 O O . GLY A 1 408 ? 22.646 3.596 -10.699 1.00 95.75 408 GLY A O 1
ATOM 3040 N N . VAL A 1 409 ? 22.051 2.911 -8.624 1.00 97.88 409 VAL A N 1
ATOM 3041 C CA . VAL A 1 409 ? 23.334 2.301 -8.237 1.00 97.88 409 VAL A CA 1
ATOM 3042 C C . VAL A 1 409 ? 23.117 0.854 -7.804 1.00 97.88 409 VAL A C 1
ATOM 3044 O O . VAL A 1 409 ? 22.379 0.616 -6.858 1.00 97.88 409 VAL A O 1
ATOM 3047 N N . TYR A 1 410 ? 23.788 -0.093 -8.453 1.00 97.94 410 TYR A N 1
ATOM 3048 C CA . TYR A 1 410 ? 23.868 -1.483 -8.000 1.00 97.94 410 TYR A CA 1
ATOM 3049 C C . TYR A 1 410 ? 25.298 -1.808 -7.569 1.00 97.94 410 TYR A C 1
ATOM 3051 O O . TYR A 1 410 ? 26.220 -1.732 -8.378 1.00 97.94 410 TYR A O 1
ATOM 3059 N N . ASP A 1 411 ? 25.482 -2.134 -6.299 1.00 98.38 411 ASP A N 1
ATOM 3060 C CA . ASP A 1 411 ? 26.698 -2.743 -5.771 1.00 98.38 411 ASP A CA 1
ATOM 3061 C C . ASP A 1 411 ? 26.420 -4.239 -5.588 1.00 98.38 411 ASP A C 1
ATOM 3063 O O . ASP A 1 411 ? 25.504 -4.572 -4.841 1.00 98.38 411 ASP A O 1
ATOM 3067 N N . GLY A 1 412 ? 27.115 -5.108 -6.328 1.00 96.88 412 GLY A N 1
ATOM 3068 C CA . GLY A 1 412 ? 26.932 -6.562 -6.235 1.00 96.88 412 GLY A CA 1
ATOM 3069 C C . GLY A 1 412 ? 27.396 -7.069 -4.877 1.00 96.88 412 GLY A C 1
ATOM 3070 O O . GLY A 1 412 ? 26.580 -7.402 -4.031 1.00 96.88 412 GLY A O 1
ATOM 3071 N N . GLY A 1 413 ? 28.691 -6.934 -4.610 1.00 97.50 413 GLY A N 1
ATOM 3072 C CA . GLY A 1 413 ? 29.269 -7.249 -3.313 1.00 97.50 413 GLY A CA 1
ATOM 3073 C C . GLY A 1 413 ? 30.531 -8.097 -3.458 1.00 97.50 413 GLY A C 1
ATOM 3074 O O . GLY A 1 413 ? 31.258 -7.962 -4.443 1.00 97.50 413 GLY A O 1
ATOM 3075 N N . PRO A 1 414 ? 30.914 -8.872 -2.428 1.00 93.69 414 PRO A N 1
ATOM 3076 C CA . PRO A 1 414 ? 32.114 -9.713 -2.452 1.00 93.69 414 PRO A CA 1
ATOM 3077 C C . PRO A 1 414 ? 32.127 -10.950 -3.380 1.00 93.69 414 PRO A C 1
ATOM 3079 O O . PRO A 1 414 ? 33.193 -11.568 -3.457 1.00 93.69 414 PRO A O 1
ATOM 3082 N N . ASP A 1 415 ? 31.050 -11.334 -4.063 1.00 97.56 415 ASP A N 1
ATOM 3083 C CA . ASP A 1 415 ? 30.943 -12.623 -4.774 1.00 97.56 415 ASP A CA 1
ATOM 3084 C C . ASP A 1 415 ? 30.709 -12.446 -6.295 1.00 97.56 415 ASP A C 1
ATOM 3086 O O . ASP A 1 415 ? 31.246 -11.505 -6.867 1.00 97.56 415 ASP A O 1
ATOM 3090 N N . PHE A 1 416 ? 30.102 -13.412 -7.011 1.00 97.62 416 PHE A N 1
ATOM 3091 C CA . PHE A 1 416 ? 29.925 -13.310 -8.471 1.00 97.62 416 PHE A CA 1
ATOM 3092 C C . PHE A 1 416 ? 28.563 -12.718 -8.817 1.00 97.62 416 PHE A C 1
ATOM 3094 O O . PHE A 1 416 ? 27.554 -13.424 -8.852 1.00 97.62 416 PHE A O 1
ATOM 3101 N N . ASP A 1 417 ? 28.570 -11.457 -9.215 1.00 98.06 417 ASP A N 1
ATOM 3102 C CA . ASP A 1 417 ? 27.363 -10.684 -9.443 1.00 98.06 417 ASP A CA 1
ATOM 3103 C C . ASP A 1 417 ? 27.124 -10.417 -10.925 1.00 98.06 417 ASP A C 1
ATOM 3105 O O . ASP A 1 417 ? 28.050 -10.274 -11.742 1.00 98.06 417 ASP A O 1
ATOM 3109 N N . ARG A 1 418 ? 25.847 -10.335 -11.312 1.00 97.56 418 ARG A N 1
ATOM 3110 C CA . ARG A 1 418 ? 25.483 -10.116 -12.717 1.00 97.56 418 ARG A CA 1
ATOM 3111 C C . ARG A 1 418 ? 24.338 -9.143 -12.932 1.00 97.56 418 ARG A C 1
ATOM 3113 O O . ARG A 1 418 ? 23.305 -9.158 -12.272 1.00 97.56 418 ARG A O 1
ATOM 3120 N N . VAL A 1 419 ? 24.454 -8.385 -14.010 1.00 96.62 419 VAL A N 1
ATOM 3121 C CA . VAL A 1 419 ? 23.356 -7.654 -14.629 1.00 96.62 419 VAL A CA 1
ATOM 3122 C C . VAL A 1 419 ? 23.113 -8.257 -16.002 1.00 96.62 419 VAL A C 1
ATOM 3124 O O . VAL A 1 419 ? 24.049 -8.453 -16.761 1.00 96.62 419 VAL A O 1
ATOM 3127 N N . THR A 1 420 ? 21.865 -8.547 -16.374 1.00 92.81 420 THR A N 1
ATOM 3128 C CA . THR A 1 420 ? 21.600 -9.052 -17.740 1.00 92.81 420 THR A CA 1
ATOM 3129 C C . THR A 1 420 ? 21.573 -7.903 -18.753 1.00 92.81 420 THR A C 1
ATOM 3131 O O . THR A 1 420 ? 22.179 -7.985 -19.826 1.00 92.81 420 THR A O 1
ATOM 3134 N N . ARG A 1 421 ? 20.897 -6.795 -18.415 1.00 90.50 421 ARG A N 1
ATOM 3135 C CA . ARG A 1 421 ? 20.775 -5.597 -19.262 1.00 90.50 421 ARG A CA 1
ATOM 3136 C C . ARG A 1 421 ? 20.949 -4.322 -18.448 1.00 90.50 421 ARG A C 1
ATOM 3138 O O . ARG A 1 421 ? 20.311 -4.161 -17.411 1.00 90.50 421 ARG A O 1
ATOM 3145 N N . ARG A 1 422 ? 21.757 -3.387 -18.948 1.00 94.25 422 ARG A N 1
ATOM 3146 C CA . ARG A 1 422 ? 22.087 -2.144 -18.242 1.00 94.25 422 ARG A CA 1
ATOM 3147 C C . ARG A 1 422 ? 21.966 -0.925 -19.151 1.00 94.25 422 ARG A C 1
ATOM 3149 O O . ARG A 1 422 ? 22.570 -0.881 -20.218 1.00 94.25 422 ARG A O 1
ATOM 3156 N N . ALA A 1 423 ? 21.228 0.090 -18.726 1.00 91.50 423 ALA A N 1
ATOM 3157 C CA . ALA A 1 423 ? 21.182 1.367 -19.420 1.00 91.50 423 ALA A CA 1
ATOM 3158 C C . ALA A 1 423 ? 22.471 2.171 -19.198 1.00 91.50 423 ALA A C 1
ATOM 3160 O O . ALA A 1 423 ? 23.142 2.028 -18.180 1.00 91.50 423 ALA A O 1
ATOM 3161 N N . ALA A 1 424 ? 22.808 3.069 -20.125 1.00 90.81 424 ALA A N 1
ATOM 3162 C CA . ALA A 1 424 ? 24.038 3.866 -20.037 1.00 90.81 424 ALA A CA 1
ATOM 3163 C C . ALA A 1 424 ? 24.141 4.763 -18.781 1.00 90.81 424 ALA A C 1
ATOM 3165 O O . ALA A 1 424 ? 25.246 5.137 -18.396 1.00 90.81 424 ALA A O 1
ATOM 3166 N N . LEU A 1 425 ? 23.008 5.123 -18.165 1.00 89.62 425 LEU A N 1
ATOM 3167 C CA . LEU A 1 425 ? 22.951 5.962 -16.961 1.00 89.62 425 LEU A CA 1
ATOM 3168 C C . LEU A 1 425 ? 23.069 5.165 -15.652 1.00 89.62 425 LEU A C 1
ATOM 3170 O O . LEU A 1 425 ? 23.302 5.764 -14.604 1.00 89.62 425 LEU A O 1
ATOM 3174 N N . ALA A 1 426 ? 22.913 3.842 -15.702 1.00 93.25 426 ALA A N 1
ATOM 3175 C CA . ALA A 1 426 ? 22.989 2.986 -14.530 1.00 93.25 426 ALA A CA 1
ATOM 3176 C C . ALA A 1 426 ? 24.439 2.797 -14.074 1.00 93.25 426 ALA A C 1
ATOM 3178 O O . ALA A 1 426 ? 25.337 2.531 -14.880 1.00 93.25 426 ALA A O 1
ATOM 3179 N N . GLN A 1 427 ? 24.661 2.903 -12.767 1.00 96.31 427 GLN A N 1
ATOM 3180 C CA . GLN A 1 427 ? 25.963 2.683 -12.153 1.00 96.31 427 GLN A CA 1
ATOM 3181 C C . GLN A 1 427 ? 26.006 1.281 -11.557 1.00 96.31 427 GLN A C 1
ATOM 3183 O O . GLN A 1 427 ? 25.076 0.871 -10.869 1.00 96.31 427 GLN A O 1
ATOM 3188 N N . THR A 1 428 ? 27.092 0.556 -11.814 1.00 95.06 428 THR A N 1
ATOM 3189 C CA . THR A 1 428 ? 27.346 -0.737 -11.175 1.00 95.06 428 THR A CA 1
ATOM 3190 C C . THR A 1 428 ? 28.726 -0.736 -10.533 1.00 95.06 428 THR A C 1
ATOM 3192 O O . THR A 1 428 ? 29.687 -0.273 -11.158 1.00 95.06 428 THR A O 1
ATOM 3195 N N . ALA A 1 429 ? 28.835 -1.290 -9.336 1.00 96.12 429 ALA A N 1
ATOM 3196 C CA . ALA A 1 429 ? 30.078 -1.561 -8.629 1.00 96.12 429 ALA A CA 1
ATOM 3197 C C . ALA A 1 429 ? 30.116 -3.044 -8.255 1.00 96.12 429 ALA A C 1
ATOM 3199 O O . ALA A 1 429 ? 29.066 -3.623 -8.022 1.00 96.12 429 ALA A O 1
ATOM 3200 N N . ASN A 1 430 ? 31.311 -3.644 -8.253 1.00 95.12 430 ASN A N 1
ATOM 3201 C CA . ASN A 1 430 ? 31.499 -5.058 -7.904 1.00 95.12 430 ASN A CA 1
ATOM 3202 C C . ASN A 1 430 ? 30.525 -5.988 -8.657 1.00 95.12 430 ASN A C 1
ATOM 3204 O O . ASN A 1 430 ? 29.736 -6.689 -8.054 1.00 95.12 430 ASN A O 1
ATOM 3208 N N . VAL A 1 431 ? 30.529 -5.900 -9.993 1.00 94.44 431 VAL A N 1
ATOM 3209 C CA . VAL A 1 431 ? 29.727 -6.768 -10.870 1.00 94.44 431 VAL A CA 1
ATOM 3210 C C . VAL A 1 431 ? 30.639 -7.363 -11.935 1.00 94.44 431 VAL A C 1
ATOM 3212 O O . VAL A 1 431 ? 31.198 -6.629 -12.761 1.00 94.44 431 VAL A O 1
ATOM 3215 N N . GLU A 1 432 ? 30.784 -8.684 -11.936 1.00 96.88 432 GLU A N 1
ATOM 3216 C CA . GLU A 1 432 ? 31.636 -9.443 -12.852 1.00 96.88 432 GLU A CA 1
ATOM 3217 C C . GLU A 1 432 ? 31.056 -9.487 -14.264 1.00 96.88 432 GLU A C 1
ATOM 3219 O O . GLU A 1 432 ? 31.803 -9.375 -15.244 1.00 96.88 432 GLU A O 1
ATOM 3224 N N . ASP A 1 433 ? 29.733 -9.628 -14.377 1.00 94.12 433 ASP A N 1
ATOM 3225 C CA . ASP A 1 433 ? 29.011 -9.579 -15.647 1.00 94.12 433 ASP A CA 1
ATOM 3226 C C . ASP A 1 433 ? 28.078 -8.358 -15.693 1.00 94.12 433 ASP A C 1
ATOM 3228 O O . ASP A 1 433 ? 26.924 -8.437 -15.278 1.00 94.12 433 ASP A O 1
ATOM 3232 N N . PRO A 1 434 ? 28.539 -7.193 -16.188 1.00 90.19 434 PRO A N 1
ATOM 3233 C CA . PRO A 1 434 ? 27.744 -5.963 -16.191 1.00 90.19 434 PRO A CA 1
ATOM 3234 C C . PRO A 1 434 ? 26.624 -5.950 -17.247 1.00 90.19 434 PRO A C 1
ATOM 3236 O O . PRO A 1 434 ? 25.950 -4.924 -17.408 1.00 90.19 434 PRO A O 1
ATOM 3239 N N . GLY A 1 435 ? 26.451 -7.043 -17.993 1.00 90.88 435 GLY A N 1
ATOM 3240 C CA . GLY A 1 435 ? 25.384 -7.207 -18.967 1.00 90.88 435 GLY A CA 1
ATOM 3241 C C . GLY A 1 435 ? 25.562 -6.433 -20.262 1.00 90.88 435 GLY A C 1
ATOM 3242 O O . GLY A 1 435 ? 26.559 -5.750 -20.521 1.00 90.88 435 GLY A O 1
ATOM 3243 N N . VAL A 1 436 ? 24.542 -6.541 -21.111 1.00 90.44 436 VAL A N 1
ATOM 3244 C CA . VAL A 1 436 ? 24.488 -5.827 -22.387 1.00 90.44 436 VAL A CA 1
ATOM 3245 C C . VAL A 1 436 ? 24.005 -4.399 -22.151 1.00 90.44 436 VAL A C 1
ATOM 3247 O O . VAL A 1 436 ? 22.960 -4.171 -21.536 1.00 90.44 436 VAL A O 1
ATOM 3250 N N . LEU A 1 437 ? 24.759 -3.428 -22.675 1.00 91.06 437 LEU A N 1
ATOM 3251 C CA . LEU A 1 437 ? 24.334 -2.033 -22.671 1.00 91.06 437 LEU A CA 1
ATOM 3252 C C . LEU A 1 437 ? 23.132 -1.828 -23.598 1.00 91.06 437 LEU A C 1
ATOM 3254 O O . LEU A 1 437 ? 23.155 -2.271 -24.747 1.00 91.06 437 LEU A O 1
ATOM 3258 N N . PHE A 1 438 ? 22.125 -1.096 -23.129 1.00 89.12 438 PHE A N 1
ATOM 3259 C CA . PHE A 1 438 ? 21.019 -0.632 -23.964 1.00 89.12 438 PHE A CA 1
ATOM 3260 C C . PHE A 1 438 ? 20.745 0.860 -23.756 1.00 89.12 438 PHE A C 1
ATOM 3262 O O . PHE A 1 438 ? 21.116 1.462 -22.750 1.00 89.12 438 PHE A O 1
ATOM 3269 N N . GLU A 1 439 ? 20.092 1.473 -24.736 1.00 89.31 439 GLU A N 1
ATOM 3270 C CA . GLU A 1 439 ? 19.560 2.828 -24.612 1.00 89.31 439 GLU A CA 1
ATOM 3271 C C . GLU A 1 439 ? 18.056 2.721 -24.332 1.00 89.31 439 GLU A C 1
ATOM 3273 O O . GLU A 1 439 ? 17.358 2.123 -25.162 1.00 89.31 439 GLU A O 1
ATOM 3278 N N . PRO A 1 440 ? 17.539 3.267 -23.215 1.00 88.56 440 PRO A N 1
ATOM 3279 C CA . PRO A 1 440 ? 16.106 3.283 -22.934 1.00 88.56 440 PRO A CA 1
ATOM 3280 C C . PRO A 1 440 ? 15.305 3.874 -24.096 1.00 88.56 440 PRO A C 1
ATOM 3282 O O . PRO A 1 440 ? 15.787 4.762 -24.803 1.00 88.56 440 PRO A O 1
ATOM 3285 N N . LEU A 1 441 ? 14.098 3.359 -24.319 1.00 90.81 441 LEU A N 1
ATOM 3286 C CA . LEU A 1 441 ? 13.196 3.888 -25.339 1.00 90.81 441 LEU A CA 1
ATOM 3287 C C . LEU A 1 441 ? 12.514 5.154 -24.825 1.00 90.81 441 LEU A C 1
ATOM 3289 O O . LEU A 1 441 ? 12.054 5.182 -23.683 1.00 90.81 441 LEU A O 1
ATOM 3293 N N . LEU A 1 442 ? 12.380 6.173 -25.676 1.00 90.12 442 LEU A N 1
ATOM 3294 C CA . LEU A 1 442 ? 11.552 7.329 -25.325 1.00 90.12 442 LEU A CA 1
ATOM 3295 C C . LEU A 1 442 ? 10.072 6.911 -25.289 1.00 90.12 442 LEU A C 1
ATOM 3297 O O . LEU A 1 442 ? 9.620 6.232 -26.222 1.00 90.12 442 LEU A O 1
ATOM 3301 N N . PRO A 1 443 ? 9.300 7.314 -24.267 1.00 90.62 443 PRO A N 1
ATOM 3302 C CA . PRO A 1 443 ? 7.880 7.006 -24.213 1.00 90.62 443 PRO A CA 1
ATOM 3303 C C . PRO A 1 443 ? 7.105 7.731 -25.327 1.00 90.62 443 PRO A C 1
ATOM 3305 O O . PRO A 1 443 ? 7.589 8.717 -25.901 1.00 90.62 443 PRO A O 1
ATOM 3308 N N . PRO A 1 444 ? 5.893 7.258 -25.669 1.00 92.19 444 PRO A N 1
ATOM 3309 C CA . PRO A 1 444 ? 4.944 8.084 -26.409 1.00 92.19 444 PRO A CA 1
ATOM 3310 C C . PRO A 1 444 ? 4.588 9.345 -25.599 1.00 92.19 444 PRO A C 1
ATOM 3312 O O . PRO A 1 444 ? 4.956 9.487 -24.434 1.00 92.19 444 PRO A O 1
ATOM 3315 N N . SER A 1 445 ? 3.855 10.283 -26.200 1.00 94.50 445 SER A N 1
ATOM 3316 C CA . SER A 1 445 ? 3.410 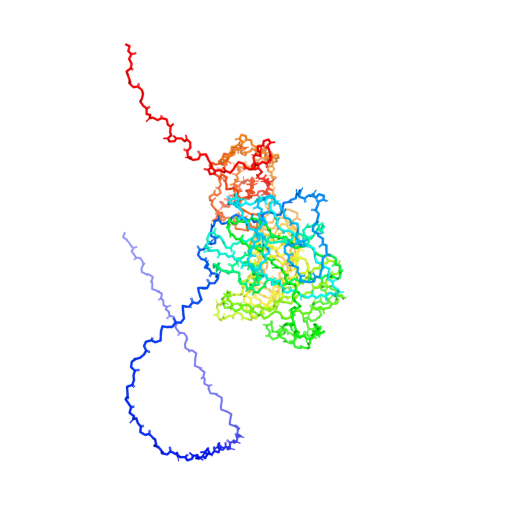11.507 -25.505 1.00 94.50 445 SER A CA 1
ATOM 3317 C C . SER A 1 445 ? 1.961 11.861 -25.829 1.00 94.50 445 SER A C 1
ATOM 3319 O O . SER A 1 445 ? 1.382 11.284 -26.742 1.00 94.50 445 SER A O 1
ATOM 3321 N N . ASN A 1 446 ? 1.369 12.818 -25.108 1.00 92.69 446 ASN A N 1
ATOM 3322 C CA . ASN A 1 446 ? 0.023 13.352 -25.372 1.00 92.69 446 ASN A CA 1
ATOM 3323 C C . ASN A 1 446 ? -1.071 12.270 -25.459 1.00 92.69 446 ASN A C 1
ATOM 3325 O O . ASN A 1 446 ? -1.789 12.203 -26.460 1.00 92.69 446 ASN A O 1
ATOM 3329 N N . LEU A 1 447 ? -1.168 11.407 -24.444 1.00 92.25 447 LEU A N 1
ATOM 3330 C CA . LEU A 1 447 ? -2.254 10.432 -24.347 1.00 92.25 447 LEU A CA 1
ATOM 3331 C C . LEU A 1 447 ? -3.566 11.174 -24.115 1.00 92.25 447 LEU A C 1
ATOM 3333 O O . LEU A 1 447 ? -3.665 11.984 -23.197 1.00 92.25 447 LEU A O 1
ATOM 3337 N N . VAL A 1 448 ? -4.554 10.928 -24.966 1.00 93.62 448 VAL A N 1
ATOM 3338 C CA . VAL A 1 448 ? -5.872 11.554 -24.887 1.00 93.62 448 VAL A CA 1
ATOM 3339 C C . VAL A 1 448 ? -6.961 10.539 -25.195 1.00 93.62 448 VAL A C 1
ATOM 3341 O O . VAL A 1 448 ? -6.815 9.689 -26.078 1.00 93.62 448 VAL A O 1
ATOM 3344 N N . PHE A 1 449 ? -8.082 10.673 -24.497 1.00 90.75 449 PHE A N 1
ATOM 3345 C CA . PHE A 1 449 ? -9.314 9.965 -24.810 1.00 90.75 449 PHE A CA 1
ATOM 3346 C C . PHE A 1 449 ? -10.117 10.764 -25.838 1.00 90.75 449 PHE A C 1
ATOM 3348 O O . PHE A 1 449 ? -10.221 11.990 -25.762 1.00 90.75 449 PHE A O 1
ATOM 3355 N N . ALA A 1 450 ? -10.652 10.071 -26.833 1.00 90.19 450 ALA A N 1
ATOM 3356 C CA . ALA A 1 450 ? -11.465 10.622 -27.900 1.00 90.19 450 ALA A CA 1
ATOM 3357 C C . ALA A 1 450 ? -12.675 9.719 -28.143 1.00 90.19 450 ALA A C 1
ATOM 3359 O O . ALA A 1 450 ? -12.627 8.513 -27.906 1.00 90.19 450 ALA A O 1
ATOM 3360 N N . ASP A 1 451 ? -13.748 10.315 -28.665 1.00 87.69 451 ASP A N 1
ATOM 3361 C CA . ASP A 1 451 ? -14.950 9.595 -29.096 1.00 87.69 451 ASP A CA 1
ATOM 3362 C C . ASP A 1 451 ? -15.536 8.676 -27.999 1.00 87.69 451 ASP A C 1
ATOM 3364 O O . ASP A 1 451 ? -16.062 7.599 -28.283 1.00 87.69 451 ASP A O 1
ATOM 3368 N N . SER A 1 452 ? -15.425 9.104 -26.736 1.00 83.44 452 SER A N 1
ATOM 3369 C CA . SER A 1 452 ? -15.848 8.338 -25.565 1.00 83.44 452 SER A CA 1
ATOM 3370 C C . SER A 1 452 ? -17.363 8.141 -25.543 1.00 83.44 452 SER A C 1
ATOM 3372 O O . SER A 1 452 ? -18.145 9.088 -25.646 1.00 83.44 452 SER A O 1
ATOM 3374 N N . THR A 1 453 ? -17.771 6.894 -25.367 1.00 82.62 453 THR A N 1
ATOM 3375 C CA . THR A 1 453 ? -19.137 6.465 -25.073 1.00 82.62 453 THR A CA 1
ATOM 3376 C C . THR A 1 453 ? -19.149 5.764 -23.711 1.00 82.62 453 THR A C 1
ATOM 3378 O O . THR A 1 453 ? -18.080 5.442 -23.187 1.00 82.62 453 THR A O 1
ATOM 3381 N N . PRO A 1 454 ? -20.325 5.471 -23.129 1.00 75.62 454 PRO A N 1
ATOM 3382 C CA . PRO A 1 454 ? -20.385 4.703 -21.887 1.00 75.62 454 PRO A CA 1
ATOM 3383 C C . PRO A 1 454 ? -19.666 3.348 -21.974 1.00 75.62 454 PRO A C 1
ATOM 3385 O O . PRO A 1 454 ? -19.063 2.922 -21.002 1.00 75.62 454 PRO A O 1
ATOM 3388 N N . SER A 1 455 ? -19.682 2.689 -23.139 1.00 76.56 455 SER A N 1
ATOM 3389 C CA . SER A 1 455 ? -19.139 1.334 -23.314 1.00 76.56 455 SER A CA 1
ATOM 3390 C C . SER A 1 455 ? -17.765 1.270 -23.979 1.00 76.56 455 SER A C 1
ATOM 3392 O O . SER A 1 455 ? -17.118 0.224 -23.930 1.00 76.56 455 SER A O 1
ATOM 3394 N N . SER A 1 456 ? -17.321 2.342 -24.635 1.00 85.50 456 SER A N 1
ATOM 3395 C CA . SER A 1 456 ? -16.095 2.328 -25.434 1.00 85.50 456 SER A CA 1
ATOM 3396 C C . SER A 1 456 ? -15.409 3.683 -25.478 1.00 85.50 456 SER A C 1
ATOM 3398 O O . SER A 1 456 ? -16.068 4.716 -25.468 1.00 85.50 456 SER A O 1
ATOM 3400 N N . THR A 1 457 ? -14.091 3.690 -25.636 1.00 90.56 457 THR A N 1
ATOM 3401 C CA . THR A 1 457 ? -13.328 4.918 -25.890 1.00 90.56 457 THR A CA 1
ATOM 3402 C C . THR A 1 457 ? -12.258 4.658 -26.934 1.00 90.56 457 THR A C 1
ATOM 3404 O O . THR A 1 457 ? -11.689 3.567 -27.000 1.00 90.56 457 THR A O 1
ATOM 3407 N N . LEU A 1 458 ? -11.951 5.668 -27.744 1.00 92.56 458 LEU A N 1
ATOM 3408 C CA . LEU A 1 458 ? -10.754 5.665 -28.568 1.00 92.56 458 LEU A CA 1
ATOM 3409 C C . LEU A 1 458 ? -9.636 6.348 -27.788 1.00 92.56 458 LEU A C 1
ATOM 3411 O O . LEU A 1 458 ? -9.762 7.500 -27.386 1.00 92.56 458 LEU A O 1
ATOM 3415 N N . VAL A 1 459 ? -8.530 5.652 -27.576 1.00 93.06 459 VAL A N 1
ATOM 3416 C CA . VAL A 1 459 ? -7.338 6.230 -26.957 1.00 93.06 459 VAL A CA 1
ATOM 3417 C C . VAL A 1 459 ? -6.373 6.618 -28.066 1.00 93.06 459 VAL A C 1
ATOM 3419 O O . VAL A 1 459 ? -6.098 5.806 -28.947 1.00 93.06 459 VAL A O 1
ATOM 3422 N N . ARG A 1 460 ? -5.862 7.851 -28.047 1.00 95.75 460 ARG A N 1
ATOM 3423 C CA . ARG A 1 460 ? -4.866 8.355 -29.003 1.00 95.75 460 ARG A CA 1
ATOM 3424 C C . ARG A 1 460 ? -3.635 8.860 -28.276 1.00 95.75 460 ARG A C 1
ATOM 3426 O O . ARG A 1 460 ? -3.741 9.424 -27.196 1.00 95.75 460 ARG A O 1
ATOM 3433 N N . TRP A 1 461 ? -2.476 8.716 -28.899 1.00 96.50 461 TRP A N 1
ATOM 3434 C CA . TRP A 1 461 ? -1.228 9.303 -28.423 1.00 96.50 461 TRP A CA 1
ATOM 3435 C C . TRP A 1 461 ? -0.417 9.867 -29.587 1.00 96.50 461 TRP A C 1
ATOM 3437 O O . TRP A 1 461 ? -0.696 9.638 -30.763 1.00 96.50 461 TRP A O 1
ATOM 3447 N N . SER A 1 462 ? 0.604 10.644 -29.262 1.00 96.50 462 SER A N 1
ATOM 3448 C CA . SER A 1 462 ? 1.671 11.020 -30.180 1.00 96.50 462 SER A CA 1
ATOM 3449 C C . SER A 1 462 ? 2.737 9.933 -30.189 1.00 96.50 462 SER A C 1
ATOM 3451 O O . SER A 1 462 ? 3.157 9.453 -29.131 1.00 96.50 462 SER A O 1
ATOM 3453 N N . ALA A 1 463 ? 3.190 9.563 -31.388 1.00 93.06 463 ALA A N 1
ATOM 3454 C CA . ALA A 1 463 ? 4.281 8.614 -31.550 1.00 93.06 463 ALA A CA 1
ATOM 3455 C C . ALA A 1 463 ? 5.507 9.049 -30.736 1.00 93.06 463 ALA A C 1
ATOM 3457 O O . ALA A 1 463 ? 5.827 10.237 -30.656 1.00 93.06 463 ALA A O 1
ATOM 3458 N N . SER A 1 464 ? 6.205 8.072 -30.164 1.00 93.50 464 SER A N 1
ATOM 3459 C CA . SER A 1 464 ? 7.534 8.300 -29.601 1.00 93.50 464 SER A CA 1
ATOM 3460 C C . SER A 1 464 ? 8.465 8.903 -30.661 1.00 93.50 464 SER A C 1
ATOM 3462 O O . SER A 1 464 ? 8.421 8.521 -31.831 1.00 93.50 464 SER A O 1
ATOM 3464 N N . ALA A 1 465 ? 9.323 9.836 -30.243 1.00 92.75 465 ALA A N 1
ATOM 3465 C CA . ALA A 1 465 ? 10.361 10.410 -31.102 1.00 92.75 465 ALA A CA 1
ATOM 3466 C C . ALA A 1 465 ? 11.503 9.417 -31.402 1.00 92.75 465 ALA A C 1
ATOM 3468 O O . ALA A 1 465 ? 12.391 9.713 -32.203 1.00 92.75 465 ALA A O 1
ATOM 3469 N N . ASP A 1 466 ? 11.496 8.255 -30.748 1.00 92.56 466 ASP A N 1
ATOM 3470 C CA . ASP A 1 466 ? 12.491 7.214 -30.929 1.00 92.56 466 ASP A CA 1
ATOM 3471 C C . ASP A 1 466 ? 12.236 6.412 -32.212 1.00 92.56 466 ASP A C 1
ATOM 3473 O O . ASP A 1 466 ? 11.212 5.754 -32.392 1.00 92.56 466 ASP A O 1
ATOM 3477 N N . VAL A 1 467 ? 13.207 6.448 -33.121 1.00 92.69 467 VAL A N 1
ATOM 3478 C CA . VAL A 1 467 ? 13.121 5.776 -34.425 1.00 92.69 467 VAL A CA 1
ATOM 3479 C C . VAL A 1 467 ? 13.209 4.250 -34.332 1.00 92.69 467 VAL A C 1
ATOM 3481 O O . VAL A 1 467 ? 12.995 3.571 -35.334 1.00 92.69 467 VAL A O 1
ATOM 3484 N N . ARG A 1 468 ? 13.547 3.698 -33.159 1.00 93.25 468 ARG A N 1
ATOM 3485 C CA . ARG A 1 468 ? 13.665 2.251 -32.925 1.00 93.25 468 ARG A CA 1
ATOM 3486 C C . ARG A 1 468 ? 12.320 1.581 -32.647 1.00 93.25 468 ARG A C 1
ATOM 3488 O O . ARG A 1 468 ? 12.259 0.352 -32.642 1.00 93.25 468 ARG A O 1
ATOM 3495 N N . ILE A 1 469 ? 11.266 2.355 -32.388 1.00 92.44 469 ILE A N 1
ATOM 3496 C CA . ILE A 1 469 ? 9.957 1.825 -32.000 1.00 92.44 469 ILE A CA 1
ATOM 3497 C C . ILE A 1 469 ? 9.326 1.043 -33.145 1.00 92.44 469 ILE A C 1
ATOM 3499 O O . ILE A 1 469 ? 9.201 1.532 -34.265 1.00 92.44 469 ILE A O 1
ATOM 3503 N N . GLN A 1 470 ? 8.901 -0.178 -32.834 1.00 93.25 470 GLN A N 1
ATOM 3504 C CA . GLN A 1 470 ? 8.202 -1.063 -33.764 1.00 93.25 470 GLN A CA 1
ATOM 3505 C C . GLN A 1 470 ? 6.687 -1.057 -33.540 1.00 93.25 470 GLN A C 1
ATOM 3507 O O . GLN A 1 470 ? 5.926 -1.384 -34.450 1.00 93.25 470 GLN A O 1
ATOM 3512 N N . GLY A 1 471 ? 6.244 -0.673 -32.344 1.00 93.56 471 GLY A N 1
ATOM 3513 C CA . GLY A 1 471 ? 4.836 -0.542 -32.009 1.00 93.56 471 GLY A CA 1
ATOM 3514 C C . GLY A 1 471 ? 4.622 -0.098 -30.570 1.00 93.56 471 GLY A C 1
ATOM 3515 O O . GLY A 1 471 ? 5.544 0.344 -29.882 1.00 93.56 471 GLY A O 1
ATOM 3516 N N . TYR A 1 472 ? 3.383 -0.240 -30.128 1.00 92.81 472 TYR A N 1
ATOM 3517 C CA . TYR A 1 472 ? 2.917 0.123 -28.804 1.00 92.81 472 TYR A CA 1
ATOM 3518 C C . TYR A 1 472 ? 2.180 -1.046 -28.163 1.00 92.81 472 TYR A C 1
ATOM 3520 O O . TYR A 1 472 ? 1.523 -1.830 -28.852 1.00 92.81 472 TYR A O 1
ATOM 3528 N N . VAL A 1 473 ? 2.293 -1.143 -26.845 1.00 91.19 473 VAL A N 1
ATOM 3529 C CA . VAL A 1 473 ? 1.443 -1.977 -26.002 1.00 91.19 473 VAL A CA 1
ATOM 3530 C C . VAL A 1 473 ? 0.480 -1.057 -25.274 1.00 91.19 473 VAL A C 1
ATOM 3532 O O . VAL A 1 473 ? 0.918 -0.098 -24.641 1.00 91.19 473 VAL A O 1
ATOM 3535 N N . VAL A 1 474 ? -0.811 -1.346 -25.396 1.00 88.75 474 VAL A N 1
ATOM 3536 C CA . VAL A 1 474 ? -1.880 -0.693 -24.641 1.00 88.75 474 VAL A CA 1
ATOM 3537 C C . VAL A 1 474 ? -2.362 -1.664 -23.574 1.00 88.75 474 VAL A C 1
ATOM 3539 O O . VAL A 1 474 ? -2.618 -2.835 -23.864 1.00 88.75 474 VAL A O 1
ATOM 3542 N N . GLU A 1 475 ? -2.480 -1.174 -22.349 1.00 86.94 475 GLU A N 1
ATOM 3543 C CA . GLU A 1 475 ? -2.915 -1.939 -21.187 1.00 86.94 475 GLU A CA 1
ATOM 3544 C C . GLU A 1 475 ? -4.072 -1.208 -20.513 1.00 86.94 475 GLU A C 1
ATOM 3546 O O . GLU A 1 475 ? -3.987 -0.009 -20.252 1.00 86.94 475 GLU A O 1
ATOM 3551 N N . GLN A 1 476 ? -5.150 -1.942 -20.241 1.00 83.25 476 GLN A N 1
ATOM 3552 C CA . GLN A 1 476 ? -6.282 -1.468 -19.455 1.00 83.25 476 GLN A CA 1
ATOM 3553 C C . GLN A 1 476 ? -6.174 -2.041 -18.046 1.00 83.25 476 GLN A C 1
ATOM 3555 O O . GLN A 1 476 ? -6.075 -3.261 -17.890 1.00 83.25 476 GLN A O 1
ATOM 3560 N N . ARG A 1 477 ? -6.212 -1.182 -17.028 1.00 77.19 477 ARG A N 1
ATOM 3561 C CA . ARG A 1 477 ? -6.084 -1.588 -15.626 1.00 77.19 477 ARG A CA 1
ATOM 3562 C C . ARG A 1 477 ? -7.319 -1.193 -14.847 1.00 77.19 477 ARG A C 1
ATOM 3564 O O . ARG A 1 477 ? -7.923 -0.176 -15.148 1.00 77.19 477 ARG A O 1
ATOM 3571 N N . ALA A 1 478 ? -7.684 -2.031 -13.885 1.00 63.44 478 ALA A N 1
ATOM 3572 C CA . ALA A 1 478 ? -8.783 -1.757 -12.963 1.00 63.44 478 ALA A CA 1
ATOM 3573 C C . ALA A 1 478 ? -8.323 -0.982 -11.713 1.00 63.44 478 ALA A C 1
ATOM 3575 O O . ALA A 1 478 ? -9.172 -0.597 -10.926 1.00 63.44 478 ALA A O 1
ATOM 3576 N N . ASP A 1 479 ? -7.005 -0.823 -11.518 1.00 60.59 479 ASP A N 1
ATOM 3577 C CA . ASP A 1 479 ? -6.384 -0.110 -10.397 1.00 60.59 479 ASP A CA 1
ATOM 3578 C C . ASP A 1 479 ? -4.888 0.162 -10.714 1.00 60.59 479 ASP A C 1
ATOM 3580 O O . ASP A 1 479 ? -4.253 -0.551 -11.501 1.00 60.59 479 ASP A O 1
ATOM 3584 N N . THR A 1 480 ? -4.325 1.192 -10.085 1.00 52.50 480 THR A N 1
ATOM 3585 C CA . THR A 1 480 ? -2.903 1.573 -10.010 1.00 52.50 480 THR A CA 1
ATOM 3586 C C . THR A 1 480 ? -1.998 0.536 -9.332 1.00 52.50 480 THR A C 1
ATOM 3588 O O . THR A 1 480 ? -0.771 0.615 -9.445 1.00 52.50 480 THR A O 1
ATOM 3591 N N . THR A 1 481 ? -2.578 -0.436 -8.629 1.00 47.38 481 THR A N 1
ATOM 3592 C CA . THR A 1 481 ? -1.849 -1.328 -7.723 1.00 47.38 481 THR A CA 1
ATOM 3593 C C . THR A 1 481 ? -1.059 -2.430 -8.435 1.00 47.38 481 THR A C 1
ATOM 3595 O O . THR A 1 481 ? 0.091 -2.673 -8.086 1.00 47.38 481 THR A O 1
ATOM 3598 N N . SER A 1 482 ? -1.575 -3.088 -9.477 1.00 48.00 482 SER A N 1
ATOM 3599 C CA . SER A 1 482 ? -0.919 -4.290 -10.023 1.00 48.00 482 SER A CA 1
ATOM 3600 C C . SER A 1 482 ? 0.033 -4.000 -11.191 1.00 48.00 482 SER A C 1
ATOM 3602 O O . SER A 1 482 ? -0.396 -4.026 -12.348 1.00 48.00 482 SER A O 1
ATOM 3604 N N . ASP A 1 483 ? 1.328 -3.778 -10.941 1.00 52.25 483 ASP A N 1
ATOM 3605 C CA . ASP A 1 483 ? 2.254 -3.592 -12.067 1.00 52.25 483 ASP A CA 1
ATOM 3606 C C . ASP A 1 483 ? 3.691 -4.050 -11.859 1.00 52.25 483 ASP A C 1
ATOM 3608 O O . ASP A 1 483 ? 4.599 -3.251 -11.637 1.00 52.25 483 ASP A O 1
ATOM 3612 N N . VAL A 1 484 ? 3.916 -5.357 -12.011 1.00 50.44 484 VAL A N 1
ATOM 3613 C CA . VAL A 1 484 ? 5.293 -5.863 -12.039 1.00 50.44 484 VAL A CA 1
ATOM 3614 C C . VAL A 1 484 ? 5.557 -6.984 -13.038 1.00 50.44 484 VAL A C 1
ATOM 3616 O O . VAL A 1 484 ? 6.687 -7.193 -13.467 1.00 50.44 484 VAL A O 1
ATOM 3619 N N . VAL A 1 485 ? 4.531 -7.715 -13.471 1.00 47.19 485 VAL A N 1
ATOM 3620 C CA . VAL A 1 485 ? 4.737 -8.893 -14.332 1.00 47.19 485 VAL A CA 1
ATOM 3621 C C . VAL A 1 485 ? 4.990 -8.511 -15.802 1.00 47.19 485 VAL A C 1
ATOM 3623 O O . VAL A 1 485 ? 5.578 -9.297 -16.533 1.00 47.19 485 VAL A O 1
ATOM 3626 N N . ALA A 1 486 ? 4.605 -7.308 -16.244 1.00 49.69 486 ALA A N 1
ATOM 3627 C CA . ALA A 1 486 ? 4.672 -6.922 -17.658 1.00 49.69 486 ALA A CA 1
ATOM 3628 C C . ALA A 1 486 ? 6.062 -6.459 -18.142 1.00 49.69 486 ALA A C 1
ATOM 3630 O O . ALA A 1 486 ? 6.309 -6.419 -19.348 1.00 49.69 486 ALA A O 1
ATOM 3631 N N . GLU A 1 487 ? 6.975 -6.078 -17.240 1.00 53.75 487 GLU A N 1
ATOM 3632 C CA . GLU A 1 487 ? 8.154 -5.300 -17.647 1.00 53.75 487 GLU A CA 1
ATOM 3633 C C . GLU A 1 487 ? 9.333 -6.130 -18.184 1.00 53.75 487 GLU A C 1
ATOM 3635 O O . GLU A 1 487 ? 10.243 -5.549 -18.776 1.00 53.75 487 GLU A O 1
ATOM 3640 N N . LEU A 1 488 ? 9.333 -7.469 -18.080 1.00 42.09 488 LEU A N 1
ATOM 3641 C CA . LEU A 1 488 ? 10.466 -8.290 -18.534 1.00 42.09 488 LEU A CA 1
ATOM 3642 C C . LEU A 1 488 ? 10.065 -9.624 -19.181 1.00 42.09 488 LEU A C 1
ATOM 3644 O O . LEU A 1 488 ? 10.035 -10.668 -18.541 1.00 42.09 488 LEU A O 1
ATOM 3648 N N . GLY A 1 489 ? 9.876 -9.599 -20.501 1.00 46.28 489 GLY A N 1
ATOM 3649 C CA . GLY A 1 489 ? 10.041 -10.774 -21.372 1.00 46.28 489 GLY A CA 1
ATOM 3650 C C . GLY A 1 489 ? 8.888 -11.781 -21.420 1.00 46.28 489 GLY A C 1
ATOM 3651 O O . GLY A 1 489 ? 8.725 -12.429 -22.450 1.00 46.28 489 GLY A O 1
ATOM 3652 N N . GLU A 1 490 ? 8.051 -11.866 -20.392 1.00 42.59 490 GLU A N 1
ATOM 3653 C CA . GLU A 1 490 ? 6.790 -12.610 -20.441 1.00 42.59 490 GLU A CA 1
ATOM 3654 C C . GLU A 1 490 ? 5.649 -11.620 -20.753 1.00 42.59 490 GLU A C 1
ATOM 3656 O O . GLU A 1 490 ? 5.571 -10.560 -20.126 1.00 42.59 490 GLU A O 1
ATOM 3661 N N . PRO A 1 491 ? 4.775 -11.886 -21.744 1.00 37.25 491 PRO A N 1
ATOM 3662 C CA . PRO A 1 491 ? 3.583 -11.068 -21.938 1.00 37.25 491 PRO A CA 1
ATOM 3663 C C . PRO A 1 491 ? 2.760 -11.096 -20.638 1.00 37.25 491 PRO A C 1
ATOM 3665 O O . PRO A 1 491 ? 2.583 -12.179 -20.081 1.00 37.25 491 PRO A O 1
ATOM 3668 N N . PRO A 1 492 ? 2.273 -9.950 -20.127 1.00 41.94 492 PRO A N 1
ATOM 3669 C CA . PRO A 1 492 ? 1.549 -9.917 -18.864 1.00 41.94 492 PRO A CA 1
ATOM 3670 C C . PRO A 1 492 ? 0.426 -10.960 -18.827 1.00 41.94 492 PRO A C 1
ATOM 3672 O O . PRO A 1 492 ? -0.357 -11.071 -19.766 1.00 41.94 492 PRO A O 1
ATOM 3675 N N . ASN A 1 493 ? 0.307 -11.672 -17.701 1.00 41.78 493 ASN A N 1
ATOM 3676 C CA . ASN A 1 493 ? -0.856 -12.518 -17.388 1.00 41.78 493 ASN A CA 1
ATOM 3677 C C . ASN A 1 493 ? -2.133 -11.689 -17.119 1.00 41.78 493 ASN A C 1
ATOM 3679 O O . ASN A 1 493 ? -3.183 -12.243 -16.793 1.00 41.78 493 ASN A O 1
ATOM 3683 N N . VAL A 1 494 ? -2.046 -10.361 -17.245 1.00 44.47 494 VAL A N 1
ATOM 3684 C CA . VAL A 1 494 ? -3.186 -9.444 -17.251 1.00 44.47 494 VAL A CA 1
ATOM 3685 C C . VAL A 1 494 ? -3.910 -9.584 -18.590 1.00 44.47 494 VAL A C 1
ATOM 3687 O O . VAL A 1 494 ? -3.306 -9.905 -19.609 1.00 44.47 494 VAL A O 1
ATOM 3690 N N . ILE A 1 495 ? -5.224 -9.381 -18.576 1.00 47.19 495 ILE A N 1
ATOM 3691 C CA . ILE A 1 495 ? -6.153 -9.531 -19.701 1.00 47.19 495 ILE A CA 1
ATOM 3692 C C . ILE A 1 495 ? -5.583 -8.886 -20.984 1.00 47.19 495 ILE A C 1
ATOM 3694 O O . ILE A 1 495 ? -5.721 -7.694 -21.200 1.00 47.19 495 ILE A O 1
ATOM 3698 N N . SER A 1 496 ? -4.948 -9.711 -21.826 1.00 54.47 496 SER A N 1
ATOM 3699 C CA . SER A 1 496 ? -4.512 -9.454 -23.210 1.00 54.47 496 SER A CA 1
ATOM 3700 C C . SER A 1 496 ? -3.896 -8.065 -23.478 1.00 54.47 496 SER A C 1
ATOM 3702 O O . SER A 1 496 ? -4.597 -7.206 -24.011 1.00 54.47 496 SER A O 1
ATOM 3704 N N . PRO A 1 497 ? -2.590 -7.842 -23.219 1.00 67.62 497 PRO A N 1
ATOM 3705 C CA . PRO A 1 497 ? -1.900 -6.643 -23.707 1.00 67.62 497 PRO A CA 1
ATOM 3706 C C . PRO A 1 497 ? -2.131 -6.477 -25.215 1.00 67.62 497 PRO A C 1
ATOM 3708 O O . PRO A 1 497 ? -1.826 -7.381 -26.005 1.00 67.62 497 PRO A O 1
ATOM 3711 N N . TRP A 1 498 ? -2.661 -5.329 -25.637 1.00 82.31 498 TRP A N 1
ATOM 3712 C CA . TRP A 1 498 ? -2.936 -5.097 -27.051 1.00 82.31 498 TRP A CA 1
ATOM 3713 C C . TRP A 1 498 ? -1.730 -4.472 -27.725 1.00 82.31 498 TRP A C 1
ATOM 3715 O O . TRP A 1 498 ? -1.314 -3.362 -27.400 1.00 82.31 498 TRP A O 1
ATOM 3725 N N . ARG A 1 499 ? -1.173 -5.186 -28.703 1.00 87.25 499 ARG A N 1
ATOM 3726 C CA . ARG A 1 499 ? -0.097 -4.666 -29.545 1.00 87.25 499 ARG A CA 1
ATOM 3727 C C . ARG A 1 499 ? -0.691 -3.945 -30.740 1.00 87.25 499 ARG A C 1
ATOM 3729 O O . ARG A 1 499 ? -1.492 -4.520 -31.475 1.00 87.25 499 ARG A O 1
ATOM 3736 N N . THR A 1 500 ? -0.248 -2.720 -30.975 1.00 87.25 500 THR A N 1
ATOM 3737 C CA . THR A 1 500 ? -0.612 -1.965 -32.171 1.00 87.25 500 THR A CA 1
ATOM 3738 C C . THR A 1 500 ? 0.594 -1.256 -32.774 1.00 87.25 500 THR A C 1
ATOM 3740 O O . THR A 1 500 ? 1.513 -0.853 -32.070 1.00 87.25 500 THR A O 1
ATOM 3743 N N . ALA A 1 501 ? 0.604 -1.109 -34.098 1.00 91.62 501 ALA A N 1
ATOM 3744 C CA . ALA A 1 501 ? 1.574 -0.272 -34.805 1.00 91.62 501 ALA A CA 1
ATOM 3745 C C . ALA A 1 501 ? 1.062 1.168 -35.007 1.00 91.62 501 ALA A C 1
ATOM 3747 O O . ALA A 1 501 ? 1.804 2.027 -35.480 1.00 91.62 501 ALA A O 1
ATOM 3748 N N . THR A 1 502 ? -0.211 1.433 -34.696 1.00 93.88 502 THR A N 1
ATOM 3749 C CA . THR A 1 502 ? -0.840 2.756 -34.810 1.00 93.88 502 THR A CA 1
ATOM 3750 C C . THR A 1 502 ? -0.741 3.518 -33.498 1.00 93.88 502 THR A C 1
ATOM 3752 O O . THR A 1 502 ? -0.532 2.930 -32.444 1.00 93.88 502 THR A O 1
ATOM 3755 N N . THR A 1 503 ? -0.925 4.836 -33.553 1.00 94.62 503 THR A N 1
ATOM 3756 C CA . THR A 1 503 ? -0.964 5.701 -32.364 1.00 94.62 503 THR A CA 1
ATOM 3757 C C . THR A 1 503 ? -2.385 5.935 -31.851 1.00 94.62 503 THR A C 1
ATOM 3759 O O . THR A 1 503 ? -2.709 6.994 -31.309 1.00 94.62 503 THR A O 1
ATOM 3762 N N . GLU A 1 504 ? -3.259 4.968 -32.108 1.00 95.00 504 GLU A N 1
ATOM 3763 C CA . GLU A 1 504 ? -4.634 4.959 -31.637 1.00 95.00 504 GLU A CA 1
ATOM 3764 C C . GLU A 1 504 ? -5.106 3.525 -31.409 1.00 95.00 504 GLU A C 1
ATOM 3766 O O . GLU A 1 504 ? -4.691 2.611 -32.133 1.00 95.00 504 GLU A O 1
ATOM 3771 N N . PHE A 1 505 ? -5.957 3.335 -30.402 1.00 93.50 505 PHE A N 1
ATOM 3772 C CA . PHE A 1 505 ? -6.494 2.038 -30.014 1.00 93.50 505 PHE A CA 1
ATOM 3773 C C . PHE A 1 505 ? -7.916 2.175 -29.461 1.00 93.50 505 PHE A C 1
ATOM 3775 O O . PHE A 1 505 ? -8.165 2.989 -28.572 1.00 93.50 505 PHE A O 1
ATOM 3782 N N . ALA A 1 506 ? -8.851 1.397 -30.008 1.00 92.00 506 ALA A N 1
ATOM 3783 C CA . ALA A 1 506 ? -10.235 1.368 -29.547 1.00 92.00 506 ALA A CA 1
ATOM 3784 C C . ALA A 1 506 ? -10.383 0.361 -28.401 1.00 92.00 506 ALA A C 1
ATOM 3786 O O . ALA A 1 506 ? -10.013 -0.804 -28.543 1.00 92.00 506 ALA A O 1
ATOM 3787 N N . ILE A 1 507 ? -10.930 0.816 -27.277 1.00 87.94 507 ILE A N 1
ATOM 3788 C CA . ILE A 1 507 ? -11.222 -0.009 -26.107 1.00 87.94 507 ILE A CA 1
ATOM 3789 C C . ILE A 1 507 ? -12.730 -0.219 -26.068 1.00 87.94 507 ILE A C 1
ATOM 3791 O O . ILE A 1 507 ? -13.471 0.718 -25.786 1.00 87.94 507 ILE A O 1
ATOM 3795 N N . ASP A 1 508 ? -13.179 -1.442 -26.355 1.00 80.88 508 ASP A N 1
ATOM 3796 C CA . ASP A 1 508 ? -14.604 -1.757 -26.553 1.00 80.88 508 ASP A CA 1
ATOM 3797 C C . ASP A 1 508 ? -15.350 -2.187 -25.275 1.00 80.88 508 ASP A C 1
ATOM 3799 O O . ASP A 1 508 ? -16.522 -2.556 -25.351 1.00 80.88 508 ASP A O 1
ATOM 3803 N N . ARG A 1 509 ? -14.697 -2.166 -24.103 1.00 73.88 509 ARG A N 1
ATOM 3804 C CA . ARG A 1 509 ? -15.312 -2.433 -22.788 1.00 73.88 509 ARG A CA 1
ATOM 3805 C C . ARG A 1 509 ? -14.547 -1.727 -21.675 1.00 73.88 509 ARG A C 1
ATOM 3807 O O . ARG A 1 509 ? -13.664 -2.312 -21.044 1.00 73.88 509 ARG A O 1
ATOM 3814 N N . LEU A 1 510 ? -14.898 -0.477 -21.418 1.00 71.44 510 LEU A N 1
ATOM 3815 C CA . LEU A 1 510 ? -14.440 0.189 -20.204 1.00 71.44 510 LEU A CA 1
ATOM 3816 C C . LEU A 1 510 ? -15.187 -0.415 -19.015 1.00 71.44 510 LEU A C 1
ATOM 3818 O O . LEU A 1 510 ? -16.408 -0.560 -19.045 1.00 71.44 510 LEU A O 1
ATOM 3822 N N . ARG A 1 511 ? -14.445 -0.854 -17.998 1.00 66.44 511 ARG A N 1
ATOM 3823 C CA . ARG A 1 511 ? -15.059 -1.237 -16.727 1.00 66.44 511 ARG A CA 1
ATOM 3824 C C . ARG A 1 511 ? -15.338 0.066 -15.985 1.00 66.44 511 ARG A C 1
ATOM 3826 O O . ARG A 1 511 ? -14.505 0.965 -16.021 1.00 66.44 511 ARG A O 1
ATOM 3833 N N . ALA A 1 512 ? -16.516 0.175 -15.377 1.00 59.34 512 ALA A N 1
ATOM 3834 C CA . ALA A 1 512 ? -16.990 1.413 -14.753 1.00 59.34 512 ALA A CA 1
ATOM 3835 C C . ALA A 1 512 ? -16.123 1.878 -13.566 1.00 59.34 512 ALA A C 1
ATOM 3837 O O . ALA A 1 512 ? -16.238 3.023 -13.139 1.00 59.34 512 ALA A O 1
ATOM 3838 N N . ASN A 1 513 ? -15.233 1.011 -13.083 1.00 60.00 513 ASN A N 1
ATOM 3839 C CA . ASN A 1 513 ? -14.349 1.273 -11.964 1.00 60.00 513 ASN A CA 1
ATOM 3840 C C . ASN A 1 513 ? -12.986 1.679 -12.547 1.00 60.00 513 ASN A C 1
ATOM 3842 O O . ASN A 1 513 ? -12.365 0.885 -13.259 1.00 60.00 513 ASN A O 1
ATOM 3846 N N . GLU A 1 514 ? -12.636 2.952 -12.341 1.00 59.22 514 GLU A N 1
ATOM 3847 C CA . GLU A 1 514 ? -11.341 3.621 -12.555 1.00 59.22 514 GLU A CA 1
ATOM 3848 C C . GLU A 1 514 ? -10.375 2.883 -13.486 1.00 59.22 514 GLU A C 1
ATOM 3850 O O . GLU A 1 514 ? -9.511 2.100 -13.091 1.00 59.22 514 GLU A O 1
ATOM 3855 N N . THR A 1 515 ? -10.547 3.126 -14.785 1.00 72.25 515 THR A N 1
ATOM 3856 C CA . THR A 1 515 ? -9.703 2.492 -15.787 1.00 72.25 515 THR A CA 1
ATOM 3857 C C . THR A 1 515 ? -8.452 3.338 -16.038 1.00 72.25 515 THR A C 1
ATOM 3859 O O . THR A 1 515 ? -8.492 4.307 -16.799 1.00 72.25 515 THR A O 1
ATOM 3862 N N . LEU A 1 516 ? -7.320 2.948 -15.449 1.00 83.62 516 LEU A N 1
ATOM 3863 C CA . LEU A 1 516 ? -6.013 3.481 -15.839 1.00 83.62 516 LEU A CA 1
ATOM 3864 C C . LEU A 1 516 ? -5.596 2.848 -17.176 1.00 83.62 516 LEU A C 1
ATOM 3866 O O . LEU A 1 516 ? -5.544 1.619 -17.305 1.00 83.62 516 LEU A O 1
ATOM 3870 N N . ILE A 1 517 ? -5.309 3.679 -18.182 1.00 87.75 517 ILE A N 1
ATOM 3871 C CA . ILE A 1 517 ? -4.762 3.231 -19.465 1.00 87.75 517 ILE A CA 1
ATOM 3872 C C . ILE A 1 517 ? -3.280 3.546 -19.535 1.00 87.75 517 ILE A C 1
ATOM 3874 O O . ILE A 1 517 ? -2.878 4.708 -19.473 1.00 87.75 517 ILE A O 1
ATOM 3878 N N . ASN A 1 518 ? -2.492 2.504 -19.789 1.00 89.56 518 ASN A N 1
ATOM 3879 C CA . ASN A 1 518 ? -1.057 2.617 -19.977 1.00 89.56 518 ASN A CA 1
ATOM 3880 C C . ASN A 1 518 ? -0.683 2.321 -21.424 1.00 89.56 518 ASN A C 1
ATOM 3882 O O . ASN A 1 518 ? -1.096 1.312 -21.998 1.00 89.56 518 ASN A O 1
ATOM 3886 N N . VAL A 1 519 ? 0.135 3.195 -22.009 1.00 89.94 519 VAL A N 1
ATOM 3887 C CA . VAL A 1 519 ? 0.705 2.999 -23.342 1.00 89.94 519 VAL A CA 1
ATOM 3888 C C . VAL A 1 519 ? 2.222 2.989 -23.254 1.00 89.94 519 VAL A C 1
ATOM 3890 O O . VAL A 1 519 ? 2.846 3.971 -22.858 1.00 89.94 519 VAL A O 1
ATOM 3893 N N . ARG A 1 520 ? 2.830 1.883 -23.679 1.00 92.44 520 ARG A N 1
ATOM 3894 C CA . ARG A 1 520 ? 4.286 1.711 -23.746 1.00 92.44 520 ARG A CA 1
ATOM 3895 C C . ARG A 1 520 ? 4.712 1.562 -25.194 1.00 92.44 520 ARG A C 1
ATOM 3897 O O . ARG A 1 520 ? 4.076 0.838 -25.953 1.00 92.44 520 ARG A O 1
ATOM 3904 N N . ALA A 1 521 ? 5.794 2.216 -25.591 1.00 92.56 521 ALA A N 1
ATOM 3905 C CA . ALA A 1 521 ? 6.444 1.925 -26.861 1.00 92.56 521 ALA A CA 1
ATOM 3906 C C . ALA A 1 521 ? 7.334 0.685 -26.700 1.00 92.56 521 ALA A C 1
ATOM 3908 O O . ALA A 1 521 ? 7.899 0.473 -25.628 1.00 92.56 521 ALA A O 1
ATOM 3909 N N . PHE A 1 522 ? 7.470 -0.135 -27.743 1.00 92.81 522 PHE A N 1
ATOM 3910 C CA . PHE A 1 522 ? 8.343 -1.308 -27.694 1.00 92.81 522 PHE A CA 1
ATOM 3911 C C . PHE A 1 522 ? 9.211 -1.473 -28.939 1.00 92.81 522 PHE A C 1
ATOM 3913 O O . PHE A 1 522 ? 8.886 -0.996 -30.033 1.00 92.81 522 PHE A O 1
ATOM 3920 N N . THR A 1 523 ? 10.312 -2.201 -28.765 1.00 92.12 523 THR A N 1
ATOM 3921 C CA . THR A 1 523 ? 11.135 -2.738 -29.852 1.00 92.12 523 THR A CA 1
ATOM 3922 C C . THR A 1 523 ? 11.575 -4.163 -29.514 1.00 92.12 523 THR A C 1
ATOM 3924 O O . THR A 1 523 ? 11.855 -4.474 -28.354 1.00 92.12 523 THR A O 1
ATOM 3927 N N . GLU A 1 524 ? 11.594 -5.045 -30.508 1.00 88.88 524 GLU A N 1
ATOM 3928 C CA . GLU A 1 524 ? 12.134 -6.400 -30.392 1.00 88.88 524 GLU A CA 1
ATOM 3929 C C . GLU A 1 524 ? 13.659 -6.369 -30.564 1.00 88.88 524 GLU A C 1
ATOM 3931 O O . GLU A 1 524 ? 14.192 -5.777 -31.509 1.00 88.88 524 GLU A O 1
ATOM 3936 N N . LEU A 1 525 ? 14.367 -6.996 -29.631 1.00 84.19 525 LEU A N 1
ATOM 3937 C CA . LEU A 1 525 ? 15.816 -7.121 -29.626 1.00 84.19 525 LEU A CA 1
ATOM 3938 C C . LEU A 1 525 ? 16.261 -8.332 -30.461 1.00 84.19 525 LEU A C 1
ATOM 3940 O O . LEU A 1 525 ? 15.480 -9.216 -30.805 1.00 84.19 525 LEU A O 1
ATOM 3944 N N . ALA A 1 526 ? 17.554 -8.393 -30.787 1.00 84.31 526 ALA A N 1
ATOM 3945 C CA . ALA A 1 526 ? 18.106 -9.445 -31.647 1.00 84.31 526 ALA A CA 1
ATOM 3946 C C . ALA A 1 526 ? 18.014 -10.865 -31.050 1.00 84.31 526 ALA A C 1
ATOM 3948 O O . ALA A 1 526 ? 18.127 -11.843 -31.787 1.00 84.31 526 ALA A O 1
ATOM 3949 N N . ASP A 1 527 ? 17.828 -10.978 -29.736 1.00 79.31 527 ASP A N 1
ATOM 3950 C CA . ASP A 1 527 ? 17.639 -12.237 -29.011 1.00 79.31 527 ASP A CA 1
ATOM 3951 C C . ASP A 1 527 ? 16.161 -12.671 -28.917 1.00 79.31 527 ASP A C 1
ATOM 3953 O O . ASP A 1 527 ? 15.869 -13.708 -28.324 1.00 79.31 527 ASP A O 1
ATOM 3957 N N . GLY A 1 528 ? 15.237 -11.908 -29.516 1.00 83.38 528 GLY A N 1
ATOM 3958 C CA . GLY A 1 528 ? 13.791 -12.145 -29.471 1.00 83.38 528 GLY A CA 1
ATOM 3959 C C . GLY A 1 528 ? 13.102 -11.613 -28.211 1.00 83.38 528 GLY A C 1
ATOM 3960 O O . GLY A 1 528 ? 11.888 -11.765 -28.069 1.00 83.38 528 GLY A O 1
ATOM 3961 N N . SER A 1 529 ? 13.842 -10.992 -27.286 1.00 80.31 529 SER A N 1
ATOM 3962 C CA . SER A 1 529 ? 13.254 -10.298 -26.141 1.00 80.31 529 SER A CA 1
ATOM 3963 C C . SER A 1 529 ? 12.720 -8.918 -26.540 1.00 80.31 529 SER A C 1
ATOM 3965 O O . SER A 1 529 ? 13.084 -8.361 -27.574 1.00 80.31 529 SER A O 1
ATOM 3967 N N . PHE A 1 530 ? 11.844 -8.343 -25.715 1.00 84.25 530 PHE A N 1
ATOM 3968 C CA . PHE A 1 530 ? 11.305 -7.000 -25.932 1.00 84.25 530 PHE A CA 1
ATOM 3969 C C . PHE A 1 530 ? 11.946 -6.002 -24.966 1.00 84.25 530 PHE A C 1
ATOM 3971 O O . PHE A 1 530 ? 12.189 -6.316 -23.796 1.00 84.25 530 PHE A O 1
ATOM 3978 N N . LEU A 1 531 ? 12.198 -4.794 -25.468 1.00 85.06 531 LEU A N 1
ATOM 3979 C CA . LEU A 1 531 ? 12.494 -3.609 -24.674 1.00 85.06 531 LEU A CA 1
ATOM 3980 C C . LEU A 1 531 ? 11.282 -2.678 -24.739 1.00 85.06 531 LEU A C 1
ATOM 3982 O O . LEU A 1 531 ? 10.784 -2.395 -25.831 1.00 85.06 531 LEU A O 1
ATOM 3986 N N . TYR A 1 532 ? 10.837 -2.197 -23.582 1.00 87.75 532 TYR A N 1
ATOM 3987 C CA . TYR A 1 532 ? 9.710 -1.276 -23.444 1.00 87.75 532 TYR A CA 1
ATOM 3988 C C . TYR A 1 532 ? 10.194 0.099 -22.971 1.00 87.75 532 TYR A C 1
ATOM 3990 O O . TYR A 1 532 ? 11.202 0.201 -22.270 1.00 87.75 532 TYR A O 1
ATOM 3998 N N . SER A 1 533 ? 9.489 1.157 -23.369 1.00 87.81 533 SER A N 1
ATOM 3999 C CA . SER A 1 533 ? 9.635 2.484 -22.768 1.00 87.81 533 SER A CA 1
ATOM 4000 C C . SER A 1 533 ? 8.955 2.545 -21.400 1.00 87.81 533 SER A C 1
ATOM 4002 O O . SER A 1 533 ? 8.177 1.656 -21.028 1.00 87.81 533 SER A O 1
ATOM 4004 N N . ASP A 1 534 ? 9.153 3.666 -20.708 1.00 84.88 534 ASP A N 1
ATOM 4005 C CA . ASP A 1 534 ? 8.239 4.082 -19.648 1.00 84.88 534 ASP A CA 1
ATOM 4006 C C . ASP A 1 534 ? 6.791 4.118 -20.154 1.00 84.88 534 ASP A C 1
ATOM 4008 O O . ASP A 1 534 ? 6.535 4.330 -21.349 1.00 84.88 534 ASP A O 1
ATOM 4012 N N . ALA A 1 535 ? 5.852 3.868 -19.243 1.00 86.56 535 ALA A N 1
ATOM 4013 C CA . ALA A 1 535 ? 4.437 3.988 -19.538 1.00 86.56 535 ALA A CA 1
ATOM 4014 C C . ALA A 1 535 ? 4.060 5.465 -19.640 1.00 86.56 535 ALA A C 1
ATOM 4016 O O . ALA A 1 535 ? 4.452 6.287 -18.814 1.00 86.56 535 ALA A O 1
ATOM 4017 N N . LEU A 1 536 ? 3.279 5.786 -20.662 1.00 89.00 536 LEU A N 1
ATOM 4018 C CA . LEU A 1 536 ? 2.461 6.980 -20.677 1.00 89.00 536 LEU A CA 1
ATOM 4019 C C . LEU A 1 536 ? 1.097 6.595 -20.112 1.00 89.00 536 LEU A C 1
ATOM 4021 O O . LEU A 1 536 ? 0.411 5.760 -20.704 1.00 89.00 536 LEU A O 1
ATOM 4025 N N . GLU A 1 537 ? 0.744 7.176 -18.974 1.00 90.12 537 GLU A N 1
ATOM 4026 C CA . GLU A 1 537 ? -0.462 6.830 -18.222 1.00 90.12 537 GLU A CA 1
ATOM 4027 C C . GLU A 1 537 ? -1.521 7.924 -18.376 1.00 90.12 537 GLU A C 1
ATOM 4029 O O . GLU A 1 537 ? -1.197 9.115 -18.437 1.00 90.12 537 GLU A O 1
ATOM 4034 N N . ALA A 1 538 ? -2.787 7.525 -18.458 1.00 87.56 538 ALA A N 1
ATOM 4035 C CA . ALA A 1 538 ? -3.917 8.433 -18.334 1.00 87.56 538 ALA A CA 1
ATOM 4036 C C . ALA A 1 538 ? -5.087 7.729 -17.654 1.00 87.56 538 ALA A C 1
ATOM 4038 O O . ALA A 1 538 ? -5.422 6.585 -17.976 1.00 87.56 538 ALA A O 1
ATOM 4039 N N . GLU A 1 539 ? -5.721 8.447 -16.739 1.00 88.00 539 GLU A N 1
ATOM 4040 C CA . GLU A 1 539 ? -6.938 8.012 -16.077 1.00 88.00 539 GLU A CA 1
ATOM 4041 C C . GLU A 1 539 ? -8.142 8.309 -16.971 1.00 88.00 539 GLU A C 1
ATOM 4043 O O . GLU A 1 539 ? -8.308 9.427 -17.472 1.00 88.00 539 GLU A O 1
ATOM 4048 N N . TYR A 1 540 ? -8.955 7.285 -17.235 1.00 85.31 540 TYR A N 1
ATOM 4049 C CA . TYR A 1 540 ? -10.196 7.465 -17.970 1.00 85.31 540 TYR A CA 1
ATOM 4050 C C . TYR A 1 540 ? -11.299 7.953 -17.032 1.00 85.31 540 TYR A C 1
ATOM 4052 O O . TYR A 1 540 ? -11.873 7.168 -16.279 1.00 85.31 540 TYR A O 1
ATOM 4060 N N . GLU A 1 541 ? -11.655 9.229 -17.149 1.00 81.69 541 GLU A N 1
ATOM 4061 C CA . GLU A 1 541 ? -12.885 9.756 -16.563 1.00 81.69 541 GLU A CA 1
ATOM 4062 C C . GLU A 1 541 ? -14.046 9.572 -17.558 1.00 81.69 541 GLU A C 1
ATOM 4064 O O . GLU A 1 541 ? -14.032 10.174 -18.643 1.00 81.69 541 GLU A O 1
ATOM 4069 N N . PRO A 1 542 ? -15.065 8.746 -17.248 1.00 77.00 542 PRO A N 1
ATOM 4070 C CA . PRO A 1 542 ? -16.230 8.624 -18.110 1.00 77.00 542 PRO A CA 1
ATOM 4071 C C . PRO A 1 542 ? -16.935 9.983 -18.245 1.00 77.00 542 PRO A C 1
ATOM 4073 O O . PRO A 1 542 ? -17.053 10.719 -17.261 1.00 77.00 542 PRO A O 1
ATOM 4076 N N . PRO A 1 543 ? -17.431 10.340 -19.446 1.00 73.56 543 PRO A N 1
ATOM 4077 C CA . PRO A 1 543 ? -18.104 11.614 -19.648 1.00 73.56 543 PRO A CA 1
ATOM 4078 C C . PRO A 1 543 ? -19.319 11.728 -18.719 1.00 73.56 543 PRO A C 1
ATOM 4080 O O . PRO A 1 543 ? -20.274 10.959 -18.832 1.00 73.56 543 PRO A O 1
ATOM 4083 N N . GLN A 1 544 ? -19.285 12.708 -17.815 1.00 71.69 544 GLN A N 1
ATOM 4084 C CA . GLN A 1 544 ? -20.428 13.051 -16.973 1.00 71.69 544 GLN A CA 1
ATOM 4085 C C . GLN A 1 544 ? -21.490 13.778 -17.804 1.00 71.69 544 GLN A C 1
ATOM 4087 O O . GLN A 1 544 ? -21.180 14.538 -18.731 1.00 71.69 544 GLN A O 1
ATOM 4092 N N . ASN A 1 545 ? -22.766 13.544 -17.498 1.00 72.25 545 ASN A N 1
ATOM 4093 C CA . ASN A 1 545 ? -23.841 14.312 -18.117 1.00 72.25 545 ASN A CA 1
ATOM 4094 C C . ASN A 1 545 ? -23.822 15.779 -17.609 1.00 72.25 545 ASN A C 1
ATOM 4096 O O . ASN A 1 545 ? -23.088 16.138 -16.691 1.00 72.25 545 ASN A O 1
ATOM 4100 N N . GLN A 1 546 ? -24.638 16.665 -18.196 1.00 69.88 546 GLN A N 1
ATOM 4101 C CA . GLN A 1 546 ? -24.694 18.076 -17.765 1.00 69.88 546 GLN A CA 1
ATOM 4102 C C . GLN A 1 546 ? -25.211 18.277 -16.327 1.00 69.88 546 GLN A C 1
ATOM 4104 O O . GLN A 1 546 ? -25.085 19.386 -15.809 1.00 69.88 546 GLN A O 1
ATOM 4109 N N . SER A 1 547 ? -25.802 17.254 -15.697 1.00 70.19 547 SER A N 1
ATOM 4110 C CA . SER A 1 547 ? -26.206 17.281 -14.287 1.00 70.19 547 SER A CA 1
ATOM 4111 C C . SER A 1 547 ? -25.111 16.806 -13.327 1.00 70.19 547 SER A C 1
ATOM 4113 O O . SER A 1 547 ? -25.282 16.971 -12.125 1.00 70.19 547 SER A O 1
ATOM 4115 N N . GLY A 1 548 ? -23.973 16.315 -13.834 1.00 61.94 548 GLY A N 1
ATOM 4116 C CA . GLY A 1 548 ? -22.905 15.734 -13.017 1.00 61.94 548 GLY A CA 1
ATOM 4117 C C . GLY A 1 548 ? -23.155 14.275 -12.627 1.00 61.94 548 GLY A C 1
ATOM 4118 O O . GLY A 1 548 ? -22.352 13.705 -11.895 1.00 61.94 548 GLY A O 1
ATOM 4119 N N . ASP A 1 549 ? -24.223 13.649 -13.130 1.00 60.50 549 ASP A N 1
ATOM 4120 C CA . ASP A 1 549 ? -24.471 12.231 -12.898 1.00 60.50 549 ASP A CA 1
ATOM 4121 C C . ASP A 1 549 ? -23.622 11.397 -13.863 1.00 60.50 549 ASP A C 1
ATOM 4123 O O . ASP A 1 549 ? -23.556 11.642 -15.079 1.00 60.50 549 ASP A O 1
ATOM 4127 N N . VAL A 1 550 ? -22.984 10.369 -13.310 1.00 55.50 550 VAL A N 1
ATOM 4128 C CA . VAL A 1 550 ? -22.369 9.306 -14.099 1.00 55.50 550 VAL A CA 1
ATOM 4129 C C . VAL A 1 550 ? -23.503 8.558 -14.793 1.00 55.50 550 VAL A C 1
ATOM 4131 O O . VAL A 1 550 ? -24.397 8.029 -14.137 1.00 55.50 550 VAL A O 1
ATOM 4134 N N . ILE A 1 551 ? -23.497 8.524 -16.127 1.00 55.97 551 ILE A N 1
ATOM 4135 C CA . ILE A 1 551 ? -24.456 7.710 -16.880 1.00 55.97 551 ILE A CA 1
ATOM 4136 C C . ILE A 1 551 ? -24.109 6.248 -16.593 1.00 55.97 551 ILE A C 1
ATOM 4138 O O . ILE A 1 551 ? -23.178 5.701 -17.188 1.00 55.97 551 ILE A O 1
ATOM 4142 N N . ALA A 1 552 ? -24.826 5.633 -15.653 1.00 54.03 552 ALA A N 1
ATOM 4143 C CA . ALA A 1 552 ? -24.646 4.232 -15.316 1.00 54.03 552 ALA A CA 1
ATOM 4144 C C . ALA A 1 552 ? -24.851 3.378 -16.576 1.00 54.03 552 ALA A C 1
ATOM 4146 O O . ALA A 1 552 ? -25.869 3.460 -17.267 1.00 54.03 552 ALA A O 1
ATOM 4147 N N . MET A 1 553 ? -23.842 2.569 -16.894 1.00 48.50 553 MET A N 1
ATOM 4148 C CA . MET A 1 553 ? -23.737 1.810 -18.144 1.00 48.50 553 MET A CA 1
ATOM 4149 C C . MET A 1 553 ? -24.835 0.734 -18.297 1.00 48.50 553 MET A C 1
ATOM 4151 O O . MET A 1 553 ? -25.018 0.190 -19.387 1.00 48.50 553 MET A O 1
ATOM 4155 N N . GLU A 1 554 ? -25.590 0.441 -17.234 1.00 51.84 554 GLU A N 1
ATOM 4156 C CA . GLU A 1 554 ? -26.644 -0.578 -17.232 1.00 51.84 554 GLU A CA 1
ATOM 4157 C C . GLU A 1 554 ? -27.936 -0.145 -17.944 1.00 51.84 554 GLU A C 1
ATOM 4159 O O . GLU A 1 554 ? -28.613 -0.992 -18.526 1.00 51.84 554 GLU A O 1
ATOM 4164 N N . GLU A 1 555 ? -28.255 1.154 -18.032 1.00 48.44 555 GLU A N 1
ATOM 4165 C CA . GLU A 1 555 ? -29.516 1.594 -18.662 1.00 48.44 555 GLU A CA 1
ATOM 4166 C C . GLU A 1 555 ? -29.537 1.453 -20.198 1.00 48.44 555 GLU A C 1
ATOM 4168 O O . GLU A 1 555 ? -30.600 1.492 -20.823 1.00 48.44 555 GLU A O 1
ATOM 4173 N N . PHE A 1 556 ? -28.385 1.248 -20.848 1.00 46.28 556 PHE A N 1
ATOM 4174 C CA . PHE A 1 556 ? -28.316 1.188 -22.314 1.00 46.28 556 PHE A CA 1
ATOM 4175 C C . PHE A 1 556 ? -28.639 -0.191 -22.910 1.00 46.28 556 PHE A C 1
ATOM 4177 O O . PHE A 1 556 ? -28.936 -0.284 -24.106 1.00 46.28 556 PHE A O 1
ATOM 4184 N N . PHE A 1 557 ? -28.621 -1.264 -22.110 1.00 46.03 557 PHE A N 1
ATOM 4185 C CA . PHE A 1 557 ? -28.877 -2.617 -22.616 1.00 46.03 557 PHE A CA 1
ATOM 4186 C C . PHE A 1 557 ? -30.364 -2.947 -22.805 1.00 46.03 557 PHE A C 1
ATOM 4188 O O . PHE A 1 557 ? -30.674 -3.844 -23.592 1.00 46.03 557 PHE A O 1
ATOM 4195 N N . ASP A 1 558 ? -31.289 -2.197 -22.196 1.00 45.78 558 ASP A N 1
ATOM 4196 C CA . ASP A 1 558 ? -32.723 -2.530 -22.252 1.00 45.78 558 ASP A CA 1
ATOM 4197 C C . ASP A 1 558 ? -33.500 -1.815 -23.380 1.00 45.78 558 ASP A C 1
ATOM 4199 O O . ASP A 1 558 ? -34.608 -2.209 -23.750 1.00 45.78 558 ASP A O 1
ATOM 4203 N N . PHE A 1 559 ? -32.909 -0.806 -24.033 1.00 42.78 559 PHE A N 1
ATOM 4204 C CA . PHE A 1 559 ? -33.622 -0.009 -25.046 1.00 42.78 559 PHE A CA 1
ATOM 4205 C C . PHE A 1 559 ? -33.554 -0.538 -26.490 1.00 42.78 559 PHE A C 1
ATOM 4207 O O . PHE A 1 559 ? -34.325 -0.082 -27.338 1.00 42.78 559 PHE A O 1
ATOM 4214 N N . GLN A 1 560 ? -32.699 -1.519 -26.811 1.00 43.84 560 GLN A N 1
ATOM 4215 C CA . GLN A 1 560 ? -32.586 -2.030 -28.192 1.00 43.84 560 GLN A CA 1
ATOM 4216 C C . GLN A 1 560 ? -33.549 -3.178 -28.549 1.00 43.84 560 GLN A C 1
ATOM 4218 O O . GLN A 1 560 ? -33.627 -3.551 -29.719 1.00 43.84 560 GLN A O 1
ATOM 4223 N N . ASN A 1 561 ? -34.353 -3.688 -27.607 1.00 41.53 561 ASN A N 1
ATOM 4224 C CA . ASN A 1 561 ? -35.294 -4.791 -27.870 1.00 41.53 561 ASN A CA 1
ATOM 4225 C C . ASN A 1 561 ? -36.767 -4.382 -28.078 1.00 41.53 561 ASN A C 1
ATOM 4227 O O . ASN A 1 561 ? -37.617 -5.249 -28.279 1.00 41.53 561 ASN A O 1
ATOM 4231 N N . LEU A 1 562 ? -37.093 -3.085 -28.129 1.00 44.19 562 LEU A N 1
ATOM 4232 C CA . LEU A 1 562 ? -38.465 -2.606 -28.366 1.00 44.19 562 LEU A CA 1
ATOM 4233 C C . LEU A 1 562 ? -38.596 -1.770 -29.649 1.00 44.19 562 LEU A C 1
ATOM 4235 O O . LEU A 1 562 ? -39.015 -0.618 -29.624 1.00 44.19 562 LEU A O 1
ATOM 4239 N N . SER A 1 563 ? -38.301 -2.357 -30.813 1.00 43.38 563 SER A N 1
ATOM 4240 C CA . SER A 1 563 ? -38.876 -1.863 -32.080 1.00 43.38 563 SER A CA 1
ATOM 4241 C C . SER A 1 563 ? -39.068 -2.960 -33.135 1.00 43.38 563 SER A C 1
ATOM 4243 O O . SER A 1 563 ? -38.556 -2.902 -34.247 1.00 43.38 563 SER A O 1
ATOM 4245 N N . SER A 1 564 ? -39.878 -3.975 -32.825 1.00 46.59 564 SER A N 1
ATOM 4246 C CA . SER A 1 564 ? -40.561 -4.736 -33.882 1.00 46.59 564 SER A CA 1
ATOM 4247 C C . SER A 1 564 ? -41.927 -5.253 -33.423 1.00 46.59 564 SER A C 1
ATOM 4249 O O . SER A 1 564 ? -42.091 -6.389 -32.999 1.00 46.59 564 SER A O 1
ATOM 4251 N N . ALA A 1 565 ? -42.947 -4.399 -33.536 1.00 37.97 565 ALA A N 1
ATOM 4252 C CA . ALA A 1 565 ? -44.344 -4.825 -33.536 1.00 37.97 565 ALA A CA 1
ATOM 4253 C C . ALA A 1 565 ? -45.164 -3.934 -34.485 1.00 37.97 565 ALA A C 1
ATOM 4255 O O . ALA A 1 565 ? -45.575 -2.827 -34.156 1.00 37.97 565 ALA A O 1
ATOM 4256 N N . THR A 1 566 ? -45.307 -4.445 -35.708 1.00 40.25 566 THR A N 1
ATOM 4257 C CA . THR A 1 566 ? -46.453 -4.346 -36.632 1.00 40.25 566 THR A CA 1
ATOM 4258 C C . THR A 1 566 ? -47.563 -3.323 -36.345 1.00 40.25 566 THR A C 1
ATOM 4260 O O . THR A 1 566 ? -48.342 -3.488 -35.410 1.00 40.25 566 THR A O 1
ATOM 4263 N N . LEU A 1 567 ? -47.767 -2.408 -37.299 1.00 34.09 567 LEU A N 1
ATOM 4264 C CA . LEU A 1 567 ? -49.076 -1.836 -37.630 1.00 34.09 567 LEU A CA 1
ATOM 4265 C C . LEU A 1 567 ? -49.484 -2.339 -39.023 1.00 34.09 567 LEU A C 1
ATOM 4267 O O . LEU A 1 567 ? -48.934 -1.911 -40.037 1.00 34.09 567 LEU A O 1
ATOM 4271 N N . SER A 1 568 ? -50.424 -3.283 -39.048 1.00 47.88 568 SER A N 1
ATOM 4272 C CA . SER A 1 568 ? -51.253 -3.608 -40.208 1.00 47.88 568 SER A CA 1
ATOM 4273 C C . SER A 1 568 ? -52.550 -2.788 -40.176 1.00 47.88 568 SER A C 1
ATOM 4275 O O . SER A 1 568 ? -53.070 -2.506 -39.099 1.00 47.88 568 SER A O 1
ATOM 4277 N N . ASP A 1 569 ? -53.072 -2.517 -41.375 1.00 48.41 569 ASP A N 1
ATOM 4278 C CA . ASP A 1 569 ? -54.412 -2.021 -41.744 1.00 48.41 569 ASP A CA 1
ATOM 4279 C C . ASP A 1 569 ? -54.730 -0.517 -41.621 1.00 48.41 569 ASP A C 1
ATOM 4281 O O . ASP A 1 569 ? -55.170 -0.019 -40.587 1.00 48.41 569 ASP A O 1
ATOM 4285 N N . ASN A 1 570 ? -54.670 0.200 -42.754 1.00 42.72 570 ASN A N 1
ATOM 4286 C CA . ASN A 1 570 ? -55.832 0.439 -43.637 1.00 42.72 570 ASN A CA 1
ATOM 4287 C C . ASN A 1 570 ? -55.491 1.476 -44.727 1.00 42.72 570 ASN A C 1
ATOM 4289 O O . ASN A 1 570 ? -55.169 2.623 -44.412 1.00 42.72 570 ASN A O 1
ATOM 4293 N N . GLY A 1 571 ? -55.634 1.082 -45.999 1.00 39.31 571 GLY A N 1
ATOM 4294 C CA . GLY A 1 571 ? -55.491 1.943 -47.180 1.00 39.31 571 GLY A CA 1
ATOM 4295 C C . GLY A 1 571 ? -55.191 1.161 -48.445 1.00 39.31 571 GLY A C 1
ATOM 4296 O O . GLY A 1 571 ? -53.986 0.992 -48.723 1.00 39.31 571 GLY A O 1
#

Secondary structure (DSSP, 8-state):
--PPPP------------------------PPPPPP-------------------PPPP---S--GGG-SSPPPPPP-TT---S-PPPPB-SEEETTS-EE-TTEEEEEETTEEEEEE---PPS--S-EEEEEEEE-S-EEEEEEEEEE--STTS-EEEEEESTTSTT--PPPEEEEPPP-SS-EEEE--BSS-SS-EEEE-SEEEEEEEEE-SSS-EEEEEEEEE-TTS-SS--S--HHHHHHHHHHH---HHHHHHHHHHHH-S-------PPP-GGGSS--EEEEEEEETTEEEEEEEEPPPSTT--EEE-S-B-TTEEEE--SS-EEE-TTS-B-SEEE--BS--EEEEEEEEEEEEEES--EEEEEEEEEEEEEES--EEEEESSSEEEEEES--EEEEESSSEEE--SS--EEEEEETT-EEES-SB--EEEPPPPPPEEEEEES--SS-EEEEEEPPS-TT--EEEEEEES-SS--STTSSSSPPSSS-PEEESSSEEEES---SS-EEEEEEEEEE-TTS-EEEPPPEEEEE-PPBPTTS-B--GGGGSSGGG----------

pLDDT: mean 76.66, std 22.52, range [31.45, 98.5]

Sequence (571 aa):
MNHRLLVVAVSVFVASCTGGSGTDDISFDDDPPPITDSPGITGVTDPANADGAISSPAASEAVNDPTNSDSEPEARPWVGTTSNRQARCGGLVQGVDLAFATSAFLSVEDAQGRYLLATSSELPDTAEFIEFCVNVQEPARYRIATQVRAPSISEDSYYFTINEDVPDTIPEPGIYDVRRSNSFIDDVVNTRTENPLIVTLEPGAATLRFYLREANVALRQISLEIDSLLPADPVDPTSDALALCAANTGMAEDTIDNLINQYLGNVERRFVLAPADEERGPFVRNDYRWNTAQGSGNIMCLAAPPPGGTNLIDNTVTENRIVFGSQGADHQRAATPLRGTFIGNGGDDEIGVLDGGFFDGGDGNDFVRLIRSGQFVGGLADDRVGVMREGSVNGGSGNDSITTVFGGVYDGGPDFDRVTRRAALAQTANVEDPGVLFEPLLPPSNLVFADSTPSSTLVRWSASADVRIQGYVVEQRADTTSDVVAELGEPPNVISPWRTATTEFAIDRLRANETLINVRAFTELADGSFLYSDALEAEYEPPQNQSGDVIAMEEFFDFQNLSSATLSDNG